Protein 3IJP (pdb70)

Solvent-accessible surface area: 26397 Å² total; per-residue (Å²): 88,2,86,0,0,0,0,18,0,61,32,123,26,0,83,51,0,0,46,4,2,78,182,71,101,61,5,90,10,40,12,0,3,5,201,176,71,29,84,44,36,92,94,24,0,16,81,5,43,60,47,129,160,39,54,18,173,1,22,41,65,27,95,60,1,3,81,107,11,44,0,0,0,0,28,46,83,19,110,29,0,16,91,28,0,46,41,0,14,132,66,86,14,13,0,0,0,8,12,32,50,28,58,87,99,24,81,59,75,0,48,71,21,6,136,119,7,6,0,0,44,11,28,12,3,3,113,28,0,4,90,10,10,41,78,0,80,166,17,2,157,88,38,92,55,91,30,44,0,58,4,91,0,48,13,20,65,107,50,149,29,72,15,2,12,6,0,82,43,0,0,83,10,0,0,89,6,32,132,61,108,25,152,111,22,46,27,92,36,68,123,69,118,149,70,106,75,125,129,11,8,0,0,5,53,52,39,76,17,57,94,40,21,2,45,5,28,0,29,0,32,20,152,150,112,176,78,78,38,61,27,131,9,58,93,43,37,65,29,0,55,8,0,0,113,0,0,61,72,0,78,140,71,133,78,16,79,40,38,1,71,66,16,44,68,97,98,1,77,0,0,0,2,22,0,71,40,117,4,1,92,43,1,0,67,8,2,79,208,76,101,62,5,79,9,28,12,0,4,7,82,94,72,27,105,45,37,93,94,24,0,14,85,7,48,57,48,129,162,40,55,18,170,1,22,51,62,30,108,59,1,2,72,102,14,64,0,0,0,0,14,16,110,34,148,20,0,15,88,24,0,45,26,0,16,134,92,89,9,11,0,0,0,0,3,81,66,28,54,91,97,36,81,59,76,1,49,68,23,6,136,123,6,5,0,0,50,15,52,22,1,1,49,27,4,18,69,10,18,29,70,0,87,171,18,2,166,78,41,103,56,94,26,45,0,53,3,93,1,47,11,62,65,130,62,142,83,74,16,2,41,21,0,84,72,0,0,79,9,0,0,76,8,35,135,60,104,27,162,113,23,48,29,89,32,72,116,70,116,149,64,207,71,129,142,16,9,1,1,6,52,51,34,75,19,54,95,37,69,3,40,9,28,0,28,0,32,19,150,152,113,175,80,82,36,60,26,128,17,64,107,101,32,39,38,0,63,0,0,0,106,0,0,61,64,0,74,138,70,138,73,16,84,38,35,0,51,36,17,58,67,54,150

Nearest PDB structures (foldseek):
  3ijp-assembly1_B  TM=1.004E+00  e=1.323E-57  Bartonella henselae
  4ywj-assembly1_A  TM=9.036E-01  e=1.014E-34  Pseudomonas aeruginosa PAO1
  8d57-assembly2_F  TM=9.002E-01  e=8.219E-32  Acinetobacter baumannii
  5tej-assembly1_B  TM=8.200E-01  e=1.095E-32  Vibrio vulnificus CMCP6
  1arz-assembly1_C  TM=8.397E-01  e=3.617E-31  Escherichia coli K-12

Secondary structure (DSSP, 8-state):
-EEEEESSTTSHHHHHHHHHHHT-SSEEEEEEB--TT-TTTTSBGGGGTT-S--S-B-BS-HHHHTTS-SEEEE-S-HHHHHHHHHHHHHHT-EEEE------HHHHHHHHHHHTTSEEEE-S---HHHHHHHHHHHHHHHHS-TTSEEEEEEEE-TT---SS-HHHHHHHHHHHHHTTS-HHHHEEE-GGG--SPPPTT-EEEEEEE-TT--EEEEEEEEETTEEEEEEEEE--THHHHHHHHHHHHHHTTPPSEEE-HHHHH--/-EEEEE-STTSTTHHHHHHHHHT-SSEEEEEEB--TT-TTTTSBTHHHHT-S--S-B-BS-HHHHTTT-SEEEE-S-HHHHHHHHHHHHHHT-EEEE------HHHHHHHHHHTTTSEEEE-S---HHHHHHHHHHHHHHHHS-TTSEEEEEEEE-TT--SSS-HHHHHHHHHHHHHTTS-HHHHEEE-GGG--SPPPTT-EEEEEEE-TT--EEEEEEEEETTEEEEEEEEE--THHHHHHHHHHHHHHTTSPSEEE-HHHHHT--

InterPro domains:
  IPR000846 Dihydrodipicolinate reductase, N-terminal [PF01113] (1-124)
  IPR022663 Dihydrodipicolinate reductase, C-terminal [PF05173] (127-263)
  IPR022664 Dihydrodipicolinate reductase, conserved site [PS01298] (149-166)
  IPR023940 Dihydrodipicolinate reductase [MF_00102] (1-263)
  IPR023940 Dihydrodipicolinate reductase [PIRSF000161] (1-265)
  IPR023940 Dihydrodipicolinate reductase [PTHR20836] (3-263)
  IPR023940 Dihydrodipicolinate reductase [TIGR00036] (1-264)
  IPR036291 NAD(P)-binding domain superfamily [SSF51735] (1-266)

Radius of gyration: 27.28 Å; Cα contacts (8 Å, |Δi|>4): 1090; chains: 2; bounding box: 69×72×64 Å

B-factor: mean 24.03, std 9.3, range [5.3, 66.77]

Structure (mmCIF, N/CA/C/O backbone):
data_3IJP
#
_entry.id   3IJP
#
_cell.length_a   109.380
_cell.length_b   109.380
_cell.length_c   176.950
_cell.angle_alpha   90.00
_cell.angle_beta   90.00
_cell.angle_gamma   90.00
#
_symmetry.space_group_name_H-M   'P 43 2 2'
#
loop_
_entity.id
_entity.type
_entity.pdbx_description
1 polymer 'Dihydrodipicolinate reductase'
2 non-polymer 'SODIUM ION'
3 non-polymer 'CHLORIDE ION'
4 non-polymer 'NADP NICOTINAMIDE-ADENINE-DINUCLEOTIDE PHOSPHATE'
5 non-polymer 'UNKNOWN ATOM OR ION'
6 water water
#
loop_
_atom_site.group_PDB
_atom_site.id
_atom_site.type_symbol
_atom_site.label_atom_id
_atom_site.label_alt_id
_atom_site.label_comp_id
_atom_site.label_asym_id
_atom_site.label_entity_id
_atom_site.label_seq_id
_atom_site.pdbx_PDB_ins_code
_atom_site.Cartn_x
_atom_site.Cartn_y
_atom_site.Cartn_z
_atom_site.occupancy
_atom_site.B_iso_or_equiv
_atom_site.auth_seq_id
_atom_site.auth_comp_id
_atom_site.auth_asym_id
_atom_site.auth_atom_id
_atom_site.pdbx_PDB_model_num
ATOM 1 N N . SER A 1 21 ? 20.818 149.127 13.930 1.00 36.77 0 SER A N 1
ATOM 2 C CA . SER A 1 21 ? 20.960 147.805 13.233 1.00 36.72 0 SER A CA 1
ATOM 3 C C . SER A 1 21 ? 20.573 147.876 11.759 1.00 34.96 0 SER A C 1
ATOM 4 O O . SER A 1 21 ? 19.450 148.277 11.444 1.00 36.75 0 SER A O 1
ATOM 7 N N . MET A 1 22 ? 21.480 147.495 10.856 1.00 32.24 1 MET A N 1
ATOM 8 C CA . MET A 1 22 ? 21.183 147.506 9.401 1.00 29.52 1 MET A CA 1
ATOM 9 C C . MET A 1 22 ? 20.368 146.259 9.008 1.00 27.98 1 MET A C 1
ATOM 10 O O . MET A 1 22 ? 20.720 145.136 9.384 1.00 28.26 1 MET A O 1
ATOM 15 N N . ARG A 1 23 ? 19.287 146.469 8.258 1.00 26.34 2 ARG A N 1
ATOM 16 C CA A ARG A 1 23 ? 18.410 145.378 7.797 0.50 25.43 2 ARG A CA 1
ATOM 17 C CA B ARG A 1 23 ? 18.413 145.372 7.802 0.50 25.45 2 ARG A CA 1
ATOM 18 C C . ARG A 1 23 ? 18.912 144.836 6.469 1.00 23.94 2 ARG A C 1
ATOM 19 O O . ARG A 1 23 ? 19.024 145.571 5.493 1.00 24.09 2 ARG A O 1
ATOM 34 N N . LEU A 1 24 ? 19.221 143.547 6.427 1.00 22.13 3 LEU A N 1
ATOM 35 C CA . LEU A 1 24 ? 19.877 142.976 5.231 1.00 20.37 3 LEU A CA 1
ATOM 36 C C . LEU A 1 24 ? 19.180 141.748 4.725 1.00 18.54 3 LEU A C 1
ATOM 37 O O . LEU A 1 24 ? 18.633 140.980 5.484 1.00 18.65 3 LEU A O 1
ATOM 42 N N . THR A 1 25 ? 19.203 141.584 3.422 1.00 17.46 4 THR A N 1
ATOM 43 C CA . THR A 1 25 ? 18.615 140.446 2.770 1.00 16.75 4 THR A CA 1
ATOM 44 C C . THR A 1 25 ? 19.759 139.612 2.200 1.00 16.09 4 THR A C 1
ATOM 45 O O . THR A 1 25 ? 20.683 140.160 1.569 1.00 14.66 4 THR A O 1
ATOM 49 N N . VAL A 1 26 ? 19.675 138.296 2.399 1.00 15.25 5 VAL A N 1
ATOM 50 C CA . VAL A 1 26 ? 20.647 137.366 1.832 1.00 14.71 5 VAL A CA 1
ATOM 51 C C . VAL A 1 26 ? 20.026 136.630 0.649 1.00 15.01 5 VAL A C 1
ATOM 52 O O . VAL A 1 26 ? 19.013 135.986 0.821 1.00 15.60 5 VAL A O 1
ATOM 56 N N . VAL A 1 27 ? 20.627 136.759 -0.540 1.00 14.62 6 VAL A N 1
ATOM 57 C CA . VAL A 1 27 ? 20.224 136.021 -1.709 1.00 14.12 6 VAL A CA 1
ATOM 58 C C . VAL A 1 27 ? 21.197 134.859 -1.873 1.00 14.42 6 VAL A C 1
ATOM 59 O O . VAL A 1 27 ? 22.131 134.748 -1.133 1.00 14.34 6 VAL A O 1
ATOM 63 N N . GLY A 1 28 ? 20.897 133.960 -2.792 1.00 14.78 7 GLY A N 1
ATOM 64 C CA . GLY A 1 28 ? 21.599 132.688 -2.925 1.00 15.06 7 GLY A CA 1
ATOM 65 C C . GLY A 1 28 ? 21.741 131.956 -1.622 1.00 15.67 7 GLY A C 1
ATOM 66 O O . GLY A 1 28 ? 22.822 131.377 -1.307 1.00 15.08 7 GLY A O 1
ATOM 67 N N . ALA A 1 29 ? 20.640 131.961 -0.861 1.00 15.22 8 ALA A N 1
ATOM 68 C CA . ALA A 1 29 ? 20.713 131.705 0.580 1.00 14.85 8 ALA A CA 1
ATOM 69 C C . ALA A 1 29 ? 21.114 130.288 0.904 1.00 15.17 8 ALA A C 1
ATOM 70 O O . ALA A 1 29 ? 21.746 130.039 1.924 1.00 15.55 8 ALA A O 1
ATOM 72 N N . ASN A 1 30 ? 20.736 129.345 0.063 1.00 15.35 9 ASN A N 1
ATOM 73 C CA . ASN A 1 30 ? 21.103 127.969 0.330 1.00 15.96 9 ASN A CA 1
ATOM 74 C C . ASN A 1 30 ? 22.519 127.605 -0.110 1.00 15.98 9 ASN A C 1
ATOM 75 O O . ASN A 1 30 ? 22.971 126.478 0.120 1.00 16.77 9 ASN A O 1
ATOM 80 N N . GLY A 1 31 ? 23.200 128.516 -0.777 1.00 16.22 10 GLY A N 1
ATOM 81 C CA . GLY A 1 31 ? 24.568 128.218 -1.225 1.00 16.40 10 GLY A CA 1
ATOM 82 C C . GLY A 1 31 ? 25.547 128.232 -0.071 1.00 16.13 10 GLY A C 1
ATOM 83 O O . GLY A 1 31 ? 25.192 128.505 1.043 1.00 15.72 10 GLY A O 1
ATOM 84 N N . ARG A 1 32 ? 26.789 127.900 -0.346 1.00 16.95 11 ARG A N 1
ATOM 85 C CA . ARG A 1 32 ? 27.820 127.848 0.702 1.00 16.72 11 ARG A CA 1
ATOM 86 C C . ARG A 1 32 ? 27.964 129.236 1.334 1.00 15.84 11 ARG A C 1
ATOM 87 O O . ARG A 1 32 ? 27.850 129.397 2.559 1.00 15.90 11 ARG A O 1
ATOM 95 N N . MET A 1 33 ? 28.142 130.256 0.505 1.00 14.50 12 MET A N 1
ATOM 96 C CA . MET A 1 33 ? 28.299 131.592 1.060 1.00 14.54 12 MET A CA 1
ATOM 97 C C . MET A 1 33 ? 27.018 132.148 1.656 1.00 14.59 12 MET A C 1
ATOM 98 O O . MET A 1 33 ? 27.052 132.795 2.715 1.00 13.65 12 MET A O 1
ATOM 103 N N . GLY A 1 34 ? 25.877 131.858 1.014 1.00 13.84 13 GLY A N 1
ATOM 104 C CA . GLY A 1 34 ? 24.585 132.244 1.578 1.00 13.84 13 GLY A CA 1
ATOM 105 C C . GLY A 1 34 ? 24.373 131.803 3.017 1.00 13.98 13 GLY A C 1
ATOM 106 O O . GLY A 1 34 ? 24.022 132.611 3.885 1.00 13.58 13 GLY A O 1
ATOM 107 N N . ARG A 1 35 ? 24.589 130.518 3.271 1.00 13.69 14 ARG A N 1
ATOM 108 C CA . ARG A 1 35 ? 24.469 129.979 4.631 1.00 15.13 14 ARG A CA 1
ATOM 109 C C . ARG A 1 35 ? 25.462 130.639 5.594 1.00 15.57 14 ARG A C 1
ATOM 110 O O . ARG A 1 35 ? 25.150 130.927 6.733 1.00 14.24 14 ARG A O 1
ATOM 118 N N . GLU A 1 36 ? 26.663 130.908 5.097 1.00 16.37 15 GLU A N 1
ATOM 119 C CA . GLU A 1 36 ? 27.718 131.503 5.913 1.00 17.34 15 GLU A CA 1
ATOM 120 C C . GLU A 1 36 ? 27.328 132.961 6.287 1.00 17.66 15 GLU A C 1
ATOM 121 O O . GLU A 1 36 ? 27.546 133.435 7.432 1.00 16.41 15 GLU A O 1
ATOM 127 N N . LEU A 1 37 ? 26.683 133.671 5.346 1.00 17.65 16 LEU A N 1
ATOM 128 C CA . LEU A 1 37 ? 26.227 135.035 5.637 1.00 17.23 16 LEU A CA 1
ATOM 129 C C . LEU A 1 37 ? 25.153 135.011 6.702 1.00 18.12 16 LEU A C 1
ATOM 130 O O . LEU A 1 37 ? 25.164 135.835 7.594 1.00 18.92 16 LEU A O 1
ATOM 135 N N . ILE A 1 38 ? 24.227 134.060 6.629 1.00 18.74 17 ILE A N 1
ATOM 136 C CA . ILE A 1 38 ? 23.152 133.991 7.606 1.00 19.11 17 ILE A CA 1
ATOM 137 C C . ILE A 1 38 ? 23.741 133.700 8.989 1.00 20.25 17 ILE A C 1
ATOM 138 O O . ILE A 1 38 ? 23.347 134.326 9.976 1.00 21.15 17 ILE A O 1
ATOM 143 N N . THR A 1 39 ? 24.680 132.761 9.056 1.00 20.82 18 THR A N 1
ATOM 144 C CA . THR A 1 39 ? 25.375 132.441 10.308 1.00 20.56 18 THR A CA 1
ATOM 145 C C . THR A 1 39 ? 26.039 133.705 10.854 1.00 21.67 18 THR A C 1
ATOM 146 O O . THR A 1 39 ? 25.918 133.995 12.017 1.00 22.45 18 THR A O 1
ATOM 150 N N . ALA A 1 40 ? 26.698 134.485 10.020 1.00 22.54 19 ALA A N 1
ATOM 151 C CA . ALA A 1 40 ? 27.417 135.663 10.535 1.00 23.73 19 ALA A CA 1
ATOM 152 C C . ALA A 1 40 ? 26.462 136.776 10.982 1.00 25.49 19 ALA A C 1
ATOM 153 O O . ALA A 1 40 ? 26.749 137.494 11.926 1.00 25.25 19 ALA A O 1
ATOM 155 N N . ILE A 1 41 ? 25.337 136.947 10.295 1.00 27.69 20 ILE A N 1
ATOM 156 C CA . ILE A 1 41 ? 24.401 137.999 10.674 1.00 29.25 20 ILE A CA 1
ATOM 157 C C . ILE A 1 41 ? 23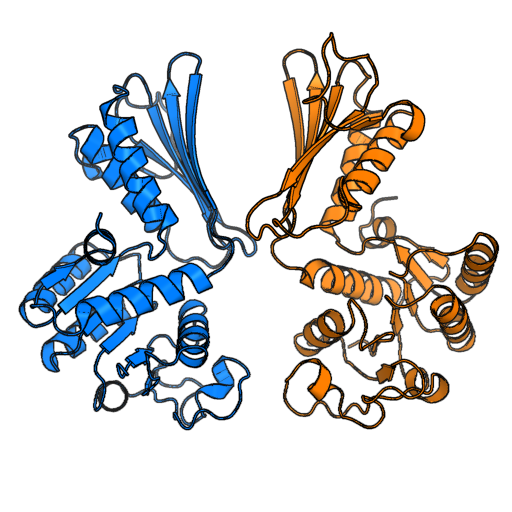.821 137.642 12.028 1.00 32.03 20 ILE A C 1
ATOM 158 O O . ILE A 1 41 ? 23.629 138.492 12.850 1.00 32.04 20 ILE A O 1
ATOM 163 N N . GLN A 1 42 ? 23.566 136.370 12.263 1.00 35.96 21 GLN A N 1
ATOM 164 C CA . GLN A 1 42 ? 22.937 135.944 13.505 1.00 39.01 21 GLN A CA 1
ATOM 165 C C . GLN A 1 42 ? 23.769 136.114 14.779 1.00 41.36 21 GLN A C 1
ATOM 166 O O . GLN A 1 42 ? 23.211 136.297 15.853 1.00 41.87 21 GLN A O 1
ATOM 172 N N . ARG A 1 43 ? 25.087 136.102 14.647 1.00 43.90 22 ARG A N 1
ATOM 173 C CA . ARG A 1 43 ? 25.975 136.215 15.791 1.00 46.03 22 ARG A CA 1
ATOM 174 C C . ARG A 1 43 ? 26.296 137.675 16.123 1.00 45.80 22 ARG A C 1
ATOM 175 O O . ARG A 1 43 ? 27.056 137.931 17.073 1.00 47.00 22 ARG A O 1
ATOM 183 N N . ARG A 1 44 ? 25.729 138.627 15.365 1.00 44.84 23 ARG A N 1
ATOM 184 C CA . ARG A 1 44 ? 26.081 140.051 15.522 1.00 43.50 23 ARG A CA 1
ATOM 185 C C . ARG A 1 44 ? 24.883 140.922 15.887 1.00 42.99 23 ARG A C 1
ATOM 186 O O . ARG A 1 44 ? 23.736 140.622 15.514 1.00 43.46 23 ARG A O 1
ATOM 194 N N . LYS A 1 45 ? 25.152 142.003 16.619 1.00 41.64 24 LYS A N 1
ATOM 195 C CA . LYS A 1 45 ? 24.095 142.896 17.086 1.00 40.42 24 LYS A CA 1
ATOM 196 C C . LYS A 1 45 ? 23.886 144.027 16.086 1.00 38.63 24 LYS A C 1
ATOM 197 O O . LYS A 1 45 ? 22.801 144.560 15.989 1.00 38.46 24 LYS A O 1
ATOM 199 N N . ASP A 1 46 ? 24.914 144.358 15.315 1.00 36.73 25 ASP A N 1
ATOM 200 C CA . ASP A 1 46 ? 24.869 145.522 14.407 1.00 35.47 25 ASP A CA 1
ATOM 201 C C . ASP A 1 46 ? 24.197 145.311 13.030 1.00 33.79 25 ASP A C 1
ATOM 202 O O . ASP A 1 46 ? 23.992 146.291 12.295 1.00 33.50 25 ASP A O 1
ATOM 207 N N . VAL A 1 47 ? 23.860 144.061 12.691 1.00 31.32 26 VAL A N 1
ATOM 208 C CA . VAL A 1 47 ? 23.156 143.734 11.456 1.00 29.31 26 VAL A CA 1
ATOM 209 C C . VAL A 1 47 ? 21.971 142.808 11.745 1.00 28.87 26 VAL A C 1
ATOM 210 O O . VAL A 1 47 ? 22.032 141.946 12.619 1.00 27.13 26 VAL A O 1
ATOM 214 N N . GLU A 1 48 ? 20.899 142.973 10.973 1.00 28.44 27 GLU A N 1
ATOM 215 C CA . GLU A 1 48 ? 19.662 142.267 11.229 1.00 28.84 27 GLU A CA 1
ATOM 216 C C . GLU A 1 48 ? 19.211 141.509 9.983 1.00 26.31 27 GLU A C 1
ATOM 217 O O . GLU A 1 48 ? 19.100 142.100 8.924 1.00 25.40 27 GLU A O 1
ATOM 223 N N . LEU A 1 49 ? 18.907 140.222 10.124 1.00 24.86 28 LEU A N 1
ATOM 224 C CA . LEU A 1 49 ? 18.418 139.439 8.988 1.00 24.38 28 LEU A CA 1
ATOM 225 C C . LEU A 1 49 ? 16.981 139.759 8.755 1.00 24.33 28 LEU A C 1
ATOM 226 O O . LEU A 1 49 ? 16.160 139.474 9.614 1.00 25.19 28 LEU A O 1
ATOM 231 N N . CYS A 1 50 ? 16.635 140.336 7.616 1.00 24.64 29 CYS A N 1
ATOM 232 C CA . CYS A 1 50 ? 15.226 140.636 7.404 1.00 25.04 29 CYS A CA 1
ATOM 233 C C . CYS A 1 50 ? 14.545 139.898 6.265 1.00 23.31 29 CYS A C 1
ATOM 234 O O . CYS A 1 50 ? 13.304 139.850 6.227 1.00 23.58 29 CYS A O 1
ATOM 237 N N . ALA A 1 51 ? 15.326 139.255 5.382 1.00 20.62 30 ALA A N 1
ATOM 238 C CA . ALA A 1 51 ? 14.763 138.447 4.307 1.00 18.95 30 ALA A CA 1
ATOM 239 C C . ALA A 1 51 ? 15.801 137.452 3.786 1.00 17.45 30 ALA A C 1
ATOM 240 O O . ALA A 1 51 ? 17.007 137.700 3.869 1.00 16.75 30 ALA A O 1
ATOM 242 N N . VAL A 1 52 ? 15.310 136.365 3.214 1.00 16.07 31 VAL A N 1
ATOM 243 C CA . VAL A 1 52 ? 16.140 135.286 2.679 1.00 15.40 31 VAL A CA 1
ATOM 244 C C . VAL A 1 52 ? 15.525 134.807 1.377 1.00 16.26 31 VAL A C 1
ATOM 245 O O . VAL A 1 52 ? 14.356 134.336 1.371 1.00 16.58 31 VAL A O 1
ATOM 249 N N . LEU A 1 53 ? 16.297 134.930 0.280 1.00 16.30 32 LEU A N 1
ATOM 250 C CA . LEU A 1 53 ? 15.876 134.536 -1.069 1.00 15.50 32 LEU A CA 1
ATOM 251 C C . LEU A 1 53 ? 16.596 133.290 -1.548 1.00 15.85 32 LEU A C 1
ATOM 252 O O . LEU A 1 53 ? 17.827 133.187 -1.424 1.00 15.61 32 LEU A O 1
ATOM 257 N N . VAL A 1 54 ? 15.803 132.364 -2.104 1.00 15.71 33 VAL A N 1
ATOM 258 C CA . VAL A 1 54 ? 16.247 131.170 -2.786 1.00 15.73 33 VAL A CA 1
ATOM 259 C C . VAL A 1 54 ? 15.580 131.118 -4.148 1.00 16.51 33 VAL A C 1
ATOM 260 O O . VAL A 1 54 ? 14.664 131.888 -4.422 1.00 17.87 33 VAL A O 1
ATOM 264 N N . ARG A 1 55 ? 16.014 130.207 -4.993 1.00 17.11 34 ARG A N 1
ATOM 265 C CA . ARG A 1 55 ? 15.453 130.050 -6.340 1.00 18.92 34 ARG A CA 1
ATOM 266 C C . ARG A 1 55 ? 14.001 129.577 -6.347 1.00 19.91 34 ARG A C 1
ATOM 267 O O . ARG A 1 55 ? 13.551 128.908 -5.412 1.00 19.75 34 ARG A O 1
ATOM 275 N N . LYS A 1 56 ? 13.271 129.894 -7.402 1.00 21.54 35 LYS A N 1
ATOM 276 C CA . LYS A 1 56 ? 11.886 129.445 -7.489 1.00 23.05 35 LYS A CA 1
ATOM 277 C C . LYS A 1 56 ? 11.846 127.948 -7.477 1.00 22.88 35 LYS A C 1
ATOM 278 O O . LYS A 1 56 ? 12.663 127.302 -8.091 1.00 22.76 35 LYS A O 1
ATOM 284 N N . GLY A 1 57 ? 10.883 127.398 -6.764 1.00 24.06 36 GLY A N 1
ATOM 285 C CA . GLY A 1 57 ? 10.743 125.951 -6.716 1.00 25.16 36 GLY A CA 1
ATOM 286 C C . GLY A 1 57 ? 11.621 125.261 -5.688 1.00 25.45 36 GLY A C 1
ATOM 287 O O . GLY A 1 57 ? 11.551 124.030 -5.577 1.00 26.62 36 GLY A O 1
ATOM 288 N N . SER A 1 58 ? 12.450 126.013 -4.952 1.00 24.50 37 SER A N 1
ATOM 289 C CA . SER A 1 58 ? 13.253 125.409 -3.873 1.00 23.87 37 SER A CA 1
ATOM 290 C C . SER A 1 58 ? 12.366 124.846 -2.769 1.00 23.88 37 SER A C 1
ATOM 291 O O . SER A 1 58 ? 11.401 125.487 -2.341 1.00 23.05 37 SER A O 1
ATOM 294 N N . SER A 1 59 ? 12.741 123.686 -2.251 1.00 24.27 38 SER A N 1
ATOM 295 C CA . SER A 1 59 ? 12.031 123.091 -1.116 1.00 24.42 38 SER A CA 1
ATOM 296 C C . SER A 1 59 ? 12.144 123.924 0.153 1.00 23.44 38 SER A C 1
ATOM 297 O O . SER A 1 59 ? 11.402 123.685 1.095 1.00 23.87 38 SER A O 1
ATOM 300 N N . PHE A 1 60 ? 13.047 124.897 0.200 1.00 22.29 39 PHE A N 1
ATOM 301 C CA . PHE A 1 60 ? 13.177 125.752 1.398 1.00 21.58 39 PHE A CA 1
ATOM 302 C C . PHE A 1 60 ? 12.125 126.861 1.457 1.00 20.86 39 PHE A C 1
ATOM 303 O O . PHE A 1 60 ? 12.011 127.550 2.481 1.00 20.15 39 PHE A O 1
ATOM 311 N N . VAL A 1 61 ? 11.390 127.087 0.376 1.00 20.03 40 VAL A N 1
ATOM 312 C CA . VAL A 1 61 ? 10.443 128.214 0.341 1.00 19.91 40 VAL A CA 1
ATOM 313 C C . VAL A 1 61 ? 9.384 127.981 1.407 1.00 19.98 40 VAL A C 1
ATOM 314 O O . VAL A 1 61 ? 8.920 126.873 1.549 1.00 20.70 40 VAL A O 1
ATOM 318 N N . ASP A 1 62 ? 9.079 129.018 2.174 1.00 20.39 41 ASP A N 1
ATOM 319 C CA . ASP A 1 62 ? 8.114 129.025 3.274 1.00 22.07 41 ASP A CA 1
ATOM 320 C C . ASP A 1 62 ? 8.657 128.515 4.611 1.00 22.21 41 ASP A C 1
ATOM 321 O O . ASP A 1 62 ? 8.002 128.727 5.651 1.00 22.84 41 ASP A O 1
ATOM 326 N N . LYS A 1 63 ? 9.826 127.867 4.609 1.00 21.31 42 LYS A N 1
ATOM 327 C CA . LYS A 1 63 ? 10.441 127.469 5.838 1.00 21.66 42 LYS A CA 1
ATOM 328 C C . LYS A 1 63 ? 11.113 128.645 6.493 1.00 21.22 42 LYS A C 1
ATOM 329 O O . LYS A 1 63 ? 11.326 129.684 5.854 1.00 21.24 42 LYS A O 1
ATOM 335 N N . ASP A 1 64 ? 11.392 128.511 7.788 1.00 20.33 43 ASP A N 1
ATOM 336 C CA . ASP A 1 64 ? 12.112 129.546 8.535 1.00 20.34 43 ASP A CA 1
ATOM 337 C C . ASP A 1 64 ? 13.593 129.475 8.189 1.00 19.44 43 ASP A C 1
ATOM 338 O O . ASP A 1 64 ? 14.120 128.380 8.015 1.00 18.80 43 ASP A O 1
ATOM 343 N N . ALA A 1 65 ? 14.242 130.633 8.105 1.00 19.22 44 ALA A N 1
ATOM 344 C CA . ALA A 1 65 ? 15.661 130.738 7.720 1.00 20.01 44 ALA A CA 1
ATOM 345 C C . ALA A 1 65 ? 16.562 129.856 8.602 1.00 20.99 44 ALA A C 1
ATOM 346 O O . ALA A 1 65 ? 17.576 129.366 8.130 1.00 20.86 44 ALA A O 1
ATOM 348 N N . SER A 1 66 ? 16.151 129.605 9.851 1.00 21.33 45 SER A N 1
ATOM 349 C CA . SER A 1 66 ? 16.892 128.753 10.771 1.00 21.64 45 SER A CA 1
ATOM 350 C C . SER A 1 66 ? 17.273 127.409 10.156 1.00 21.71 45 SER A C 1
ATOM 351 O O . SER A 1 66 ? 18.309 126.847 10.468 1.00 21.42 45 SER A O 1
ATOM 354 N N . ILE A 1 67 ? 16.436 126.876 9.286 1.00 22.17 46 ILE A N 1
ATOM 355 C CA . ILE A 1 67 ? 16.731 125.585 8.697 1.00 22.72 46 ILE A CA 1
ATOM 356 C C . ILE A 1 67 ? 18.026 125.578 7.870 1.00 23.29 46 ILE A C 1
ATOM 357 O O . ILE A 1 67 ? 18.598 124.508 7.614 1.00 24.03 46 ILE A O 1
ATOM 362 N N . LEU A 1 68 ? 18.458 126.750 7.394 1.00 23.15 47 LEU A N 1
ATOM 363 C CA . LEU A 1 68 ? 19.627 126.818 6.517 1.00 23.13 47 LEU A CA 1
ATOM 364 C C . LEU A 1 68 ? 20.939 126.683 7.318 1.00 23.45 47 LEU A C 1
ATOM 365 O O . LEU A 1 68 ? 21.953 126.284 6.761 1.00 23.51 47 LEU A O 1
ATOM 370 N N . ILE A 1 69 ? 20.888 127.006 8.606 1.00 23.55 48 ILE A N 1
ATOM 371 C CA . ILE A 1 69 ? 22.080 127.044 9.452 1.00 24.01 48 ILE A CA 1
ATOM 372 C C . ILE A 1 69 ? 21.950 126.253 10.770 1.00 25.39 48 ILE A C 1
ATOM 373 O O . ILE A 1 69 ? 22.812 126.365 11.622 1.00 25.87 48 ILE A O 1
ATOM 378 N N . GLY A 1 70 ? 20.880 125.488 10.943 1.00 26.81 49 GLY A N 1
ATOM 379 C CA . GLY A 1 70 ? 20.697 124.647 12.144 1.00 27.83 49 GLY A CA 1
ATOM 380 C C . GLY A 1 70 ? 20.533 125.439 13.445 1.00 28.40 49 GLY A C 1
ATOM 381 O O . GLY A 1 70 ? 20.863 124.964 14.517 1.00 29.60 49 GLY A O 1
ATOM 382 N N . SER A 1 71 ? 20.018 126.651 13.366 1.00 29.02 50 SER A N 1
ATOM 383 C CA . SER A 1 71 ? 19.934 127.499 14.535 1.00 28.71 50 SER A CA 1
ATOM 384 C C . SER A 1 71 ? 18.566 127.386 15.194 1.00 29.49 50 SER A C 1
ATOM 385 O O . SER A 1 71 ? 17.724 126.574 14.805 1.00 28.87 50 SER A O 1
ATOM 388 N N . ASP A 1 72 ? 18.370 128.222 16.203 1.00 30.41 51 ASP A N 1
ATOM 389 C CA . ASP A 1 72 ? 17.073 128.438 16.778 1.00 31.38 51 ASP A CA 1
ATOM 390 C C . ASP A 1 72 ? 16.210 129.268 15.802 1.00 30.74 51 ASP A C 1
ATOM 391 O O . ASP A 1 72 ? 16.725 130.086 15.028 1.00 28.32 51 ASP A O 1
ATOM 396 N N . PHE A 1 73 ? 14.889 129.067 15.898 1.00 30.01 52 PHE A N 1
ATOM 397 C CA . PHE A 1 73 ? 13.903 129.830 15.132 1.00 28.74 52 PHE A CA 1
ATOM 398 C C . PHE A 1 73 ? 14.283 131.297 14.953 1.00 27.48 52 PHE A C 1
ATOM 399 O O . PHE A 1 73 ? 14.546 131.973 15.927 1.00 27.89 52 PHE A O 1
ATOM 407 N N . LEU A 1 74 ? 14.334 131.793 13.715 1.00 26.00 53 LEU A N 1
ATOM 408 C CA . LEU A 1 74 ? 14.722 133.210 13.502 1.00 24.87 53 LEU A CA 1
ATOM 409 C C . LEU A 1 74 ? 13.534 134.127 13.233 1.00 24.41 53 LEU A C 1
ATOM 410 O O . LEU A 1 74 ? 13.679 135.334 13.275 1.00 25.45 53 LEU A O 1
ATOM 415 N N . GLY A 1 75 ? 12.364 133.561 12.946 1.00 23.64 54 GLY A N 1
ATOM 416 C CA . GLY A 1 75 ? 11.204 134.363 12.516 1.00 23.30 54 GLY A CA 1
ATOM 417 C C . GLY A 1 75 ? 11.397 135.092 11.185 1.00 22.63 54 GLY A C 1
ATOM 418 O O . GLY A 1 75 ? 10.917 136.222 11.015 1.00 22.97 54 GLY A O 1
ATOM 419 N N . VAL A 1 76 ? 12.147 134.472 10.267 1.00 20.77 55 VAL A N 1
ATOM 420 C CA . VAL A 1 76 ? 12.327 135.007 8.928 1.00 19.38 55 VAL A CA 1
ATOM 421 C C . VAL A 1 76 ? 11.986 133.876 7.964 1.00 18.64 55 VAL A C 1
ATOM 422 O O . VAL A 1 76 ? 12.677 132.863 7.929 1.00 17.88 55 VAL A O 1
ATOM 426 N N . ARG A 1 77 ? 10.902 134.064 7.215 1.00 17.90 56 ARG A N 1
ATOM 427 C CA . ARG A 1 77 ? 10.353 133.073 6.303 1.00 17.99 56 ARG A CA 1
ATOM 428 C C . ARG A 1 77 ? 11.051 133.168 4.954 1.00 17.33 56 ARG A C 1
ATOM 429 O O . ARG A 1 77 ? 11.091 134.238 4.350 1.00 16.71 56 ARG A O 1
ATOM 437 N N . ILE A 1 78 ? 11.566 132.051 4.467 1.00 16.92 57 ILE A N 1
ATOM 438 C CA . ILE A 1 78 ? 12.317 132.031 3.220 1.00 17.23 57 ILE A CA 1
ATOM 439 C C . ILE A 1 78 ? 11.341 132.193 2.056 1.00 17.78 57 ILE A C 1
ATOM 440 O O . ILE A 1 78 ? 10.263 131.607 2.054 1.00 17.70 57 ILE A O 1
ATOM 445 N N . THR A 1 79 ? 11.724 133.009 1.081 1.00 18.17 58 THR A N 1
ATOM 446 C CA . THR A 1 79 ? 10.880 133.317 -0.056 1.00 18.58 58 THR A CA 1
ATOM 447 C C . THR A 1 79 ? 11.636 133.028 -1.319 1.00 19.09 58 THR A C 1
ATOM 448 O O . THR A 1 79 ? 12.893 133.024 -1.300 1.00 19.34 58 THR A O 1
ATOM 452 N N . ASP A 1 80 ? 10.890 132.812 -2.409 1.00 19.18 59 ASP A N 1
ATOM 453 C CA . ASP A 1 80 ? 11.466 132.784 -3.765 1.00 19.30 59 ASP A CA 1
ATOM 454 C C . ASP A 1 80 ? 11.084 134.006 -4.599 1.00 19.25 59 ASP A C 1
ATOM 455 O O . ASP A 1 80 ? 11.335 134.047 -5.791 1.00 18.01 59 ASP A O 1
ATOM 460 N N . ASP A 1 81 ? 10.571 135.023 -3.950 1.00 19.82 60 ASP A N 1
ATOM 461 C CA . ASP A 1 81 ? 10.061 136.185 -4.636 1.00 21.21 60 ASP A CA 1
ATOM 462 C C . ASP A 1 81 ? 10.915 137.416 -4.354 1.00 21.09 60 ASP A C 1
ATOM 463 O O . ASP A 1 81 ? 10.914 137.940 -3.254 1.00 21.35 60 ASP A O 1
ATOM 468 N N . PRO A 1 82 ? 11.616 137.914 -5.360 1.00 22.07 61 PRO A N 1
ATOM 469 C CA . PRO A 1 82 ? 12.447 139.076 -5.114 1.00 22.26 61 PRO A CA 1
ATOM 470 C C . PRO A 1 82 ? 11.694 140.294 -4.614 1.00 22.76 61 PRO A C 1
ATOM 471 O O . PRO A 1 82 ? 12.241 141.027 -3.799 1.00 22.81 61 PRO A O 1
ATOM 475 N N . GLU A 1 83 ? 10.484 140.536 -5.112 1.00 23.82 62 GLU A N 1
ATOM 476 C CA . GLU A 1 83 ? 9.684 141.671 -4.660 1.00 25.98 62 GLU A CA 1
ATOM 477 C C . GLU A 1 83 ? 9.477 141.622 -3.158 1.00 25.34 62 GLU A C 1
ATOM 478 O O . GLU A 1 83 ? 9.544 142.638 -2.473 1.00 25.91 62 GLU A O 1
ATOM 484 N N . SER A 1 84 ? 9.200 140.432 -2.651 1.00 24.42 63 SER A N 1
ATOM 485 C CA . SER A 1 84 ? 9.015 140.250 -1.232 1.00 23.95 63 SER A CA 1
ATOM 486 C C . SER A 1 84 ? 10.373 140.409 -0.512 1.00 23.84 63 SER A C 1
ATOM 487 O O . SER A 1 84 ? 10.515 141.256 0.407 1.00 24.22 63 SER A O 1
ATOM 490 N N . ALA A 1 85 ? 11.393 139.661 -0.967 1.00 22.61 64 ALA A N 1
ATOM 491 C CA . ALA A 1 85 ? 12.741 139.718 -0.336 1.00 21.87 64 ALA A CA 1
ATOM 492 C C . ALA A 1 85 ? 13.317 141.118 -0.283 1.00 21.56 64 ALA A C 1
ATOM 493 O O . ALA A 1 85 ? 14.069 141.437 0.618 1.00 20.36 64 ALA A O 1
ATOM 495 N N . PHE A 1 86 ? 12.980 141.956 -1.264 1.00 21.85 65 PHE A N 1
ATOM 496 C CA . PHE A 1 86 ? 13.574 143.275 -1.346 1.00 22.36 65 PHE A CA 1
ATOM 497 C C . PHE A 1 86 ? 12.633 144.395 -0.881 1.00 24.66 65 PHE A C 1
ATOM 498 O O . PHE A 1 86 ? 12.947 145.544 -1.096 1.00 25.52 65 PHE A O 1
ATOM 506 N N . SER A 1 87 ? 11.510 144.085 -0.241 1.00 27.01 66 SER A N 1
ATOM 507 C CA . SER A 1 87 ? 10.463 145.115 0.008 1.00 29.79 66 SER A CA 1
ATOM 508 C C . SER A 1 87 ? 10.740 145.952 1.253 1.00 30.76 66 SER A C 1
ATOM 509 O O . SER A 1 87 ? 10.348 147.129 1.333 1.00 32.12 66 SER A O 1
ATOM 512 N N . ASN A 1 88 ? 11.408 145.358 2.221 1.00 31.64 67 ASN A N 1
ATOM 513 C CA . ASN A 1 88 ? 11.611 146.036 3.497 1.00 32.75 67 ASN A CA 1
ATOM 514 C C . ASN A 1 88 ? 13.011 145.855 4.032 1.00 31.53 67 ASN A C 1
ATOM 515 O O . ASN A 1 88 ? 13.198 145.275 5.101 1.00 32.79 67 ASN A O 1
ATOM 520 N N . THR A 1 89 ? 13.992 146.344 3.294 1.00 29.84 68 THR A N 1
ATOM 521 C CA . THR A 1 89 ? 15.361 146.004 3.585 1.00 28.34 68 THR A CA 1
ATOM 522 C C . THR A 1 89 ? 16.229 147.179 3.289 1.00 27.22 68 THR A C 1
ATOM 523 O O . THR A 1 89 ? 15.812 148.050 2.554 1.00 26.27 68 THR A O 1
ATOM 527 N N . GLU A 1 90 ? 17.446 147.178 3.819 1.00 26.71 69 GLU A N 1
ATOM 528 C CA . GLU A 1 90 ? 18.418 148.224 3.482 1.00 26.98 69 GLU A CA 1
ATOM 529 C C . GLU A 1 90 ? 19.547 147.788 2.561 1.00 26.68 69 GLU A C 1
ATOM 530 O O . GLU A 1 90 ? 20.286 148.640 2.041 1.00 27.80 69 GLU A O 1
ATOM 536 N N . GLY A 1 91 ? 19.717 146.480 2.356 1.00 25.04 70 GLY A N 1
ATOM 537 C CA . GLY A 1 91 ? 20.808 146.018 1.517 1.00 22.60 70 GLY A CA 1
ATOM 538 C C . GLY A 1 91 ? 20.657 144.584 1.111 1.00 20.98 70 GLY A C 1
ATOM 539 O O . GLY A 1 91 ? 20.002 143.798 1.803 1.00 19.98 70 GLY A O 1
ATOM 540 N N . ILE A 1 92 ? 21.326 144.261 0.009 1.00 19.18 71 ILE A N 1
ATOM 541 C CA . ILE A 1 92 ? 21.373 142.937 -0.551 1.00 18.46 71 ILE A CA 1
ATOM 542 C C . ILE A 1 92 ? 22.803 142.369 -0.461 1.00 17.99 71 ILE A C 1
ATOM 543 O O . ILE A 1 92 ? 23.742 142.949 -1.048 1.00 18.10 71 ILE A O 1
ATOM 548 N N . LEU A 1 93 ? 22.939 141.222 0.207 1.00 16.39 72 LEU A N 1
ATOM 549 C CA . LEU A 1 93 ? 24.207 140.486 0.293 1.00 15.95 72 LEU A CA 1
ATOM 550 C C . LEU A 1 93 ? 24.177 139.329 -0.692 1.00 14.65 72 LEU A C 1
ATOM 551 O O . LEU A 1 93 ? 23.352 138.456 -0.569 1.00 15.28 72 LEU A O 1
ATOM 556 N N . ASP A 1 94 ? 25.088 139.322 -1.650 1.00 13.11 73 ASP A N 1
ATOM 557 C CA . ASP A 1 94 ? 24.949 138.526 -2.858 1.00 13.14 73 ASP A CA 1
ATOM 558 C C . ASP A 1 94 ? 26.248 137.851 -3.246 1.00 13.58 73 ASP A C 1
ATOM 559 O O . ASP A 1 94 ? 27.088 138.453 -3.904 1.00 13.72 73 ASP A O 1
ATOM 564 N N . PHE A 1 95 ? 26.358 136.587 -2.861 1.00 13.43 74 PHE A N 1
ATOM 565 C CA . PHE A 1 95 ? 27.295 135.620 -3.395 1.00 13.28 74 PHE A CA 1
ATOM 566 C C . PHE A 1 95 ? 26.475 134.538 -4.062 1.00 14.18 74 PHE A C 1
ATOM 567 O O . PHE A 1 95 ? 25.958 133.627 -3.376 1.00 15.02 74 PHE A O 1
ATOM 575 N N . SER A 1 96 ? 26.315 134.613 -5.377 1.00 14.19 75 SER A N 1
ATOM 576 C CA . SER A 1 96 ? 25.400 133.713 -6.051 1.00 14.43 75 SER A CA 1
ATOM 577 C C . SER A 1 96 ? 25.912 133.236 -7.379 1.00 14.18 75 SER A C 1
ATOM 578 O O . SER A 1 96 ? 26.667 132.279 -7.424 1.00 15.17 75 SER A O 1
ATOM 581 N N . GLN A 1 97 ? 25.504 133.869 -8.469 1.00 14.85 76 GLN A N 1
ATOM 582 C CA . GLN A 1 97 ? 25.860 133.397 -9.826 1.00 15.28 76 GLN A CA 1
ATOM 583 C C . GLN A 1 97 ? 25.726 134.622 -10.732 1.00 15.97 76 GLN A C 1
ATOM 584 O O . GLN A 1 97 ? 24.881 135.466 -10.485 1.00 17.88 76 GLN A O 1
ATOM 590 N N . PRO A 1 98 ? 26.596 134.772 -11.722 1.00 16.21 77 PRO A N 1
ATOM 591 C CA . PRO A 1 98 ? 26.672 136.060 -12.413 1.00 16.28 77 PRO A CA 1
ATOM 592 C C . PRO A 1 98 ? 25.392 136.598 -13.051 1.00 16.22 77 PRO A C 1
ATOM 593 O O . PRO A 1 98 ? 25.153 137.811 -12.979 1.00 16.00 77 PRO A O 1
ATOM 597 N N . GLN A 1 99 ? 24.581 135.736 -13.654 1.00 16.28 78 GLN A N 1
ATOM 598 C CA . GLN A 1 99 ? 23.337 136.219 -14.272 1.00 16.29 78 GLN A CA 1
ATOM 599 C C . GLN A 1 99 ? 22.371 136.671 -13.226 1.00 15.74 78 GLN A C 1
ATOM 600 O O . GLN A 1 99 ? 21.752 137.708 -13.369 1.00 15.43 78 GLN A O 1
ATOM 606 N N . ALA A 1 100 ? 22.306 135.917 -12.139 1.00 15.87 79 ALA A N 1
ATOM 607 C CA . ALA A 1 100 ? 21.471 136.245 -11.011 1.00 15.15 79 ALA A CA 1
ATOM 608 C C . ALA A 1 100 ? 21.858 137.579 -10.400 1.00 15.50 79 ALA A C 1
ATOM 609 O O . ALA A 1 100 ? 20.965 138.410 -10.082 1.00 15.33 79 ALA A O 1
ATOM 611 N N . SER A 1 101 ? 23.170 137.815 -10.252 1.00 14.27 80 SER A N 1
ATOM 612 C CA . SER A 1 101 ? 23.658 139.067 -9.621 1.00 14.13 80 SER A CA 1
ATOM 613 C C . SER A 1 101 ? 23.404 140.310 -10.460 1.00 13.27 80 SER A C 1
ATOM 614 O O . SER A 1 101 ? 23.125 141.364 -9.918 1.00 12.80 80 SER A O 1
ATOM 617 N N . VAL A 1 102 ? 23.488 140.202 -11.776 1.00 14.69 81 VAL A N 1
ATOM 618 C CA . VAL A 1 102 ? 23.127 141.353 -12.644 1.00 15.27 81 VAL A CA 1
ATOM 619 C C . VAL A 1 102 ? 21.616 141.639 -12.433 1.00 15.32 81 VAL A C 1
ATOM 620 O O . VAL A 1 102 ? 21.221 142.796 -12.245 1.00 15.31 81 VAL A O 1
ATOM 624 N N . LEU A 1 103 ? 20.803 140.577 -12.384 1.00 14.79 82 LEU A N 1
ATOM 625 C CA . LEU A 1 103 ? 19.357 140.726 -12.135 1.00 15.03 82 LEU A CA 1
ATOM 626 C C . LEU A 1 103 ? 19.147 141.444 -10.812 1.00 15.44 82 LEU A C 1
ATOM 627 O O . LEU A 1 103 ? 18.355 142.379 -10.730 1.00 16.73 82 LEU A O 1
ATOM 632 N N . TYR A 1 104 ? 19.870 141.048 -9.769 1.00 15.67 83 TYR A N 1
ATOM 633 C CA . TYR A 1 104 ? 19.651 141.658 -8.456 1.00 15.00 83 TYR A CA 1
ATOM 634 C C . TYR A 1 104 ? 20.188 143.077 -8.389 1.00 15.35 83 TYR A C 1
ATOM 635 O O . TYR A 1 104 ? 19.693 143.875 -7.595 1.00 14.33 83 TYR A O 1
ATOM 644 N N . ALA A 1 105 ? 21.212 143.390 -9.195 1.00 15.26 84 ALA A N 1
ATOM 645 C CA . ALA A 1 105 ? 21.716 144.754 -9.243 1.00 15.21 84 ALA A CA 1
ATOM 646 C C . ALA A 1 105 ? 20.673 145.665 -9.870 1.00 15.93 84 ALA A C 1
ATOM 647 O O . ALA A 1 105 ? 20.515 146.810 -9.447 1.00 15.64 84 ALA A O 1
ATOM 649 N N . ASN A 1 106 ? 19.949 145.162 -10.882 1.00 17.53 85 ASN A N 1
ATOM 650 C CA . ASN A 1 106 ? 18.816 145.903 -11.407 1.00 17.97 85 ASN A CA 1
ATOM 651 C C . ASN A 1 106 ? 17.765 146.178 -10.346 1.00 18.53 85 ASN A C 1
ATOM 652 O O . ASN A 1 106 ? 17.306 147.297 -10.246 1.00 19.52 85 ASN A O 1
ATOM 657 N N . TYR A 1 107 ? 17.390 145.183 -9.549 1.00 18.28 86 TYR A N 1
ATOM 658 C CA . TYR A 1 107 ? 16.441 145.424 -8.460 1.00 18.41 86 TYR A CA 1
ATOM 659 C C . TYR A 1 107 ? 17.025 146.446 -7.505 1.00 19.01 86 TYR A C 1
ATOM 660 O O . TYR A 1 107 ? 16.313 147.328 -7.008 1.00 19.52 86 TYR A O 1
ATOM 669 N N . ALA A 1 108 ? 18.311 146.289 -7.185 1.00 19.27 87 ALA A N 1
ATOM 670 C CA . ALA A 1 108 ? 18.987 147.245 -6.315 1.00 19.01 87 ALA A CA 1
ATOM 671 C C . ALA A 1 108 ? 18.871 148.688 -6.929 1.00 19.51 87 ALA A C 1
ATOM 672 O O . ALA A 1 108 ? 18.595 149.623 -6.228 1.00 18.68 87 ALA A O 1
ATOM 674 N N . ALA A 1 109 ? 19.110 148.846 -8.223 1.00 20.24 88 ALA A N 1
ATOM 675 C CA . ALA A 1 109 ? 18.903 150.147 -8.885 1.00 21.49 88 ALA A CA 1
ATOM 676 C C . ALA A 1 109 ? 17.425 150.607 -8.760 1.00 22.61 88 ALA A C 1
ATOM 677 O O . ALA A 1 109 ? 17.148 151.702 -8.292 1.00 24.02 88 ALA A O 1
ATOM 679 N N . GLN A 1 110 ? 16.478 149.747 -9.111 1.00 23.05 89 GLN A N 1
ATOM 680 C CA . GLN A 1 110 ? 15.073 150.141 -9.109 1.00 23.38 89 GLN A CA 1
ATOM 681 C C . GLN A 1 110 ? 14.593 150.563 -7.731 1.00 24.07 89 GLN A C 1
ATOM 682 O O . GLN A 1 110 ? 13.809 151.499 -7.611 1.00 24.51 89 GLN A O 1
ATOM 688 N N . LYS A 1 111 ? 15.035 149.861 -6.693 1.00 24.79 90 LYS A N 1
ATOM 689 C CA . LYS A 1 111 ? 14.527 150.093 -5.356 1.00 24.86 90 LYS A CA 1
ATOM 690 C C . LYS A 1 111 ? 15.467 150.878 -4.457 1.00 24.61 90 LYS A C 1
ATOM 691 O O . LYS A 1 111 ? 15.216 150.962 -3.259 1.00 24.84 90 LYS A O 1
ATOM 697 N N . SER A 1 112 ? 16.538 151.431 -5.019 1.00 24.61 91 SER A N 1
ATOM 698 C CA . SER A 1 112 ? 17.561 152.158 -4.241 1.00 25.31 91 SER A CA 1
ATOM 699 C C . SER A 1 112 ? 18.069 151.390 -3.012 1.00 24.88 91 SER A C 1
ATOM 700 O O . SER A 1 112 ? 18.037 151.883 -1.869 1.00 25.45 91 SER A O 1
ATOM 703 N N . LEU A 1 113 ? 18.490 150.151 -3.237 1.00 23.86 92 LEU A N 1
ATOM 704 C CA . LEU A 1 113 ? 19.027 149.322 -2.161 1.00 22.79 92 LEU A CA 1
ATOM 705 C C . LEU A 1 113 ? 20.555 149.230 -2.340 1.00 22.14 92 LEU A C 1
ATOM 706 O O . LEU A 1 113 ? 21.024 149.196 -3.478 1.00 20.90 92 LEU A O 1
ATOM 711 N N . ILE A 1 114 ? 21.335 149.139 -1.250 1.00 21.62 93 ILE A N 1
ATOM 712 C CA . ILE A 1 114 ? 22.754 148.811 -1.461 1.00 21.16 93 ILE A CA 1
ATOM 713 C C . ILE A 1 114 ? 22.902 147.346 -1.854 1.00 19.24 93 ILE A C 1
ATOM 714 O O . ILE A 1 114 ? 22.084 146.518 -1.472 1.00 19.06 93 ILE A O 1
ATOM 719 N N . HIS A 1 115 ? 23.909 147.059 -2.666 1.00 17.06 94 HIS A N 1
ATOM 720 C CA . HIS A 1 115 ? 24.135 145.732 -3.183 1.00 16.21 94 HIS A CA 1
ATOM 721 C C . HIS A 1 115 ? 25.611 145.409 -2.957 1.00 17.29 94 HIS A C 1
ATOM 722 O O . HIS A 1 115 ? 26.498 146.112 -3.498 1.00 18.56 94 HIS A O 1
ATOM 729 N N . ILE A 1 116 ? 25.866 144.409 -2.103 1.00 17.05 95 ILE A N 1
ATOM 730 C CA . ILE A 1 116 ? 27.182 143.838 -1.899 1.00 15.46 95 ILE A CA 1
ATOM 731 C C . ILE A 1 116 ? 27.343 142.579 -2.764 1.00 15.12 95 ILE A C 1
ATOM 732 O O . ILE A 1 116 ? 26.737 141.571 -2.508 1.00 15.07 95 ILE A O 1
ATOM 737 N N . ILE A 1 117 ? 28.158 142.667 -3.808 1.00 15.33 96 ILE A N 1
ATOM 738 C CA . ILE A 1 117 ? 28.317 141.622 -4.794 1.00 14.71 96 ILE A CA 1
ATOM 739 C C . ILE A 1 117 ? 29.674 140.936 -4.585 1.00 15.68 96 ILE A C 1
ATOM 740 O O . ILE A 1 117 ? 30.739 141.531 -4.825 1.00 15.35 96 ILE A O 1
ATOM 745 N N . GLY A 1 118 ? 29.610 139.699 -4.108 1.00 15.36 97 GLY A N 1
ATOM 746 C CA . GLY A 1 118 ? 30.758 138.848 -3.952 1.00 15.28 97 GLY A CA 1
ATOM 747 C C . GLY A 1 118 ? 30.906 137.891 -5.118 1.00 14.82 97 GLY A C 1
ATOM 748 O O . GLY A 1 118 ? 31.994 137.308 -5.320 1.00 13.83 97 GLY A O 1
ATOM 749 N N . THR A 1 119 ? 29.818 137.713 -5.867 1.00 13.07 98 THR A N 1
ATOM 750 C CA . THR A 1 119 ? 29.797 136.820 -7.020 1.00 12.20 98 THR A CA 1
ATOM 751 C C . THR A 1 119 ? 30.959 137.129 -7.954 1.00 13.04 98 THR A C 1
ATOM 752 O O . THR A 1 119 ? 31.346 138.308 -8.097 1.00 13.12 98 THR A O 1
ATOM 756 N N . THR A 1 120 ? 31.492 136.085 -8.593 1.00 12.97 99 THR A N 1
ATOM 757 C CA . THR A 1 120 ? 32.557 136.235 -9.592 1.00 14.39 99 THR A CA 1
ATOM 758 C C . THR A 1 120 ? 32.219 135.487 -10.872 1.00 15.14 99 THR A C 1
ATOM 759 O O . THR A 1 120 ? 31.283 134.666 -10.903 1.00 15.47 99 THR A O 1
ATOM 763 N N . GLY A 1 121 ? 32.959 135.792 -11.931 1.00 15.68 100 GLY A N 1
ATOM 764 C CA . GLY A 1 121 ? 32.785 135.112 -13.208 1.00 16.45 100 GLY A CA 1
ATOM 765 C C . GLY A 1 121 ? 31.946 135.882 -14.210 1.00 17.38 100 GLY A C 1
ATOM 766 O O . GLY A 1 121 ? 31.408 135.268 -15.144 1.00 18.06 100 GLY A O 1
ATOM 767 N N . PHE A 1 122 ? 31.827 137.194 -14.000 1.00 16.97 101 PHE A N 1
ATOM 768 C CA . PHE A 1 122 ? 31.077 138.078 -14.895 1.00 19.05 101 PHE A CA 1
ATOM 769 C C . PHE A 1 122 ? 31.741 138.237 -16.263 1.00 20.63 101 PHE A C 1
ATOM 770 O O . PHE A 1 122 ? 32.946 138.287 -16.349 1.00 21.59 101 PHE A O 1
ATOM 778 N N . SER A 1 123 ? 30.945 138.340 -17.318 1.00 22.56 102 SER A N 1
ATOM 779 C CA . SER A 1 123 ? 31.428 138.755 -18.657 1.00 23.53 102 SER A CA 1
ATOM 780 C C . SER A 1 123 ? 31.582 140.269 -18.682 1.00 24.27 102 SER A C 1
ATOM 781 O O . SER A 1 123 ? 31.205 140.957 -17.727 1.00 24.67 102 SER A O 1
ATOM 784 N N . LYS A 1 124 ? 32.099 140.785 -19.791 1.00 25.58 103 LYS A N 1
ATOM 785 C CA . LYS A 1 124 ? 32.340 142.217 -19.940 1.00 25.97 103 LYS A CA 1
ATOM 786 C C . LYS A 1 124 ? 31.022 143.000 -20.012 1.00 26.12 103 LYS A C 1
ATOM 787 O O . LYS A 1 124 ? 30.891 144.037 -19.363 1.00 27.13 103 LYS A O 1
ATOM 789 N N . THR A 1 125 ? 30.048 142.495 -20.766 1.00 25.71 104 THR A N 1
ATOM 790 C CA . THR A 1 125 ? 28.690 143.064 -20.803 1.00 25.96 104 THR A CA 1
ATOM 791 C C . THR A 1 125 ? 28.062 143.086 -19.387 1.00 24.76 104 THR A C 1
ATOM 792 O O . THR A 1 125 ? 27.484 144.086 -18.964 1.00 24.67 104 THR A O 1
ATOM 796 N N . GLU A 1 126 ? 28.229 142.016 -18.614 1.00 23.46 105 GLU A N 1
ATOM 797 C CA . GLU A 1 126 ? 27.620 141.983 -17.274 1.00 22.18 105 GLU A CA 1
ATOM 798 C C . GLU A 1 126 ? 28.231 143.072 -16.426 1.00 22.45 105 GLU A C 1
ATOM 799 O O . GLU A 1 126 ? 27.526 143.840 -15.742 1.00 20.63 105 GLU A O 1
ATOM 805 N N . GLU A 1 127 ? 29.556 143.184 -16.519 1.00 22.90 106 GLU A N 1
ATOM 806 C CA . GLU A 1 127 ? 30.260 144.233 -15.792 1.00 23.97 106 GLU A CA 1
ATOM 807 C C . GLU A 1 127 ? 29.831 145.636 -16.237 1.00 22.74 106 GLU A C 1
ATOM 808 O O . GLU A 1 127 ? 29.717 146.551 -15.396 1.00 21.86 106 GLU A O 1
ATOM 814 N N . ALA A 1 128 ? 29.560 145.795 -17.536 1.00 21.59 107 ALA A N 1
ATOM 815 C CA . ALA A 1 128 ? 29.064 147.093 -18.065 1.00 21.71 107 ALA A CA 1
ATOM 816 C C . ALA A 1 128 ? 27.676 147.429 -17.488 1.00 20.96 107 ALA A C 1
ATOM 817 O O . ALA A 1 128 ? 27.410 148.581 -17.127 1.00 21.43 107 ALA A O 1
ATOM 819 N N . GLN A 1 129 ? 26.821 146.416 -17.337 1.00 20.70 108 GLN A N 1
ATOM 820 C CA . GLN A 1 129 ? 25.495 146.625 -16.755 1.00 20.86 108 GLN A CA 1
ATOM 821 C C . GLN A 1 129 ? 25.561 146.984 -15.271 1.00 20.51 108 GLN A C 1
ATOM 822 O O . GLN A 1 129 ? 24.809 147.849 -14.799 1.00 20.48 108 GLN A O 1
ATOM 828 N N . ILE A 1 130 ? 26.441 146.308 -14.531 1.00 20.36 109 ILE A N 1
ATOM 829 C CA . ILE A 1 130 ? 26.626 146.607 -13.124 1.00 19.87 109 ILE A CA 1
ATOM 830 C C . ILE A 1 130 ? 27.101 148.049 -12.972 1.00 20.33 109 ILE A C 1
ATOM 831 O O . ILE A 1 130 ? 26.663 148.754 -12.057 1.00 19.96 109 ILE A O 1
ATOM 836 N N . ALA A 1 131 ? 27.979 148.503 -13.864 1.00 20.92 110 ALA A N 1
ATOM 837 C CA . ALA A 1 131 ? 28.386 149.917 -13.836 1.00 21.72 110 ALA A CA 1
ATOM 838 C C . ALA A 1 131 ? 27.171 150.863 -14.080 1.00 21.82 110 ALA A C 1
ATOM 839 O O . ALA A 1 131 ? 26.980 151.836 -13.326 1.00 21.46 110 ALA A O 1
ATOM 841 N N . ASP A 1 132 ? 26.318 150.558 -15.070 1.00 21.99 111 ASP A N 1
ATOM 842 C CA . ASP A 1 132 ? 25.060 151.308 -15.212 1.00 21.54 111 ASP A CA 1
ATOM 843 C C . ASP A 1 132 ? 24.296 151.363 -13.885 1.00 20.95 111 ASP A C 1
ATOM 844 O O . ASP A 1 132 ? 23.913 152.444 -13.412 1.00 20.38 111 ASP A O 1
ATOM 849 N N . PHE A 1 133 ? 24.085 150.213 -13.247 1.00 20.02 112 PHE A N 1
ATOM 850 C CA . PHE A 1 133 ? 23.267 150.219 -12.028 1.00 19.43 112 PHE A CA 1
ATOM 851 C C . PHE A 1 133 ? 23.891 151.041 -10.923 1.00 19.52 112 PHE A C 1
ATOM 852 O O . PHE A 1 133 ? 23.187 151.555 -10.062 1.00 18.83 112 PHE A O 1
ATOM 860 N N . ALA A 1 134 ? 25.220 151.168 -10.923 1.00 20.24 113 ALA A N 1
ATOM 861 C CA . ALA A 1 134 ? 25.911 151.949 -9.894 1.00 21.12 113 ALA A CA 1
ATOM 862 C C . ALA A 1 134 ? 25.641 153.464 -10.002 1.00 21.87 113 ALA A C 1
ATOM 863 O O . ALA A 1 134 ? 25.894 154.217 -9.053 1.00 22.64 113 ALA A O 1
ATOM 865 N N . LYS A 1 135 ? 25.087 153.906 -11.129 1.00 22.71 114 LYS A N 1
ATOM 866 C CA . LYS A 1 135 ? 24.586 155.293 -11.258 1.00 23.38 114 LYS A CA 1
ATOM 867 C C . LYS A 1 135 ? 23.411 155.576 -10.361 1.00 22.86 114 LYS A C 1
ATOM 868 O O . LYS A 1 135 ? 23.200 156.735 -10.027 1.00 24.54 114 LYS A O 1
ATOM 874 N N . TYR A 1 136 ? 22.646 154.561 -9.959 1.00 21.89 115 TYR A N 1
ATOM 875 C CA . TYR A 1 136 ? 21.395 154.808 -9.201 1.00 21.82 115 TYR A CA 1
ATOM 876 C C . TYR A 1 136 ? 21.452 154.349 -7.759 1.00 21.93 115 TYR A C 1
ATOM 877 O O . TYR A 1 136 ? 20.534 154.620 -6.996 1.00 23.10 115 TYR A O 1
ATOM 886 N N . THR A 1 137 ? 22.496 153.611 -7.374 1.00 21.71 116 THR A N 1
ATOM 887 C CA . THR A 1 137 ? 22.597 153.115 -5.998 1.00 20.89 116 THR A CA 1
ATOM 888 C C . THR A 1 137 ? 24.053 152.871 -5.651 1.00 20.72 116 THR A C 1
ATOM 889 O O . THR A 1 137 ? 24.933 153.120 -6.482 1.00 20.31 116 THR A O 1
ATOM 893 N N . THR A 1 138 ? 24.289 152.389 -4.428 1.00 20.77 117 THR A N 1
ATOM 894 C CA . THR A 1 138 ? 25.641 152.090 -3.946 1.00 20.94 117 THR A CA 1
ATOM 895 C C . THR A 1 138 ? 25.912 150.589 -4.033 1.00 20.61 117 THR A C 1
ATOM 896 O O . THR A 1 138 ? 25.178 149.790 -3.401 1.00 20.26 117 THR A O 1
ATOM 900 N N . ILE A 1 139 ? 26.945 150.231 -4.808 1.00 19.29 118 ILE A N 1
ATOM 901 C CA . ILE A 1 139 ? 27.326 148.833 -5.034 1.00 19.02 118 ILE A CA 1
ATOM 902 C C . ILE A 1 139 ? 28.788 148.614 -4.674 1.00 18.83 118 ILE A C 1
ATOM 903 O O . ILE A 1 139 ? 29.648 149.300 -5.201 1.00 18.41 118 ILE A O 1
ATOM 908 N N . VAL A 1 140 ? 29.059 147.691 -3.757 1.00 18.93 119 VAL A N 1
ATOM 909 C CA . VAL A 1 140 ? 30.437 147.280 -3.468 1.00 18.70 119 VAL A CA 1
ATOM 910 C C . VAL A 1 140 ? 30.617 145.933 -4.127 1.00 19.23 119 VAL A C 1
ATOM 911 O O . VAL A 1 140 ? 29.951 144.967 -3.750 1.00 19.96 119 VAL A O 1
ATOM 915 N N . LYS A 1 141 ? 31.462 145.888 -5.147 1.00 18.30 120 LYS A N 1
ATOM 916 C CA . LYS A 1 141 ? 31.715 144.671 -5.883 1.00 19.22 120 LYS A CA 1
ATOM 917 C C . LYS A 1 141 ? 33.179 144.229 -5.715 1.00 19.45 120 LYS A C 1
ATOM 918 O O . LYS A 1 141 ? 34.065 144.982 -5.981 1.00 20.21 120 LYS A O 1
ATOM 924 N N . SER A 1 142 ? 33.426 143.004 -5.302 1.00 20.47 121 SER A N 1
ATOM 925 C CA . SER A 1 142 ? 34.788 142.542 -5.097 1.00 21.19 121 SER A CA 1
ATOM 926 C C . SER A 1 142 ? 34.862 141.050 -5.203 1.00 20.38 121 SER A C 1
ATOM 927 O O . SER A 1 142 ? 34.042 140.348 -4.647 1.00 20.78 121 SER A O 1
ATOM 930 N N . GLY A 1 143 ? 35.881 140.570 -5.899 1.00 20.18 122 GLY A N 1
ATOM 931 C CA . GLY A 1 143 ? 36.160 139.148 -5.979 1.00 19.25 122 GLY A CA 1
ATOM 932 C C . GLY A 1 143 ? 36.788 138.517 -4.739 1.00 18.48 122 GLY A C 1
ATOM 933 O O . GLY A 1 143 ? 36.935 137.310 -4.684 1.00 18.28 122 GLY A O 1
ATOM 934 N N . ASN A 1 144 ? 37.134 139.308 -3.729 1.00 17.87 123 ASN A N 1
ATOM 935 C CA . ASN A 1 144 ? 37.554 138.744 -2.453 1.00 17.54 123 ASN A CA 1
ATOM 936 C C . ASN A 1 144 ? 37.308 139.699 -1.308 1.00 17.97 123 ASN A C 1
ATOM 937 O O . ASN A 1 144 ? 37.871 140.778 -1.298 1.00 18.39 123 ASN A O 1
ATOM 942 N N . MET A 1 145 ? 36.509 139.284 -0.328 1.00 18.21 124 MET A N 1
ATOM 943 C CA A MET A 1 145 ? 36.121 140.181 0.755 0.50 19.00 124 MET A CA 1
ATOM 944 C CA B MET A 1 145 ? 36.124 140.166 0.778 0.50 18.49 124 MET A CA 1
ATOM 945 C C . MET A 1 145 ? 37.088 140.164 1.955 1.00 18.76 124 MET A C 1
ATOM 946 O O . MET A 1 145 ? 36.884 140.909 2.928 1.00 18.77 124 MET A O 1
ATOM 955 N N . SER A 1 146 ? 38.137 139.355 1.881 1.00 18.05 125 SER A N 1
ATOM 956 C CA . SER A 1 146 ? 39.040 139.203 3.030 1.00 18.61 125 SER A CA 1
ATOM 957 C C . SER A 1 146 ? 40.039 140.352 3.143 1.00 18.83 125 SER A C 1
ATOM 958 O O . SER A 1 146 ? 40.524 140.858 2.153 1.00 18.07 125 SER A O 1
ATOM 961 N N . LEU A 1 147 ? 40.376 140.732 4.370 1.00 19.99 126 LEU A N 1
ATOM 962 C CA . LEU A 1 147 ? 41.482 141.675 4.592 1.00 20.97 126 LEU A CA 1
ATOM 963 C C . LEU A 1 147 ? 42.797 141.190 3.981 1.00 20.17 126 LEU A C 1
ATOM 964 O O . LEU A 1 147 ? 43.495 141.966 3.363 1.00 20.94 126 LEU A O 1
ATOM 969 N N . GLY A 1 148 ? 43.128 139.914 4.132 1.00 19.84 127 GLY A N 1
ATOM 970 C CA . GLY A 1 148 ? 44.443 139.428 3.694 1.00 19.77 127 GLY A CA 1
ATOM 971 C C . GLY A 1 148 ? 44.719 139.526 2.200 1.00 19.54 127 GLY A C 1
ATOM 972 O O . GLY A 1 148 ? 45.821 139.841 1.760 1.00 19.64 127 GLY A O 1
ATOM 973 N N . VAL A 1 149 ? 43.720 139.223 1.401 1.00 19.24 128 VAL A N 1
ATOM 974 C CA . VAL A 1 149 ? 43.859 139.320 -0.036 1.00 19.48 128 VAL A CA 1
ATOM 975 C C . VAL A 1 149 ? 43.966 140.766 -0.475 1.00 20.00 128 VAL A C 1
ATOM 976 O O . VAL A 1 149 ? 44.743 141.113 -1.365 1.00 20.39 128 VAL A O 1
ATOM 980 N N . ASN A 1 150 ? 43.211 141.645 0.143 1.00 20.88 129 ASN A N 1
ATOM 981 C CA . ASN A 1 150 ? 43.320 143.057 -0.286 1.00 21.63 129 ASN A CA 1
ATOM 982 C C . ASN A 1 150 ? 44.708 143.628 0.076 1.00 21.36 129 ASN A C 1
ATOM 983 O O . ASN A 1 150 ? 45.302 144.349 -0.722 1.00 21.39 129 ASN A O 1
ATOM 988 N N . LEU A 1 151 ? 45.264 143.248 1.227 1.00 20.87 130 LEU A N 1
ATOM 989 C CA . LEU A 1 151 ? 46.681 143.596 1.503 1.00 20.81 130 LEU A CA 1
ATOM 990 C C . LEU A 1 151 ? 47.655 142.912 0.529 1.00 19.96 130 LEU A C 1
ATOM 991 O O . LEU A 1 151 ? 48.597 143.539 0.025 1.00 19.29 130 LEU A O 1
ATOM 996 N N . LEU A 1 152 ? 47.405 141.644 0.219 1.00 19.37 131 LEU A N 1
ATOM 997 C CA . LEU A 1 152 ? 48.286 140.918 -0.682 1.00 19.20 131 LEU A CA 1
ATOM 998 C C . LEU A 1 152 ? 48.337 141.593 -2.039 1.00 19.14 131 LEU A C 1
ATOM 999 O O . LEU A 1 152 ? 49.410 141.665 -2.671 1.00 18.50 131 LEU A O 1
ATOM 1004 N N . ALA A 1 153 ? 47.190 142.064 -2.517 1.00 19.18 132 ALA A N 1
ATOM 1005 C CA . ALA A 1 153 ? 47.133 142.691 -3.862 1.00 20.07 132 ALA A CA 1
ATOM 1006 C C . ALA A 1 153 ? 48.028 143.938 -3.904 1.00 20.52 132 ALA A C 1
ATOM 1007 O O . ALA A 1 153 ? 48.716 144.183 -4.850 1.00 20.98 132 ALA A O 1
ATOM 1009 N N . ASN A 1 154 ? 48.002 144.701 -2.844 1.00 21.72 133 ASN A N 1
ATOM 1010 C CA . ASN A 1 154 ? 48.869 145.826 -2.689 1.00 23.72 133 ASN A CA 1
ATOM 1011 C C . ASN A 1 154 ? 50.341 145.437 -2.738 1.00 22.16 133 ASN A C 1
ATOM 1012 O O . ASN A 1 154 ? 51.124 146.123 -3.347 1.00 21.97 133 ASN A O 1
ATOM 1017 N N . LEU A 1 155 ? 50.696 144.339 -2.061 1.00 20.81 134 LEU A N 1
ATOM 1018 C CA . LEU A 1 155 ? 52.082 143.900 -1.969 1.00 19.67 134 LEU A CA 1
ATOM 1019 C C . LEU A 1 155 ? 52.542 143.397 -3.306 1.00 18.90 134 LEU A C 1
ATOM 1020 O O . LEU A 1 155 ? 53.677 143.610 -3.680 1.00 19.29 134 LEU A O 1
ATOM 1025 N N . VAL A 1 156 ? 51.651 142.757 -4.037 1.00 18.58 135 VAL A N 1
ATOM 1026 C CA . VAL A 1 156 ? 51.954 142.273 -5.375 1.00 18.11 135 VAL A CA 1
ATOM 1027 C C . VAL A 1 156 ? 52.194 143.436 -6.345 1.00 19.66 135 VAL A C 1
ATOM 1028 O O . VAL A 1 156 ? 53.095 143.376 -7.188 1.00 18.66 135 VAL A O 1
ATOM 1032 N N . LYS A 1 157 ? 51.392 144.494 -6.241 1.00 20.75 136 LYS A N 1
ATOM 1033 C CA . LYS A 1 157 ? 51.634 145.683 -7.078 1.00 22.34 136 LYS A CA 1
ATOM 1034 C C . LYS A 1 157 ? 53.020 146.290 -6.803 1.00 21.75 136 LYS A C 1
ATOM 1035 O O . LYS A 1 157 ? 53.781 146.556 -7.729 1.00 21.18 136 LYS A O 1
ATOM 1041 N N . ARG A 1 158 ? 53.343 146.509 -5.547 1.00 22.11 137 ARG A N 1
ATOM 1042 C CA . ARG A 1 158 ? 54.681 146.990 -5.207 1.00 23.32 137 ARG A CA 1
ATOM 1043 C C . ARG A 1 158 ? 55.757 146.043 -5.682 1.00 22.75 137 ARG A C 1
ATOM 1044 O O . ARG A 1 158 ? 56.778 146.481 -6.224 1.00 23.49 137 ARG A O 1
ATOM 1052 N N . ALA A 1 159 ? 55.525 144.747 -5.545 1.00 21.44 138 ALA A N 1
ATOM 1053 C CA . ALA A 1 159 ? 56.542 143.818 -5.974 1.00 20.65 138 ALA A CA 1
ATOM 1054 C C . ALA A 1 159 ? 56.724 143.942 -7.471 1.00 20.76 138 ALA A C 1
ATOM 1055 O O . ALA A 1 159 ? 57.878 143.941 -7.945 1.00 19.89 138 ALA A O 1
ATOM 1057 N N . ALA A 1 160 ? 55.619 144.028 -8.216 1.00 20.48 139 ALA A N 1
ATOM 1058 C CA . ALA A 1 160 ? 55.690 143.986 -9.686 1.00 21.53 139 ALA A CA 1
ATOM 1059 C C . ALA A 1 160 ? 56.328 145.260 -10.249 1.00 22.77 139 ALA A C 1
ATOM 1060 O O . ALA A 1 160 ? 56.823 145.255 -11.360 1.00 23.28 139 ALA A O 1
ATOM 1062 N N . LYS A 1 161 ? 56.279 146.340 -9.480 1.00 24.28 140 LYS A N 1
ATOM 1063 C CA . LYS A 1 161 ? 56.933 147.584 -9.826 1.00 26.20 140 LYS A CA 1
ATOM 1064 C C . LYS A 1 161 ? 58.417 147.545 -9.465 1.00 26.46 140 LYS A C 1
ATOM 1065 O O . LYS A 1 161 ? 59.230 148.091 -10.207 1.00 26.83 140 LYS A O 1
ATOM 1071 N N . ALA A 1 162 ? 58.780 146.907 -8.352 1.00 26.32 141 ALA A N 1
ATOM 1072 C CA . ALA A 1 162 ? 60.198 146.896 -7.927 1.00 26.80 141 ALA A CA 1
ATOM 1073 C C . ALA A 1 162 ? 60.989 145.918 -8.775 1.00 27.21 141 ALA A C 1
ATOM 1074 O O . ALA A 1 162 ? 62.157 146.124 -9.005 1.00 28.08 141 ALA A O 1
ATOM 1076 N N . LEU A 1 163 ? 60.338 144.862 -9.259 1.00 27.65 142 LEU A N 1
ATOM 1077 C CA . LEU A 1 163 ? 61.019 143.824 -10.007 1.00 27.58 142 LEU A CA 1
ATOM 1078 C C . LEU A 1 163 ? 60.624 143.994 -11.469 1.00 29.06 142 LEU A C 1
ATOM 1079 O O . LEU A 1 163 ? 59.435 143.919 -11.804 1.00 30.12 142 LEU A O 1
ATOM 1084 N N . ASP A 1 164 ? 61.603 144.191 -12.341 1.00 30.50 143 ASP A N 1
ATOM 1085 C CA . ASP A 1 164 ? 61.333 144.310 -13.786 1.00 32.27 143 ASP A CA 1
ATOM 1086 C C . ASP A 1 164 ? 60.988 142.961 -14.418 1.00 31.50 143 ASP A C 1
ATOM 1087 O O . ASP A 1 164 ? 61.005 141.928 -13.736 1.00 30.87 143 ASP A O 1
ATOM 1092 N N . ASP A 1 165 ? 60.678 142.962 -15.713 1.00 30.61 144 ASP A N 1
ATOM 1093 C CA . ASP A 1 165 ? 60.144 141.750 -16.323 1.00 30.49 144 ASP A CA 1
ATOM 1094 C C . ASP A 1 165 ? 61.228 140.705 -16.656 1.00 29.25 144 ASP A C 1
ATOM 1095 O O . ASP A 1 165 ? 60.965 139.745 -17.337 1.00 29.28 144 ASP A O 1
ATOM 1100 N N . ASP A 1 166 ? 62.424 140.859 -16.108 1.00 28.76 145 ASP A N 1
ATOM 1101 C CA . ASP A 1 166 ? 63.341 139.714 -15.960 1.00 28.84 145 ASP A CA 1
ATOM 1102 C C . ASP A 1 166 ? 62.806 138.764 -14.878 1.00 25.99 145 ASP A C 1
ATOM 1103 O O . ASP A 1 166 ? 63.231 137.631 -14.801 1.00 26.17 145 ASP A O 1
ATOM 1108 N N . PHE A 1 167 ? 61.916 139.253 -14.025 1.00 22.65 146 PHE A N 1
ATOM 1109 C CA . PHE A 1 167 ? 61.177 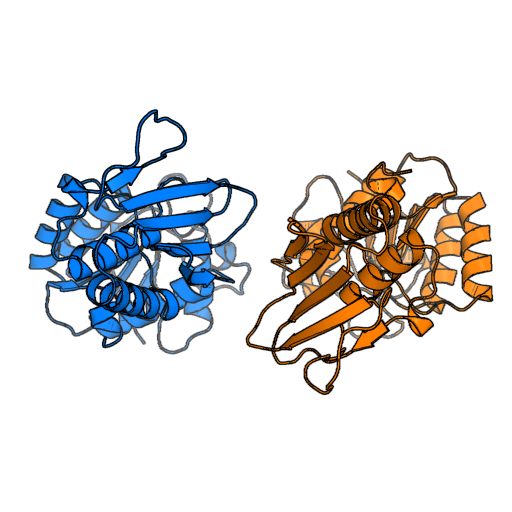138.412 -13.106 1.00 20.82 146 PHE A CA 1
ATOM 1110 C C . PHE A 1 167 ? 59.834 138.030 -13.720 1.00 19.98 146 PHE A C 1
ATOM 1111 O O . PHE A 1 167 ? 58.974 138.883 -13.954 1.00 19.71 146 PHE A O 1
ATOM 1119 N N . ASP A 1 168 ? 59.677 136.741 -14.021 1.00 18.70 147 ASP A N 1
ATOM 1120 C CA . ASP A 1 168 ? 58.458 136.236 -14.674 1.00 17.59 147 ASP A CA 1
ATOM 1121 C C . ASP A 1 168 ? 57.355 136.040 -13.632 1.00 17.19 147 ASP A C 1
ATOM 1122 O O . ASP A 1 168 ? 57.599 135.411 -12.597 1.00 16.97 147 ASP A O 1
ATOM 1127 N N . ILE A 1 169 ? 56.174 136.611 -13.861 1.00 16.28 148 ILE A N 1
ATOM 1128 C CA . ILE A 1 169 ? 55.093 136.553 -12.865 1.00 15.61 148 ILE A CA 1
ATOM 1129 C C . ILE A 1 169 ? 54.154 135.396 -13.213 1.00 16.11 148 ILE A C 1
ATOM 1130 O O . ILE A 1 169 ? 53.653 135.327 -14.324 1.00 16.41 148 ILE A O 1
ATOM 1135 N N . GLU A 1 170 ? 53.910 134.522 -12.244 1.00 15.90 149 GLU A N 1
ATOM 1136 C CA . GLU A 1 170 ? 53.174 133.283 -12.465 1.00 16.30 149 GLU A CA 1
ATOM 1137 C C . GLU A 1 170 ? 52.234 133.110 -11.256 1.00 15.74 149 GLU A C 1
ATOM 1138 O O . GLU A 1 170 ? 52.679 133.143 -10.100 1.00 15.68 149 GLU A O 1
ATOM 1144 N N . ILE A 1 171 ? 50.923 133.024 -11.504 1.00 15.07 150 ILE A N 1
ATOM 1145 C CA . ILE A 1 171 ? 49.890 132.997 -10.440 1.00 13.97 150 ILE A CA 1
ATOM 1146 C C . ILE A 1 171 ? 49.263 131.620 -10.370 1.00 14.72 150 ILE A C 1
ATOM 1147 O O . ILE A 1 171 ? 48.868 131.054 -11.400 1.00 16.51 150 ILE A O 1
ATOM 1152 N N . TYR A 1 172 ? 49.211 131.049 -9.172 1.00 13.98 151 TYR A N 1
ATOM 1153 C CA . TYR A 1 172 ? 48.658 129.716 -8.949 1.00 13.19 151 TYR A CA 1
ATOM 1154 C C . TYR A 1 172 ? 47.529 129.815 -7.952 1.00 13.03 151 TYR A C 1
ATOM 1155 O O . TYR A 1 172 ? 47.644 130.553 -6.983 1.00 11.38 151 TYR A O 1
ATOM 1164 N N . GLU A 1 173 ? 46.477 129.021 -8.150 1.00 13.43 152 GLU A N 1
ATOM 1165 C CA . GLU A 1 173 ? 45.463 128.870 -7.115 1.00 13.93 152 GLU A CA 1
ATOM 1166 C C . GLU A 1 173 ? 44.864 127.477 -7.058 1.00 13.24 152 GLU A C 1
ATOM 1167 O O . GLU A 1 173 ? 44.961 126.689 -8.008 1.00 12.63 152 GLU A O 1
ATOM 1173 N N . MET A 1 174 ? 44.355 127.135 -5.882 1.00 12.71 153 MET A N 1
ATOM 1174 C CA . MET A 1 174 ? 43.637 125.896 -5.678 1.00 12.79 153 MET A CA 1
ATOM 1175 C C . MET A 1 174 ? 42.343 126.160 -4.931 1.00 12.67 153 MET A C 1
ATOM 1176 O O . MET A 1 174 ? 42.345 126.894 -3.959 1.00 12.80 153 MET A O 1
ATOM 1181 N N . HIS A 1 175 ? 41.250 125.577 -5.419 1.00 12.77 154 HIS A N 1
ATOM 1182 C CA . HIS A 1 175 ? 39.948 125.600 -4.741 1.00 12.09 154 HIS A CA 1
ATOM 1183 C C . HIS A 1 175 ? 39.287 124.255 -4.826 1.00 12.41 154 HIS A C 1
ATOM 1184 O O . HIS A 1 175 ? 39.697 123.388 -5.588 1.00 9.44 154 HIS A O 1
ATOM 1191 N N . HIS A 1 176 ? 38.264 124.105 -3.974 1.00 13.28 155 HIS A N 1
ATOM 1192 C CA . HIS A 1 176 ? 37.399 122.917 -3.914 1.00 13.97 155 HIS A CA 1
ATOM 1193 C C . HIS A 1 176 ? 36.895 122.472 -5.257 1.00 13.65 155 HIS A C 1
ATOM 1194 O O . HIS A 1 176 ? 36.742 123.296 -6.134 1.00 11.77 155 HIS A O 1
ATOM 1201 N N . ALA A 1 177 ? 36.596 121.178 -5.357 1.00 14.98 156 ALA A N 1
ATOM 1202 C CA . ALA A 1 177 ? 36.159 120.521 -6.606 1.00 17.03 156 ALA A CA 1
ATOM 1203 C C . ALA A 1 177 ? 34.974 121.155 -7.295 1.00 18.56 156 ALA A C 1
ATOM 1204 O O . ALA A 1 177 ? 34.900 121.058 -8.490 1.00 20.18 156 ALA A O 1
ATOM 1206 N N . ASN A 1 178 ? 34.048 121.759 -6.562 1.00 20.39 157 ASN A N 1
ATOM 1207 C CA . ASN A 1 178 ? 32.831 122.241 -7.195 1.00 22.72 157 ASN A CA 1
ATOM 1208 C C . ASN A 1 178 ? 32.892 123.707 -7.611 1.00 22.00 157 ASN A C 1
ATOM 1209 O O . ASN A 1 178 ? 31.866 124.257 -7.988 1.00 22.10 157 ASN A O 1
ATOM 1214 N N . LYS A 1 179 ? 34.036 124.363 -7.488 1.00 20.95 158 LYS A N 1
ATOM 1215 C CA . LYS A 1 179 ? 34.095 125.746 -7.913 1.00 20.17 158 LYS A CA 1
ATOM 1216 C C . LYS A 1 179 ? 33.888 125.855 -9.437 1.00 20.74 158 LYS A C 1
ATOM 1217 O O . LYS A 1 179 ? 34.489 125.117 -10.228 1.00 19.95 158 LYS A O 1
ATOM 1223 N N . VAL A 1 180 ? 33.016 126.785 -9.834 1.00 21.08 159 VAL A N 1
ATOM 1224 C CA . VAL A 1 180 ? 32.580 126.899 -11.209 1.00 21.61 159 VAL A CA 1
ATOM 1225 C C . VAL A 1 180 ? 33.571 127.696 -12.072 1.00 21.65 159 VAL A C 1
ATOM 1226 O O . VAL A 1 180 ? 33.878 127.308 -13.197 1.00 21.82 159 VAL A O 1
ATOM 1230 N N . ASP A 1 181 ? 34.084 128.792 -11.542 1.00 21.57 160 ASP A N 1
ATOM 1231 C CA . ASP A 1 181 ? 34.900 129.698 -12.324 1.00 22.50 160 ASP A CA 1
ATOM 1232 C C . ASP A 1 181 ? 36.401 129.510 -12.096 1.00 22.61 160 ASP A C 1
ATOM 1233 O O . ASP A 1 181 ? 36.873 129.202 -10.975 1.00 21.69 160 ASP A O 1
ATOM 1238 N N . SER A 1 182 ? 37.128 129.632 -13.198 1.00 21.76 161 SER A N 1
ATOM 1239 C CA . SER A 1 182 ? 38.568 129.625 -13.209 1.00 22.89 161 SER A CA 1
ATOM 1240 C C . SER A 1 182 ? 39.148 130.524 -14.323 1.00 23.41 161 SER A C 1
ATOM 1241 O O . SER A 1 182 ? 38.568 130.623 -15.409 1.00 24.03 161 SER A O 1
ATOM 1244 N N . PRO A 1 183 ? 40.284 131.208 -14.049 1.00 23.26 162 PRO A N 1
ATOM 1245 C CA . PRO A 1 183 ? 40.887 131.391 -12.729 1.00 22.55 162 PRO A CA 1
ATOM 1246 C C . PRO A 1 183 ? 39.887 132.010 -11.779 1.00 21.23 162 PRO A C 1
ATOM 1247 O O . PRO A 1 183 ? 38.936 132.626 -12.227 1.00 22.15 162 PRO A O 1
ATOM 1251 N N . SER A 1 184 ? 40.149 131.917 -10.487 1.00 20.16 163 SER A N 1
ATOM 1252 C CA . SER A 1 184 ? 39.333 132.586 -9.490 1.00 19.01 163 SER A CA 1
ATOM 1253 C C . SER A 1 184 ? 39.339 134.096 -9.668 1.00 19.29 163 SER A C 1
ATOM 1254 O O . SER A 1 184 ? 40.257 134.655 -10.270 1.00 19.11 163 SER A O 1
ATOM 1257 N N . GLY A 1 185 ? 38.306 134.739 -9.115 1.00 18.72 164 GLY A N 1
ATOM 1258 C CA . GLY A 1 185 ? 38.227 136.157 -9.057 1.00 18.38 164 GLY A CA 1
ATOM 1259 C C . GLY A 1 185 ? 39.396 136.742 -8.282 1.00 18.69 164 GLY A C 1
ATOM 1260 O O . GLY A 1 185 ? 39.897 137.821 -8.614 1.00 18.03 164 GLY A O 1
ATOM 1261 N N . THR A 1 186 ? 39.825 136.045 -7.235 1.00 18.82 165 THR A N 1
ATOM 1262 C CA . THR A 1 186 ? 40.996 136.467 -6.484 1.00 18.48 165 THR A CA 1
ATOM 1263 C C . THR A 1 186 ? 42.241 136.440 -7.399 1.00 18.49 165 THR A C 1
ATOM 1264 O O . THR A 1 186 ? 42.991 137.415 -7.460 1.00 18.29 165 THR A O 1
ATOM 1268 N N . ALA A 1 187 ? 42.398 135.375 -8.186 1.00 17.81 166 ALA A N 1
ATOM 1269 C CA . ALA A 1 187 ? 43.544 135.276 -9.087 1.00 18.26 166 ALA A CA 1
ATOM 1270 C C . ALA A 1 187 ? 43.562 136.470 -10.060 1.00 19.28 166 ALA A C 1
ATOM 1271 O O . ALA A 1 187 ? 44.618 137.117 -10.269 1.00 19.26 166 ALA A O 1
ATOM 1273 N N . LEU A 1 188 ? 42.392 136.772 -10.627 1.00 19.98 167 LEU A N 1
ATOM 1274 C CA . LEU A 1 188 ? 42.251 137.887 -11.552 1.00 20.87 167 LEU A CA 1
ATOM 1275 C C . LEU A 1 188 ? 42.549 139.205 -10.894 1.00 21.09 167 LEU A C 1
ATOM 1276 O O . LEU A 1 188 ? 43.239 140.041 -11.470 1.00 21.49 167 LEU A O 1
ATOM 1281 N N . LEU A 1 189 ? 42.031 139.403 -9.695 1.00 21.26 168 LEU A N 1
ATOM 1282 C CA . LEU A 1 189 ? 42.312 140.616 -8.914 1.00 21.42 168 LEU A CA 1
ATOM 1283 C C . LEU A 1 189 ? 43.831 140.744 -8.660 1.00 20.80 168 LEU A C 1
ATOM 1284 O O . LEU A 1 189 ? 44.375 141.841 -8.718 1.00 19.38 168 LEU A O 1
ATOM 1289 N N . LEU A 1 190 ? 44.506 139.614 -8.398 1.00 20.04 169 LEU A N 1
ATOM 1290 C CA . LEU A 1 190 ? 45.924 139.667 -8.088 1.00 19.76 169 LEU A CA 1
ATOM 1291 C C . LEU A 1 190 ? 46.689 139.937 -9.372 1.00 20.33 169 LEU A C 1
ATOM 1292 O O . LEU A 1 190 ? 47.680 140.666 -9.368 1.00 19.45 169 LEU A O 1
ATOM 1297 N N . GLY A 1 191 ? 46.191 139.394 -10.481 1.00 21.30 170 GLY A N 1
ATOM 1298 C CA . GLY A 1 191 ? 46.809 139.606 -11.783 1.00 22.40 170 GLY A CA 1
ATOM 1299 C C . GLY A 1 191 ? 46.715 141.057 -12.238 1.00 23.99 170 GLY A C 1
ATOM 1300 O O . GLY A 1 191 ? 47.637 141.584 -12.886 1.00 24.89 170 GLY A O 1
ATOM 1301 N N . GLN A 1 192 ? 45.614 141.698 -11.883 1.00 24.37 171 GLN A N 1
ATOM 1302 C CA . GLN A 1 192 ? 45.380 143.098 -12.210 1.00 25.69 171 GLN A CA 1
ATOM 1303 C C . GLN A 1 192 ? 46.299 144.006 -11.382 1.00 24.64 171 GLN A C 1
ATOM 1304 O O . GLN A 1 192 ? 46.793 144.999 -11.903 1.00 24.39 171 GLN A O 1
ATOM 1310 N N . ALA A 1 193 ? 46.540 143.656 -10.116 1.00 23.34 172 ALA A N 1
ATOM 1311 C CA . ALA A 1 193 ? 47.511 144.387 -9.300 1.00 22.62 172 ALA A CA 1
ATOM 1312 C C . ALA A 1 193 ? 48.942 144.264 -9.874 1.00 22.06 172 ALA A C 1
ATOM 1313 O O . ALA A 1 193 ? 49.681 145.243 -9.912 1.00 21.97 172 ALA A O 1
ATOM 1315 N N . ALA A 1 194 ? 49.320 143.068 -10.315 1.00 21.66 173 ALA A N 1
ATOM 1316 C CA . ALA A 1 194 ? 50.617 142.834 -10.931 1.00 21.15 173 ALA A CA 1
ATOM 1317 C C . ALA A 1 194 ? 50.734 143.647 -12.221 1.00 22.43 173 ALA A C 1
ATOM 1318 O O . ALA A 1 194 ? 51.754 144.262 -12.449 1.00 22.02 173 ALA A O 1
ATOM 1320 N N . ALA A 1 195 ? 49.693 143.627 -13.067 1.00 23.47 174 ALA A N 1
ATOM 1321 C CA . ALA A 1 195 ? 49.679 144.374 -14.334 1.00 24.17 174 ALA A CA 1
ATOM 1322 C C . ALA A 1 195 ? 49.849 145.886 -14.100 1.00 25.21 174 ALA A C 1
ATOM 1323 O O . ALA A 1 195 ? 50.611 146.539 -14.782 1.00 24.45 174 ALA A O 1
ATOM 1325 N N . GLU A 1 196 ? 49.167 146.419 -13.108 1.00 26.39 175 GLU A N 1
ATOM 1326 C CA . GLU A 1 196 ? 49.356 147.817 -12.730 1.00 28.33 175 GLU A CA 1
ATOM 1327 C C . GLU A 1 196 ? 50.772 148.144 -12.304 1.00 28.56 175 GLU A C 1
ATOM 1328 O O . GLU A 1 196 ? 51.286 149.211 -12.617 1.00 28.90 175 GLU A O 1
ATOM 1334 N N . GLY A 1 197 ? 51.394 147.244 -11.552 1.00 28.69 176 GLY A N 1
ATOM 1335 C CA . GLY A 1 197 ? 52.752 147.485 -11.091 1.00 28.91 176 GLY A CA 1
ATOM 1336 C C . GLY A 1 197 ? 53.687 147.518 -12.278 1.00 29.19 176 GLY A C 1
ATOM 1337 O O . GLY A 1 197 ? 54.645 148.262 -12.279 1.00 28.75 176 GLY A O 1
ATOM 1338 N N . ARG A 1 198 ? 53.379 146.713 -13.297 1.00 29.38 177 ARG A N 1
ATOM 1339 C CA . ARG A 1 198 ? 54.192 146.638 -14.502 1.00 29.94 177 ARG A CA 1
ATOM 1340 C C . ARG A 1 198 ? 53.781 147.687 -15.558 1.00 30.96 177 ARG A C 1
ATOM 1341 O O . ARG A 1 198 ? 54.320 147.698 -16.659 1.00 30.68 177 ARG A O 1
ATOM 1349 N N . ASN A 1 199 ? 52.832 148.554 -15.223 1.00 32.88 178 ASN A N 1
ATOM 1350 C CA . ASN A 1 199 ? 52.229 149.475 -16.203 1.00 34.65 178 ASN A CA 1
ATOM 1351 C C . ASN A 1 199 ? 51.855 148.827 -17.527 1.00 34.11 178 ASN A C 1
ATOM 1352 O O . ASN A 1 199 ? 52.121 149.372 -18.591 1.00 35.03 178 ASN A O 1
ATOM 1357 N N . ILE A 1 200 ? 51.247 147.661 -17.456 1.00 33.80 179 ILE A N 1
ATOM 1358 C CA . ILE A 1 200 ? 50.725 147.007 -18.641 1.00 33.51 179 ILE A CA 1
ATOM 1359 C C . ILE A 1 200 ? 49.248 146.692 -18.395 1.00 33.62 179 ILE A C 1
ATOM 1360 O O . ILE A 1 200 ? 48.725 146.932 -17.308 1.00 32.36 179 ILE A O 1
ATOM 1365 N N . MET A 1 201 ? 48.588 146.174 -19.429 1.00 34.74 180 MET A N 1
ATOM 1366 C CA . MET A 1 201 ? 47.178 145.769 -19.368 1.00 35.78 180 MET A CA 1
ATOM 1367 C C . MET A 1 201 ? 47.064 144.238 -19.277 1.00 34.11 180 MET A C 1
ATOM 1368 O O . MET A 1 201 ? 47.551 143.526 -20.149 1.00 33.30 180 MET A O 1
ATOM 1373 N N . LEU A 1 202 ? 46.376 143.746 -18.255 1.00 33.45 181 LEU A N 1
ATOM 1374 C CA . LEU A 1 202 ? 46.271 142.305 -18.029 1.00 33.46 181 LEU A CA 1
ATOM 1375 C C . LEU A 1 202 ? 45.819 141.552 -19.271 1.00 34.46 181 LEU A C 1
ATOM 1376 O O . LEU A 1 202 ? 46.411 140.521 -19.646 1.00 34.37 181 LEU A O 1
ATOM 1381 N N . LYS A 1 203 ? 44.794 142.076 -19.940 1.00 35.59 182 LYS A N 1
ATOM 1382 C CA . LYS A 1 203 ? 44.232 141.369 -21.100 1.00 36.41 182 LYS A CA 1
ATOM 1383 C C . LYS A 1 203 ? 45.231 141.182 -22.225 1.00 35.46 182 LYS A C 1
ATOM 1384 O O . LYS A 1 203 ? 45.082 140.267 -23.037 1.00 35.53 182 LYS A O 1
ATOM 1390 N N . ASN A 1 204 ? 46.252 142.029 -22.278 1.00 34.27 183 ASN A N 1
ATOM 1391 C CA . ASN A 1 204 ? 47.263 141.886 -23.325 1.00 34.13 183 ASN A CA 1
ATOM 1392 C C . ASN A 1 204 ? 48.349 140.823 -23.009 1.00 33.27 183 ASN A C 1
ATOM 1393 O O . ASN A 1 204 ? 48.943 140.254 -23.937 1.00 33.01 183 ASN A O 1
ATOM 1398 N N . VAL A 1 205 ? 48.559 140.540 -21.722 1.00 31.75 184 VAL A N 1
ATOM 1399 C CA . VAL A 1 205 ? 49.688 139.726 -21.272 1.00 31.25 184 VAL A CA 1
ATOM 1400 C C . VAL A 1 205 ? 49.333 138.401 -20.536 1.00 31.01 184 VAL A C 1
ATOM 1401 O O . VAL A 1 205 ? 50.216 137.610 -20.251 1.00 31.42 184 VAL A O 1
ATOM 1405 N N . SER A 1 206 ? 48.065 138.169 -20.238 1.00 30.36 185 SER A N 1
ATOM 1406 C CA . SER A 1 206 ? 47.637 136.976 -19.512 1.00 30.44 185 SER A CA 1
ATOM 1407 C C . SER A 1 206 ? 47.715 135.725 -20.359 1.00 29.79 185 SER A C 1
ATOM 1408 O O . SER A 1 206 ? 47.405 135.759 -21.542 1.00 29.42 185 SER A O 1
ATOM 1411 N N . VAL A 1 207 ? 48.159 134.624 -19.758 1.00 29.07 186 VAL A N 1
ATOM 1412 C CA . VAL A 1 207 ? 48.125 133.331 -20.401 1.00 28.62 186 VAL A CA 1
ATOM 1413 C C . VAL A 1 207 ? 47.501 132.334 -19.417 1.00 30.33 186 VAL A C 1
ATOM 1414 O O . VAL A 1 207 ? 48.081 132.071 -18.334 1.00 29.54 186 VAL A O 1
ATOM 1418 N N . ASN A 1 208 ? 46.308 131.833 -19.754 1.00 31.54 187 ASN A N 1
ATOM 1419 C CA . ASN A 1 208 ? 45.637 130.773 -18.998 1.00 33.21 187 ASN A CA 1
ATOM 1420 C C . ASN A 1 208 ? 46.131 129.404 -19.412 1.00 33.65 187 ASN A C 1
ATOM 1421 O O . ASN A 1 208 ? 46.183 129.094 -20.587 1.00 34.44 187 ASN A O 1
ATOM 1426 N N . GLY A 1 209 ? 46.492 128.579 -18.439 1.00 34.24 188 GLY A N 1
ATOM 1427 C CA . GLY A 1 209 ? 46.766 127.169 -18.685 1.00 34.45 188 GLY A CA 1
ATOM 1428 C C . GLY A 1 209 ? 47.917 126.899 -19.630 1.00 34.85 188 GLY A C 1
ATOM 1429 O O . GLY A 1 209 ? 47.699 126.430 -20.756 1.00 35.63 188 GLY A O 1
ATOM 1430 N N . ARG A 1 210 ? 49.143 127.142 -19.167 1.00 34.90 189 ARG A N 1
ATOM 1431 C CA . ARG A 1 210 ? 50.340 126.858 -19.970 1.00 35.16 189 ARG A CA 1
ATOM 1432 C C . ARG A 1 210 ? 50.477 125.372 -20.248 1.00 37.19 189 ARG A C 1
ATOM 1433 O O . ARG A 1 210 ? 51.187 124.970 -21.165 1.00 37.38 189 ARG A O 1
ATOM 1441 N N . SER A 1 211 ? 49.805 124.564 -19.444 1.00 39.73 190 SER 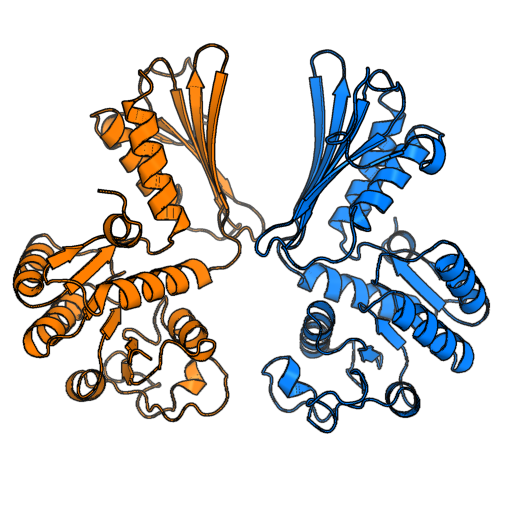A N 1
ATOM 1442 C CA . SER A 1 211 ? 49.747 123.126 -19.639 1.00 42.39 190 SER A CA 1
ATOM 1443 C C . SER A 1 211 ? 49.398 122.733 -21.096 1.00 45.42 190 SER A C 1
ATOM 1444 O O . SER A 1 211 ? 49.951 121.764 -21.644 1.00 45.06 190 SER A O 1
ATOM 1447 N N . GLY A 1 212 ? 48.494 123.514 -21.709 1.00 49.55 191 GLY A N 1
ATOM 1448 C CA . GLY A 1 212 ? 48.064 123.330 -23.128 1.00 52.40 191 GLY A CA 1
ATOM 1449 C C . GLY A 1 212 ? 48.749 124.311 -24.082 1.00 55.00 191 GLY A C 1
ATOM 1450 O O . GLY A 1 212 ? 48.078 125.039 -24.843 1.00 55.72 191 GLY A O 1
ATOM 1451 N N . HIS A 1 213 ? 50.088 124.346 -24.026 1.00 57.22 192 HIS A N 1
ATOM 1452 C CA . HIS A 1 213 ? 50.898 125.234 -24.883 1.00 58.66 192 HIS A CA 1
ATOM 1453 C C . HIS A 1 213 ? 52.216 124.520 -25.241 1.00 58.83 192 HIS A C 1
ATOM 1454 O O . HIS A 1 213 ? 52.632 123.564 -24.564 1.00 59.18 192 HIS A O 1
ATOM 1461 N N . THR A 1 214 ? 52.822 124.958 -26.347 1.00 59.05 193 THR A N 1
ATOM 1462 C CA . THR A 1 214 ? 54.212 124.625 -26.708 1.00 58.74 193 THR A CA 1
ATOM 1463 C C . THR A 1 214 ? 54.875 125.957 -27.058 1.00 57.81 193 THR A C 1
ATOM 1464 O O . THR A 1 214 ? 54.224 126.863 -27.610 1.00 58.23 193 THR A O 1
ATOM 1468 N N . GLY A 1 215 ? 56.149 126.106 -26.711 1.00 56.35 194 GLY A N 1
ATOM 1469 C CA . GLY A 1 215 ? 56.834 127.380 -26.946 1.00 54.92 194 GLY A CA 1
ATOM 1470 C C . GLY A 1 215 ? 57.709 127.866 -25.798 1.00 53.30 194 GLY A C 1
ATOM 1471 O O . GLY A 1 215 ? 57.692 127.323 -24.687 1.00 53.25 194 GLY A O 1
ATOM 1472 N N . LYS A 1 216 ? 58.520 128.870 -26.115 1.00 50.87 195 LYS A N 1
ATOM 1473 C CA . LYS A 1 216 ? 59.250 129.619 -25.126 1.00 48.74 195 LYS A CA 1
ATOM 1474 C C . LYS A 1 216 ? 58.184 130.482 -24.431 1.00 46.25 195 LYS A C 1
ATOM 1475 O O . LYS A 1 216 ? 57.183 130.867 -25.050 1.00 46.17 195 LYS A O 1
ATOM 1477 N N . ARG A 1 217 ? 58.377 130.760 -23.150 1.00 42.68 196 ARG A N 1
ATOM 1478 C CA . ARG A 1 217 ? 57.508 131.680 -22.445 1.00 39.56 196 ARG A CA 1
ATOM 1479 C C . ARG A 1 217 ? 57.731 133.035 -23.078 1.00 38.67 196 ARG A C 1
ATOM 1480 O O . ARG A 1 217 ? 58.870 133.373 -23.396 1.00 38.26 196 ARG A O 1
ATOM 1488 N N . GLU A 1 218 ? 56.655 133.793 -23.271 1.00 37.32 197 GLU A N 1
ATOM 1489 C CA . GLU A 1 218 ? 56.757 135.153 -23.766 1.00 37.04 197 GLU A CA 1
ATOM 1490 C C . GLU A 1 218 ? 56.986 136.146 -22.614 1.00 35.41 197 GLU A C 1
ATOM 1491 O O . GLU A 1 218 ? 56.257 136.161 -21.614 1.00 34.21 197 GLU A O 1
ATOM 1497 N N . LYS A 1 219 ? 57.973 137.013 -22.808 1.00 33.86 198 LYS A N 1
ATOM 1498 C CA . LYS A 1 219 ? 58.468 137.905 -21.790 1.00 32.67 198 LYS A CA 1
ATOM 1499 C C . LYS A 1 219 ? 57.378 138.854 -21.458 1.00 30.64 198 LYS A C 1
ATOM 1500 O O . LYS A 1 219 ? 56.678 139.274 -22.346 1.00 31.36 198 LYS A O 1
ATOM 1506 N N . GLY A 1 220 ? 57.204 139.160 -20.173 1.00 28.32 199 GLY A N 1
ATOM 1507 C CA . GLY A 1 220 ? 56.213 140.116 -19.727 1.00 26.46 199 GLY A CA 1
ATOM 1508 C C . GLY A 1 220 ? 54.829 139.533 -19.506 1.00 25.04 199 GLY A C 1
ATOM 1509 O O . GLY A 1 220 ? 54.006 140.164 -18.892 1.00 25.15 199 GLY A O 1
ATOM 1510 N N . THR A 1 221 ? 54.558 138.343 -20.023 1.00 23.85 200 THR A N 1
ATOM 1511 C CA . THR A 1 221 ? 53.303 137.701 -19.739 1.00 23.02 200 THR A CA 1
ATOM 1512 C C . THR A 1 221 ? 53.180 137.273 -18.261 1.00 22.36 200 THR A C 1
ATOM 1513 O O . THR A 1 221 ? 54.176 137.130 -17.540 1.00 20.88 200 THR A O 1
ATOM 1517 N N . ILE A 1 222 ? 51.913 137.145 -17.841 1.00 21.46 201 ILE A N 1
ATOM 1518 C CA . ILE A 1 222 ? 51.523 136.734 -16.517 1.00 19.98 201 ILE A CA 1
ATOM 1519 C C . ILE A 1 222 ? 50.733 135.459 -16.736 1.00 19.25 201 ILE A C 1
ATOM 1520 O O . ILE A 1 222 ? 49.741 135.463 -17.455 1.00 18.82 201 ILE A O 1
ATOM 1525 N N . GLY A 1 223 ? 51.188 134.368 -16.135 1.00 18.50 202 GLY A N 1
ATOM 1526 C CA . GLY A 1 223 ? 50.601 133.051 -16.334 1.00 16.60 202 GLY A CA 1
ATOM 1527 C C . GLY A 1 223 ? 49.652 132.717 -15.196 1.00 15.84 202 GLY A C 1
ATOM 1528 O O . GLY A 1 223 ? 49.830 133.218 -14.086 1.00 14.29 202 GLY A O 1
ATOM 1529 N N . PHE A 1 224 ? 48.642 131.900 -15.491 1.00 14.24 203 PHE A N 1
ATOM 1530 C CA . PHE A 1 224 ? 47.662 131.462 -14.497 1.00 15.12 203 PHE A CA 1
ATOM 1531 C C . PHE A 1 224 ? 47.593 129.962 -14.543 1.00 14.83 203 PHE A C 1
ATOM 1532 O O . PHE A 1 224 ? 47.383 129.400 -15.598 1.00 16.06 203 PHE A O 1
ATOM 1540 N N . ALA A 1 225 ? 47.794 129.322 -13.399 1.00 15.04 204 ALA A N 1
ATOM 1541 C CA . ALA A 1 225 ? 47.569 127.881 -13.240 1.00 14.95 204 ALA A CA 1
ATOM 1542 C C . ALA A 1 225 ? 46.540 127.690 -12.097 1.00 15.14 204 ALA A C 1
ATOM 1543 O O . ALA A 1 225 ? 46.539 128.469 -11.150 1.00 15.52 204 ALA A O 1
ATOM 1545 N N . CYS A 1 226 ? 45.692 126.674 -12.187 1.00 16.00 205 CYS A N 1
ATOM 1546 C CA . CYS A 1 226 ? 44.528 126.477 -11.276 1.00 18.14 205 CYS A CA 1
ATOM 1547 C C . CYS A 1 226 ? 44.391 124.973 -11.055 1.00 17.33 205 CYS A C 1
ATOM 1548 O O . CYS A 1 226 ? 44.371 124.222 -12.049 1.00 18.34 205 CYS A O 1
ATOM 1551 N N . SER A 1 227 ? 44.346 124.541 -9.786 1.00 16.27 206 SER A N 1
ATOM 1552 C CA . SER A 1 227 ? 43.923 123.198 -9.395 1.00 15.93 206 SER A CA 1
ATOM 1553 C C . SER A 1 227 ? 42.551 123.235 -8.767 1.00 14.30 206 SER A C 1
ATOM 1554 O O . SER A 1 227 ? 42.174 124.207 -8.105 1.00 11.61 206 SER A O 1
ATOM 1557 N N . ARG A 1 228 ? 41.840 122.127 -8.908 1.00 13.92 207 ARG A N 1
ATOM 1558 C CA . ARG A 1 228 ? 40.493 122.014 -8.364 1.00 13.30 207 ARG A CA 1
ATOM 1559 C C . ARG A 1 228 ? 40.474 120.666 -7.693 1.00 13.91 207 ARG A C 1
ATOM 1560 O O . ARG A 1 228 ? 40.866 119.664 -8.322 1.00 13.50 207 ARG A O 1
ATOM 1568 N N . GLY A 1 229 ? 40.042 120.638 -6.426 1.00 13.48 208 GLY A N 1
ATOM 1569 C CA . GLY A 1 229 ? 39.990 119.376 -5.675 1.00 14.25 208 GLY A CA 1
ATOM 1570 C C . GLY A 1 229 ? 39.478 119.454 -4.248 1.00 13.65 208 GLY A C 1
ATOM 1571 O O . GLY A 1 229 ? 39.576 120.441 -3.591 1.00 12.58 208 GLY A O 1
ATOM 1572 N N . GLY A 1 230 ? 38.901 118.366 -3.780 1.00 14.85 209 GLY A N 1
ATOM 1573 C CA . GLY A 1 230 ? 38.424 118.283 -2.423 1.00 13.69 209 GLY A CA 1
ATOM 1574 C C . GLY A 1 230 ? 37.622 119.476 -2.000 1.00 13.62 209 GLY A C 1
ATOM 1575 O O . GLY A 1 230 ? 36.736 119.948 -2.729 1.00 14.12 209 GLY A O 1
ATOM 1576 N N . THR A 1 231 ? 37.966 119.978 -0.816 1.00 13.79 210 THR A N 1
ATOM 1577 C CA . THR A 1 231 ? 37.191 120.977 -0.122 1.00 13.51 210 THR A CA 1
ATOM 1578 C C . THR A 1 231 ? 37.932 122.302 0.161 1.00 12.64 210 THR A C 1
ATOM 1579 O O . THR A 1 231 ? 37.479 123.108 0.982 1.00 12.91 210 THR A O 1
ATOM 1583 N N . VAL A 1 232 ? 39.046 122.519 -0.530 1.00 12.22 211 VAL A N 1
ATOM 1584 C CA . VAL A 1 232 ? 39.975 123.640 -0.248 1.00 10.84 211 VAL A CA 1
ATOM 1585 C C . VAL A 1 232 ? 39.217 124.973 -0.385 1.00 11.38 211 VAL A C 1
ATOM 1586 O O . VAL A 1 232 ? 38.583 125.228 -1.391 1.00 12.36 211 VAL A O 1
ATOM 1590 N N . ILE A 1 233 ? 39.256 125.809 0.641 1.00 11.47 212 ILE A N 1
ATOM 1591 C CA . ILE A 1 233 ? 38.530 127.092 0.651 1.00 11.48 212 ILE A CA 1
ATOM 1592 C C . ILE A 1 233 ? 39.131 128.087 -0.317 1.00 12.61 212 ILE A C 1
ATOM 1593 O O . ILE A 1 233 ? 38.413 128.734 -1.090 1.00 13.63 212 ILE A O 1
ATOM 1598 N N . GLY A 1 234 ? 40.454 128.204 -0.318 1.00 13.03 213 GLY A N 1
ATOM 1599 C CA . GLY A 1 234 ? 41.159 128.944 -1.384 1.00 12.36 213 GLY A CA 1
ATOM 1600 C C . GLY A 1 234 ? 42.610 129.252 -1.040 1.00 12.89 213 GLY A C 1
ATOM 1601 O O . GLY A 1 234 ? 42.883 129.984 -0.077 1.00 13.35 213 GLY A O 1
ATOM 1602 N N . ASP A 1 235 ? 43.539 128.697 -1.817 1.00 13.17 214 ASP A N 1
ATOM 1603 C CA . ASP A 1 235 ? 44.961 129.085 -1.771 1.00 13.09 214 ASP A CA 1
ATOM 1604 C C . ASP A 1 235 ? 45.334 129.891 -2.999 1.00 12.96 214 ASP A C 1
ATOM 1605 O O . ASP A 1 235 ? 44.949 129.531 -4.119 1.00 13.59 214 ASP A O 1
ATOM 1610 N N . HIS A 1 236 ? 46.105 130.957 -2.818 1.00 12.59 215 HIS A N 1
ATOM 1611 C CA . HIS A 1 236 ? 46.634 131.722 -3.930 1.00 13.26 215 HIS A CA 1
ATOM 1612 C C . HIS A 1 236 ? 48.100 132.030 -3.708 1.00 13.99 215 HIS A C 1
ATOM 1613 O O . HIS A 1 236 ? 48.471 132.465 -2.620 1.00 13.71 215 HIS A O 1
ATOM 1620 N N . SER A 1 237 ? 48.904 131.864 -4.756 1.00 13.89 216 SER A N 1
ATOM 1621 C CA . SER A 1 237 ? 50.327 132.173 -4.706 1.00 14.80 216 SER A CA 1
ATOM 1622 C C . SER A 1 237 ? 50.749 132.917 -5.957 1.00 14.70 216 SER A C 1
ATOM 1623 O O . SER A 1 237 ? 50.466 132.448 -7.054 1.00 15.33 216 SER A O 1
ATOM 1626 N N . ILE A 1 238 ? 51.456 134.028 -5.798 1.00 14.06 217 ILE A N 1
ATOM 1627 C CA . ILE A 1 238 ? 52.057 134.727 -6.916 1.00 14.20 217 ILE A CA 1
ATOM 1628 C C . ILE A 1 238 ? 53.553 134.524 -6.840 1.00 14.05 217 ILE A C 1
ATOM 1629 O O . ILE A 1 238 ? 54.183 134.950 -5.894 1.00 15.00 217 ILE A O 1
ATOM 1634 N N . THR A 1 239 ? 54.130 133.876 -7.833 1.00 14.24 218 THR A N 1
ATOM 1635 C CA . THR A 1 239 ? 55.573 133.734 -7.943 1.00 13.49 218 THR A CA 1
ATOM 1636 C C . THR A 1 239 ? 56.199 134.774 -8.883 1.00 13.49 218 THR A C 1
ATOM 1637 O O . THR A 1 239 ? 55.737 134.982 -10.013 1.00 14.04 218 THR A O 1
ATOM 1641 N N . PHE A 1 240 ? 57.257 135.415 -8.399 1.00 14.29 219 PHE A N 1
ATOM 1642 C CA . PHE A 1 240 ? 58.158 136.236 -9.229 1.00 14.07 219 PHE A CA 1
ATOM 1643 C C . PHE A 1 240 ? 59.483 135.506 -9.404 1.00 13.77 219 PHE A C 1
ATOM 1644 O O . PHE A 1 240 ? 60.296 135.434 -8.489 1.00 14.76 219 PHE A O 1
ATOM 1652 N N . ALA A 1 241 ? 59.674 134.949 -10.581 1.00 13.46 220 ALA A N 1
ATOM 1653 C CA . ALA A 1 241 ? 60.709 134.015 -10.8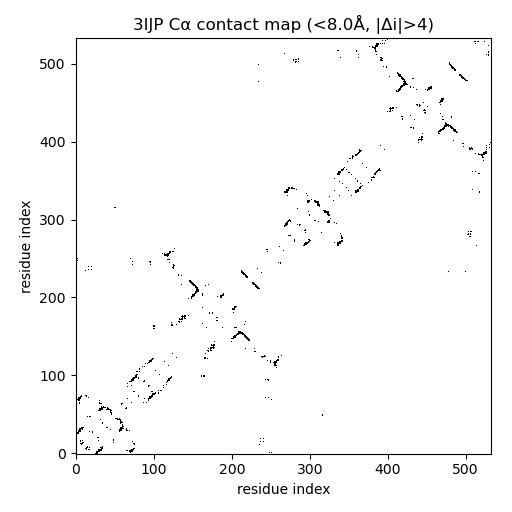31 1.00 14.01 220 ALA A CA 1
ATOM 1654 C C . ALA A 1 241 ? 61.741 134.712 -11.720 1.00 14.68 220 ALA A C 1
ATOM 1655 O O . ALA A 1 241 ? 61.480 134.980 -12.901 1.00 15.18 220 ALA A O 1
ATOM 1657 N N . GLY A 1 242 ? 62.888 135.020 -11.121 1.00 14.52 221 GLY A N 1
ATOM 1658 C CA . GLY A 1 242 ? 63.969 135.669 -11.806 1.00 15.05 221 GLY A CA 1
ATOM 1659 C C . GLY A 1 242 ? 65.155 134.729 -11.983 1.00 15.76 221 GLY A C 1
ATOM 1660 O O . GLY A 1 242 ? 65.067 133.517 -11.844 1.00 15.77 221 GLY A O 1
ATOM 1661 N N . GLU A 1 243 ? 66.280 135.331 -12.256 1.00 16.42 222 GLU A N 1
ATOM 1662 C CA . GLU A 1 243 ? 67.511 134.630 -12.442 1.00 17.87 222 GLU A CA 1
ATOM 1663 C C . GLU A 1 243 ? 68.019 134.107 -11.110 1.00 17.01 222 GLU A C 1
ATOM 1664 O O . GLU A 1 243 ? 68.509 134.851 -10.293 1.00 16.93 222 GLU A O 1
ATOM 1670 N N . ASN A 1 244 ? 67.896 132.807 -10.916 1.00 17.11 223 ASN A N 1
ATOM 1671 C CA . ASN A 1 244 ? 68.347 132.118 -9.709 1.00 16.66 223 ASN A CA 1
ATOM 1672 C C . ASN A 1 244 ? 67.721 132.535 -8.395 1.00 15.70 223 ASN A C 1
ATOM 1673 O O . ASN A 1 244 ? 68.300 132.331 -7.339 1.00 15.38 223 ASN A O 1
ATOM 1678 N N . GLU A 1 245 ? 66.516 133.087 -8.461 1.00 15.62 224 GLU A N 1
ATOM 1679 C CA . GLU A 1 245 ? 65.733 133.346 -7.249 1.00 15.31 224 GLU A CA 1
ATOM 1680 C C . GLU A 1 245 ? 64.278 133.570 -7.553 1.00 14.65 224 GLU A C 1
ATOM 1681 O O . GLU A 1 245 ? 63.946 134.073 -8.596 1.00 15.12 224 GLU A O 1
ATOM 1687 N N . ARG A 1 246 ? 63.436 133.236 -6.584 1.00 14.59 225 ARG A N 1
ATOM 1688 C CA . ARG A 1 246 ? 62.018 133.496 -6.591 1.00 14.37 225 ARG A CA 1
ATOM 1689 C C . ARG A 1 246 ? 61.571 134.213 -5.319 1.00 14.63 225 ARG A C 1
ATOM 1690 O O . ARG A 1 246 ? 62.039 133.897 -4.231 1.00 14.77 225 ARG A O 1
ATOM 1698 N N . ILE A 1 247 ? 60.641 135.143 -5.478 1.00 14.92 226 ILE A N 1
ATOM 1699 C CA . ILE A 1 247 ? 59.853 135.740 -4.402 1.00 16.07 226 ILE A CA 1
ATOM 1700 C C . ILE A 1 247 ? 58.486 135.131 -4.592 1.00 15.70 226 ILE A C 1
ATOM 1701 O O . ILE A 1 247 ? 57.980 135.166 -5.701 1.00 17.52 226 ILE A O 1
ATOM 1706 N N . VAL A 1 248 ? 57.871 134.613 -3.547 1.00 14.73 227 VAL A N 1
ATOM 1707 C CA . VAL A 1 248 ? 56.513 134.068 -3.626 1.00 13.97 227 VAL A CA 1
ATOM 1708 C C . VAL A 1 248 ? 55.634 134.729 -2.569 1.00 14.60 227 VAL A C 1
ATOM 1709 O O . VAL A 1 248 ? 55.961 134.690 -1.372 1.00 14.44 227 VAL A O 1
ATOM 1713 N N . LEU A 1 249 ? 54.517 135.328 -2.992 1.00 14.65 228 LEU A N 1
ATOM 1714 C CA . LEU A 1 249 ? 53.578 135.955 -2.078 1.00 14.53 228 LEU A CA 1
ATOM 1715 C C . LEU A 1 249 ? 52.273 135.177 -2.098 1.00 14.21 228 LEU A C 1
ATOM 1716 O O . LEU A 1 249 ? 51.740 134.945 -3.162 1.00 15.70 228 LEU A O 1
ATOM 1721 N N . SER A 1 250 ? 51.754 134.789 -0.939 1.00 13.69 229 SER A N 1
ATOM 1722 C CA . SER A 1 250 ? 50.632 133.841 -0.846 1.00 13.50 229 SER A CA 1
ATOM 1723 C C . SER A 1 250 ? 49.571 134.198 0.168 1.00 12.95 229 SER A C 1
ATOM 1724 O O . SER A 1 250 ? 49.836 134.903 1.143 1.00 12.42 229 SER A O 1
ATOM 1727 N N . HIS A 1 251 ? 48.375 133.651 -0.052 1.00 12.74 230 HIS A N 1
ATOM 1728 C CA . HIS A 1 251 ? 47.245 133.789 0.874 1.00 12.45 230 HIS A CA 1
ATOM 1729 C C . HIS A 1 251 ? 46.540 132.451 1.005 1.00 11.85 230 HIS A C 1
ATOM 1730 O O . HIS A 1 251 ? 46.293 131.791 0.028 1.00 12.37 230 HIS A O 1
ATOM 1737 N N . ILE A 1 252 ? 46.273 132.052 2.235 1.00 11.86 231 ILE A N 1
ATOM 1738 C CA . ILE A 1 252 ? 45.547 130.852 2.552 1.00 12.18 231 ILE A CA 1
ATOM 1739 C C . ILE A 1 252 ? 44.313 131.215 3.362 1.00 12.34 231 ILE A C 1
ATOM 1740 O O . ILE A 1 252 ? 44.441 131.740 4.468 1.00 13.00 231 ILE A O 1
ATOM 1745 N N . ALA A 1 253 ? 43.141 130.971 2.782 1.00 12.61 232 ALA A N 1
ATOM 1746 C CA . ALA A 1 253 ? 41.846 131.129 3.468 1.00 13.36 232 ALA A CA 1
ATOM 1747 C C . ALA A 1 253 ? 41.528 129.846 4.209 1.00 13.68 232 ALA A C 1
ATOM 1748 O O . ALA A 1 253 ? 41.487 128.745 3.624 1.00 13.98 232 ALA A O 1
ATOM 1750 N N . GLN A 1 254 ? 41.257 129.992 5.495 1.00 14.44 233 GLN A N 1
ATOM 1751 C CA . GLN A 1 254 ? 40.965 128.840 6.322 1.00 15.55 233 GLN A CA 1
ATOM 1752 C C . GLN A 1 254 ? 39.484 128.497 6.344 1.00 15.99 233 GLN A C 1
ATOM 1753 O O . GLN A 1 254 ? 39.079 127.302 6.337 1.00 14.06 233 GLN A O 1
ATOM 1759 N N . GLU A 1 255 ? 38.683 129.547 6.418 1.00 17.31 234 GLU A N 1
ATOM 1760 C CA . GLU A 1 255 ? 37.256 129.385 6.220 1.00 18.99 234 GLU A CA 1
ATOM 1761 C C . GLU A 1 255 ? 36.449 130.533 5.680 1.00 17.35 234 GLU A C 1
ATOM 1762 O O . GLU A 1 255 ? 36.937 131.622 5.562 1.00 17.24 234 GLU A O 1
ATOM 1768 N N . ARG A 1 256 ? 35.239 130.213 5.248 1.00 16.77 235 ARG A N 1
ATOM 1769 C CA . ARG A 1 256 ? 34.391 131.169 4.512 1.00 17.13 235 ARG A CA 1
ATOM 1770 C C . ARG A 1 256 ? 33.892 132.299 5.377 1.00 17.42 235 ARG A C 1
ATOM 1771 O O . ARG A 1 256 ? 33.492 133.337 4.843 1.00 17.67 235 ARG A O 1
ATOM 1779 N N . SER A 1 257 ? 33.964 132.134 6.696 1.00 17.55 236 SER A N 1
ATOM 1780 C CA . SER A 1 257 ? 33.513 133.208 7.573 1.00 18.19 236 SER A CA 1
ATOM 1781 C C . SER A 1 257 ? 34.282 134.488 7.287 1.00 18.06 236 SER A C 1
ATOM 1782 O O . SER A 1 257 ? 33.743 135.565 7.534 1.00 18.42 236 SER A O 1
ATOM 1785 N N . ILE A 1 258 ? 35.531 134.418 6.796 1.00 16.57 237 ILE A N 1
ATOM 1786 C CA . ILE A 1 258 ? 36.262 135.683 6.589 1.00 15.72 237 ILE A CA 1
ATOM 1787 C C . ILE A 1 258 ? 35.609 136.493 5.492 1.00 15.62 237 ILE A C 1
ATOM 1788 O O . ILE A 1 258 ? 35.597 137.712 5.536 1.00 15.62 237 ILE A O 1
ATOM 1793 N N . PHE A 1 259 ? 35.050 135.821 4.498 1.00 15.59 238 PHE A N 1
ATOM 1794 C CA . PHE A 1 259 ? 34.411 136.534 3.411 1.00 15.68 238 PHE A CA 1
ATOM 1795 C C . PHE A 1 259 ? 33.002 137.017 3.876 1.00 16.01 238 PHE A C 1
ATOM 1796 O O . PHE A 1 259 ? 32.558 138.104 3.504 1.00 16.34 238 PHE A O 1
ATOM 1804 N N . ALA A 1 260 ? 32.320 136.228 4.691 1.00 16.68 239 ALA A N 1
ATOM 1805 C CA . ALA A 1 260 ? 30.991 136.651 5.208 1.00 17.52 239 ALA A CA 1
ATOM 1806 C C . ALA A 1 260 ? 31.157 137.935 6.009 1.00 18.06 239 ALA A C 1
ATOM 1807 O O . ALA A 1 260 ? 30.373 138.885 5.859 1.00 17.54 239 ALA A O 1
ATOM 1809 N N . ASN A 1 261 ? 32.188 137.983 6.848 1.00 18.31 240 ASN A N 1
ATOM 1810 C CA . ASN A 1 261 ? 32.382 139.174 7.678 1.00 18.80 240 ASN A CA 1
ATOM 1811 C C . ASN A 1 261 ? 32.879 140.354 6.893 1.00 18.25 240 ASN A C 1
ATOM 1812 O O . ASN A 1 261 ? 32.494 141.466 7.201 1.00 18.93 240 ASN A O 1
ATOM 1817 N N . GLY A 1 262 ? 33.715 140.144 5.876 1.00 18.34 241 GLY A N 1
ATOM 1818 C CA . GLY A 1 262 ? 34.076 141.244 4.965 1.00 17.94 241 GLY A CA 1
ATOM 1819 C C . GLY A 1 262 ? 32.813 141.829 4.282 1.00 18.78 241 GLY A C 1
ATOM 1820 O O . GLY A 1 262 ? 32.673 143.063 4.127 1.00 19.14 241 GLY A O 1
ATOM 1821 N N . ALA A 1 263 ? 31.874 140.961 3.890 1.00 17.82 242 ALA A N 1
ATOM 1822 C CA . ALA A 1 263 ? 30.643 141.446 3.232 1.00 17.31 242 ALA A CA 1
ATOM 1823 C C . ALA A 1 263 ? 29.832 142.300 4.203 1.00 16.98 242 ALA A C 1
ATOM 1824 O O . ALA A 1 263 ? 29.308 143.326 3.820 1.00 15.59 242 ALA A O 1
ATOM 1826 N N . LEU A 1 264 ? 29.738 141.876 5.454 1.00 18.12 243 LEU A N 1
ATOM 1827 C CA . LEU A 1 264 ? 28.979 142.657 6.449 1.00 19.58 243 LEU A CA 1
ATOM 1828 C C . LEU A 1 264 ? 29.628 144.026 6.686 1.00 20.95 243 LEU A C 1
ATOM 1829 O O . LEU A 1 264 ? 28.945 145.045 6.712 1.00 20.57 243 LEU A O 1
ATOM 1834 N N . LYS A 1 265 ? 30.951 144.032 6.795 1.00 21.96 244 LYS A N 1
ATOM 1835 C CA . LYS A 1 265 ? 31.718 145.273 6.864 1.00 23.45 244 LYS A CA 1
ATOM 1836 C C . LYS A 1 265 ? 31.437 146.172 5.656 1.00 22.84 244 LYS A C 1
ATOM 1837 O O . LYS A 1 265 ? 31.291 147.373 5.816 1.00 23.07 244 LYS A O 1
ATOM 1843 N N . ALA A 1 266 ? 31.373 145.603 4.447 1.00 22.41 245 ALA A N 1
ATOM 1844 C CA . ALA A 1 266 ? 31.037 146.379 3.253 1.00 21.85 245 ALA A CA 1
ATOM 1845 C C . ALA A 1 266 ? 29.603 146.938 3.312 1.00 22.06 245 ALA A C 1
ATOM 1846 O O . ALA A 1 266 ? 29.383 148.049 2.912 1.00 21.64 245 ALA A O 1
ATOM 1848 N N . ALA A 1 267 ? 28.652 146.166 3.815 1.00 21.61 246 ALA A N 1
ATOM 1849 C CA . ALA A 1 267 ? 27.272 146.616 3.917 1.00 22.54 246 ALA A CA 1
ATOM 1850 C C . ALA A 1 267 ? 27.218 147.844 4.824 1.00 23.36 246 ALA A C 1
ATOM 1851 O O . ALA A 1 267 ? 26.632 148.876 4.448 1.00 24.41 246 ALA A O 1
ATOM 1853 N N . LEU A 1 268 ? 27.858 147.744 5.992 1.00 23.43 247 LEU A N 1
ATOM 1854 C CA . LEU A 1 268 ? 27.817 148.817 6.955 1.00 24.12 247 LEU A CA 1
ATOM 1855 C C . LEU A 1 268 ? 28.448 150.086 6.425 1.00 25.01 247 LEU A C 1
ATOM 1856 O O . LEU A 1 268 ? 27.968 151.170 6.724 1.00 26.61 247 LEU A O 1
ATOM 1861 N N . TRP A 1 269 ? 29.503 149.941 5.632 1.00 25.49 248 TRP A N 1
ATOM 1862 C CA . TRP A 1 269 ? 30.207 151.061 5.020 1.00 26.30 248 TRP A CA 1
ATOM 1863 C C . TRP A 1 269 ? 29.352 151.711 3.924 1.00 27.08 248 TRP A C 1
ATOM 1864 O O . TRP A 1 269 ? 29.334 152.910 3.781 1.00 26.24 248 TRP A O 1
ATOM 1875 N N . ALA A 1 270 ? 28.682 150.883 3.129 1.00 28.74 249 ALA A N 1
ATOM 1876 C CA . ALA A 1 270 ? 27.844 151.355 2.037 1.00 29.90 249 ALA A CA 1
ATOM 1877 C C . ALA A 1 270 ? 26.586 152.094 2.545 1.00 31.15 249 ALA A C 1
ATOM 1878 O O . ALA A 1 270 ? 26.053 152.915 1.835 1.00 30.16 249 ALA A O 1
ATOM 1880 N N . LYS A 1 271 ? 26.137 151.803 3.766 1.00 33.42 250 LYS A N 1
ATOM 1881 C CA . LYS A 1 271 ? 24.814 152.240 4.230 1.00 35.93 250 LYS A CA 1
ATOM 1882 C C . LYS A 1 271 ? 24.421 153.682 3.881 1.00 37.79 250 LYS A C 1
ATOM 1883 O O . LYS A 1 271 ? 23.357 153.894 3.239 1.00 39.78 250 LYS A O 1
ATOM 1889 N N . ASN A 1 272 ? 25.218 154.667 4.290 1.00 38.17 251 ASN A N 1
ATOM 1890 C CA . ASN A 1 272 ? 24.862 156.053 3.977 1.00 38.96 251 ASN A CA 1
ATOM 1891 C C . ASN A 1 272 ? 25.829 156.693 2.990 1.00 38.75 251 ASN A C 1
ATOM 1892 O O . ASN A 1 272 ? 26.009 157.913 2.994 1.00 39.73 251 ASN A O 1
ATOM 1897 N N . HIS A 1 273 ? 26.450 155.876 2.145 1.00 37.35 252 HIS A N 1
ATOM 1898 C CA . HIS A 1 273 ? 27.459 156.367 1.224 1.00 36.49 252 HIS A CA 1
ATOM 1899 C C . HIS A 1 273 ? 26.753 156.822 -0.027 1.00 36.07 252 HIS A C 1
ATOM 1900 O O . HIS A 1 273 ? 25.609 156.436 -0.256 1.00 36.00 252 HIS A O 1
ATOM 1907 N N . GLU A 1 274 ? 27.419 157.638 -0.839 1.00 34.94 253 GLU A N 1
ATOM 1908 C CA . GLU A 1 274 ? 26.810 158.092 -2.069 1.00 34.82 253 GLU A CA 1
ATOM 1909 C C . GLU A 1 274 ? 26.793 156.974 -3.113 1.00 33.15 253 GLU A C 1
ATOM 1910 O O . GLU A 1 274 ? 27.494 155.977 -2.973 1.00 33.04 253 GLU A O 1
ATOM 1916 N N . ASN A 1 275 ? 25.985 157.148 -4.159 1.00 31.01 254 ASN A N 1
ATOM 1917 C CA . ASN A 1 275 ? 25.928 156.202 -5.275 1.00 29.11 254 ASN A CA 1
ATOM 1918 C C . ASN A 1 275 ? 27.313 155.917 -5.860 1.00 28.47 254 ASN A C 1
ATOM 1919 O O . ASN A 1 275 ? 28.217 156.733 -5.724 1.00 28.22 254 ASN A O 1
ATOM 1924 N N . GLY A 1 276 ? 27.471 154.753 -6.498 1.00 26.80 255 GLY A N 1
ATOM 1925 C CA . GLY A 1 276 ? 28.705 154.411 -7.177 1.00 26.49 255 GLY A CA 1
ATOM 1926 C C . GLY A 1 276 ? 29.107 152.933 -7.090 1.00 26.49 255 GLY A C 1
ATOM 1927 O O . GLY A 1 276 ? 28.470 152.134 -6.397 1.00 25.04 255 GLY A O 1
ATOM 1928 N N . LEU A 1 277 ? 30.160 152.599 -7.836 1.00 26.23 256 LEU A N 1
ATOM 1929 C CA . LEU A 1 277 ? 30.744 151.263 -7.871 1.00 26.54 256 LEU A CA 1
ATOM 1930 C C . LEU A 1 277 ? 32.072 151.256 -7.087 1.00 26.78 256 LEU A C 1
ATOM 1931 O O . LEU A 1 277 ? 33.007 151.939 -7.466 1.00 26.85 256 LEU A O 1
ATOM 1936 N N . TYR A 1 278 ? 32.127 150.481 -6.009 1.00 26.63 257 TYR A N 1
ATOM 1937 C CA . TYR A 1 278 ? 33.242 150.500 -5.069 1.00 27.04 257 TYR A CA 1
ATOM 1938 C C . TYR A 1 278 ? 33.829 149.088 -4.844 1.00 26.74 257 TYR A C 1
ATOM 1939 O O . TYR A 1 278 ? 33.243 148.063 -5.280 1.00 26.55 257 TYR A O 1
ATOM 1948 N N . SER A 1 279 ? 35.007 149.048 -4.215 1.00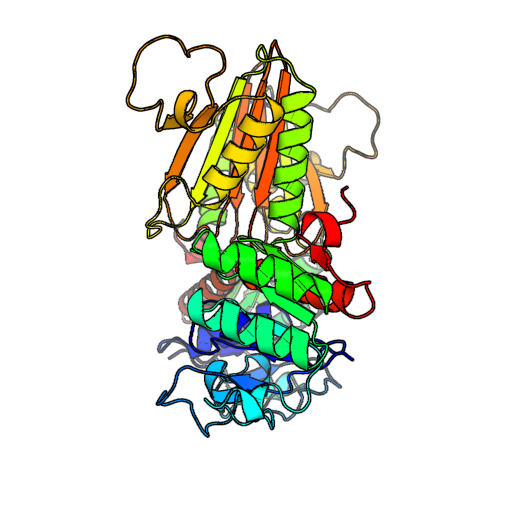 25.57 258 SER A N 1
ATOM 1949 C CA . SER A 1 279 ? 35.745 147.782 -4.011 1.00 25.84 258 SER A CA 1
ATOM 1950 C C . SER A 1 279 ? 36.004 147.612 -2.549 1.00 24.77 258 SER A C 1
ATOM 1951 O O . SER A 1 279 ? 35.715 148.521 -1.756 1.00 23.95 258 SER A O 1
ATOM 1954 N N . MET A 1 280 ? 36.557 146.472 -2.168 1.00 24.80 259 MET A N 1
ATOM 1955 C CA . MET A 1 280 ? 36.912 146.314 -0.767 1.00 25.99 259 MET A CA 1
ATOM 1956 C C . MET A 1 280 ? 38.042 147.240 -0.353 1.00 26.42 259 MET A C 1
ATOM 1957 O O . MET A 1 280 ? 38.097 147.598 0.802 1.00 26.24 259 MET A O 1
ATOM 1962 N N . LEU A 1 281 ? 38.894 147.669 -1.286 1.00 27.95 260 LEU A N 1
ATOM 1963 C CA . LEU A 1 281 ? 39.880 148.719 -0.999 1.00 30.01 260 LEU A CA 1
ATOM 1964 C C . LEU A 1 281 ? 39.212 149.958 -0.419 1.00 30.91 260 LEU A C 1
ATOM 1965 O O . LEU A 1 281 ? 39.654 150.486 0.619 1.00 31.42 260 LEU A O 1
ATOM 1970 N N . ASP A 1 282 ? 38.134 150.409 -1.067 1.00 31.13 261 ASP A N 1
ATOM 1971 C CA . ASP A 1 282 ? 37.386 151.562 -0.579 1.00 31.00 261 ASP A CA 1
ATOM 1972 C C . ASP A 1 282 ? 36.827 151.272 0.805 1.00 30.79 261 ASP A C 1
ATOM 1973 O O . ASP A 1 282 ? 36.879 152.132 1.693 1.00 30.71 261 ASP A O 1
ATOM 1978 N N . VAL A 1 283 ? 36.295 150.069 1.010 1.00 30.20 262 VAL A N 1
ATOM 1979 C CA . VAL A 1 283 ? 35.696 149.732 2.314 1.00 30.29 262 VAL A CA 1
ATOM 1980 C C . VAL A 1 283 ? 36.742 149.719 3.436 1.00 32.45 262 VAL A C 1
ATOM 1981 O O . VAL A 1 283 ? 36.487 150.181 4.559 1.00 31.29 262 VAL A O 1
ATOM 1985 N N . LEU A 1 284 ? 37.919 149.182 3.104 1.00 35.06 263 LEU A N 1
ATOM 1986 C CA . LEU A 1 284 ? 38.985 148.963 4.069 1.00 37.61 263 LEU A CA 1
ATOM 1987 C C . LEU A 1 284 ? 39.986 150.137 4.316 1.00 40.23 263 LEU A C 1
ATOM 1988 O O . LEU A 1 284 ? 40.599 150.169 5.371 1.00 40.73 263 LEU A O 1
ATOM 1993 N N . GLY A 1 285 ? 40.154 151.074 3.384 1.00 43.72 264 GLY A N 1
ATOM 1994 C CA . GLY A 1 285 ? 41.319 152.012 3.415 1.00 46.31 264 GLY A CA 1
ATOM 1995 C C . GLY A 1 285 ? 41.621 152.627 2.040 1.00 48.64 264 GLY A C 1
ATOM 1996 O O . GLY A 1 285 ? 41.155 153.758 1.732 1.00 49.30 264 GLY A O 1
ATOM 1997 N N . LEU A 1 286 ? 42.426 151.968 1.193 1.00 50.23 265 LEU A N 1
ATOM 1998 C CA . LEU A 1 286 ? 43.473 151.003 1.545 1.00 51.31 265 LEU A CA 1
ATOM 1999 C C . LEU A 1 286 ? 44.384 150.970 0.305 1.00 51.66 265 LEU A C 1
ATOM 2000 O O . LEU A 1 286 ? 44.116 151.682 -0.672 1.00 52.20 265 LEU A O 1
ATOM 2005 N N . SER B 1 21 ? 23.055 99.850 5.710 1.00 32.97 0 SER B N 1
ATOM 2006 C CA . SER B 1 21 ? 23.222 100.788 6.875 1.00 33.06 0 SER B CA 1
ATOM 2007 C C . SER B 1 21 ? 23.747 100.067 8.103 1.00 31.40 0 SER B C 1
ATOM 2008 O O . SER B 1 21 ? 23.214 99.011 8.472 1.00 34.24 0 SER B O 1
ATOM 2011 N N . MET B 1 22 ? 24.787 100.606 8.732 1.00 27.60 1 MET B N 1
ATOM 2012 C CA . MET B 1 22 ? 25.415 99.945 9.868 1.00 23.59 1 MET B CA 1
ATOM 2013 C C . MET B 1 22 ? 25.047 100.685 11.155 1.00 22.60 1 MET B C 1
ATOM 2014 O O . MET B 1 22 ? 25.152 101.918 11.237 1.00 21.37 1 MET B O 1
ATOM 2019 N N . ARG B 1 23 ? 24.613 99.925 12.158 1.00 20.73 2 ARG B N 1
ATOM 2020 C CA A ARG B 1 23 ? 24.176 100.521 13.401 0.50 19.77 2 ARG B CA 1
ATOM 2021 C CA B ARG B 1 23 ? 24.155 100.464 13.426 0.50 20.34 2 ARG B CA 1
ATOM 2022 C C . ARG B 1 23 ? 25.367 100.690 14.327 1.00 19.12 2 ARG B C 1
ATOM 2023 O O . ARG B 1 23 ? 26.126 99.750 14.578 1.00 17.95 2 ARG B O 1
ATOM 2038 N N . LEU B 1 24 ? 25.550 101.922 14.815 1.00 17.89 3 LEU B N 1
ATOM 2039 C CA . LEU B 1 24 ? 26.715 102.220 15.637 1.00 17.37 3 LEU B CA 1
ATOM 2040 C C . LEU B 1 24 ? 26.380 102.855 16.967 1.00 16.45 3 LEU B C 1
ATOM 2041 O O . LEU B 1 24 ? 25.431 103.598 17.065 1.00 16.85 3 LEU B O 1
ATOM 2046 N N . THR B 1 25 ? 27.186 102.546 17.981 1.00 15.50 4 THR B N 1
ATOM 2047 C CA . THR B 1 25 ? 27.106 103.173 19.261 1.00 15.13 4 THR B CA 1
ATOM 2048 C C . THR B 1 25 ? 28.330 104.058 19.442 1.00 14.78 4 THR B C 1
ATOM 2049 O O . THR B 1 25 ? 29.449 103.615 19.172 1.00 14.01 4 THR B O 1
ATOM 2053 N N . VAL B 1 26 ? 28.108 105.304 19.878 1.00 13.88 5 VAL B N 1
ATOM 2054 C CA . VAL B 1 26 ? 29.191 106.228 20.205 1.00 12.92 5 VAL B CA 1
ATOM 2055 C C . VAL B 1 26 ? 29.316 106.261 21.723 1.00 13.66 5 VAL B C 1
ATOM 2056 O O . VAL B 1 26 ? 28.340 106.555 22.418 1.00 12.73 5 VAL B O 1
ATOM 2060 N N . VAL B 1 27 ? 30.503 105.967 22.234 1.00 13.71 6 VAL B N 1
ATOM 2061 C CA . VAL B 1 27 ? 30.721 105.975 23.666 1.00 14.60 6 VAL B CA 1
ATOM 2062 C C . VAL B 1 27 ? 31.536 107.230 24.001 1.00 16.27 6 VAL B C 1
ATOM 2063 O O . VAL B 1 27 ? 31.960 107.970 23.135 1.00 16.61 6 VAL B O 1
ATOM 2067 N N . GLY B 1 2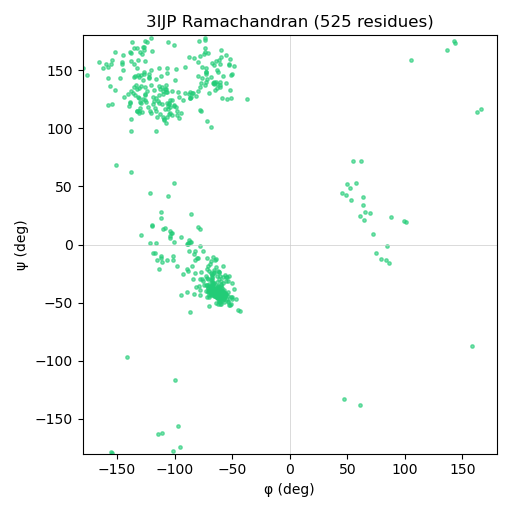8 ? 31.749 107.489 25.269 1.00 18.30 7 GLY B N 1
ATOM 2068 C CA . GLY B 1 28 ? 32.481 108.693 25.672 1.00 19.17 7 GLY B CA 1
ATOM 2069 C C . GLY B 1 28 ? 31.850 109.943 25.048 1.00 20.36 7 GLY B C 1
ATOM 2070 O O . GLY B 1 28 ? 32.567 110.837 24.620 1.00 19.94 7 GLY B O 1
ATOM 2071 N N . ALA B 1 29 ? 30.515 109.985 24.975 1.00 20.94 8 ALA B N 1
ATOM 2072 C CA . ALA B 1 29 ? 29.868 110.855 24.004 1.00 21.98 8 ALA B CA 1
ATOM 2073 C C . ALA B 1 29 ? 29.986 112.350 24.365 1.00 23.33 8 ALA B C 1
ATOM 2074 O O . ALA B 1 29 ? 30.010 113.191 23.467 1.00 23.07 8 ALA B O 1
ATOM 2076 N N . ASN B 1 30 ? 30.076 112.669 25.656 1.00 24.91 9 ASN B N 1
ATOM 2077 C CA . ASN B 1 30 ? 30.339 114.038 26.088 1.00 26.74 9 ASN B CA 1
ATOM 2078 C C . ASN B 1 30 ? 31.823 114.345 26.113 1.00 27.84 9 ASN B C 1
ATOM 2079 O O . ASN B 1 30 ? 32.201 115.415 26.523 1.00 29.36 9 ASN B O 1
ATOM 2084 N N . GLY B 1 31 ? 32.664 113.401 25.711 1.00 29.16 10 GLY B N 1
ATOM 2085 C CA . GLY B 1 31 ? 34.125 113.598 25.663 1.00 30.27 10 GLY B CA 1
ATOM 2086 C C . GLY B 1 31 ? 34.623 113.981 24.264 1.00 31.39 10 GLY B C 1
ATOM 2087 O O . GLY B 1 31 ? 33.839 114.480 23.428 1.00 31.63 10 GLY B O 1
ATOM 2088 N N . ARG B 1 32 ? 35.904 113.713 23.990 1.00 32.21 11 ARG B N 1
ATOM 2089 C CA . ARG B 1 32 ? 36.622 114.432 22.911 1.00 33.59 11 ARG B CA 1
ATOM 2090 C C . ARG B 1 32 ? 36.126 114.412 21.399 1.00 32.78 11 ARG B C 1
ATOM 2091 O O . ARG B 1 32 ? 36.133 115.467 20.696 1.00 35.41 11 ARG B O 1
ATOM 2099 N N . MET B 1 33 ? 35.697 113.243 20.942 1.00 29.99 12 MET B N 1
ATOM 2100 C CA . MET B 1 33 ? 35.370 112.995 19.548 1.00 26.77 12 MET B CA 1
ATOM 2101 C C . MET B 1 33 ? 33.884 112.670 19.415 1.00 24.41 12 MET B C 1
ATOM 2102 O O . MET B 1 33 ? 33.380 112.494 18.304 1.00 22.64 12 MET B O 1
ATOM 2107 N N . GLY B 1 34 ? 33.171 112.705 20.553 1.00 22.46 13 GLY B N 1
ATOM 2108 C CA . GLY B 1 34 ? 31.802 112.261 20.651 1.00 21.33 13 GLY B CA 1
ATOM 2109 C C . GLY B 1 34 ? 30.876 113.083 19.817 1.00 20.42 13 GLY B C 1
ATOM 2110 O O . GLY B 1 34 ? 30.112 112.552 19.019 1.00 19.54 13 GLY B O 1
ATOM 2111 N N . ARG B 1 35 ? 30.958 114.391 19.970 1.00 19.81 14 ARG B N 1
ATOM 2112 C CA . ARG B 1 35 ? 30.142 115.257 19.138 1.00 20.14 14 ARG B CA 1
ATOM 2113 C C . ARG B 1 35 ? 30.486 115.118 17.670 1.00 19.10 14 ARG B C 1
ATOM 2114 O O . ARG B 1 35 ? 29.586 115.044 16.843 1.00 18.94 14 ARG B O 1
ATOM 2122 N N . GLU B 1 36 ? 31.772 115.039 17.330 1.00 18.99 15 GLU B N 1
ATOM 2123 C CA . GLU B 1 36 ? 32.144 114.897 15.914 1.00 19.46 15 GLU B CA 1
ATOM 2124 C C . GLU B 1 36 ? 31.608 113.612 15.316 1.00 17.80 15 GLU B C 1
ATOM 2125 O O . GLU B 1 36 ? 31.159 113.606 14.202 1.00 17.45 15 GLU B O 1
ATOM 2131 N N . LEU B 1 37 ? 31.662 112.518 16.081 1.00 17.20 16 LEU B N 1
ATOM 2132 C CA . LEU B 1 37 ? 31.139 111.233 15.633 1.00 16.79 16 LEU B CA 1
ATOM 2133 C C . LEU B 1 37 ? 29.639 111.317 15.396 1.00 16.86 16 LEU B C 1
ATOM 2134 O O . LEU B 1 37 ? 29.149 110.837 14.375 1.00 15.98 16 LEU B O 1
ATOM 2139 N N . ILE B 1 38 ? 28.918 111.943 16.327 1.00 17.20 17 ILE B N 1
ATOM 2140 C CA . ILE B 1 38 ? 27.485 111.980 16.231 1.00 17.82 17 ILE B CA 1
ATOM 2141 C C . ILE B 1 38 ? 27.135 112.853 15.034 1.00 19.18 17 ILE B C 1
ATOM 2142 O O . ILE B 1 38 ? 26.290 112.464 14.246 1.00 19.58 17 ILE B O 1
ATOM 2147 N N . THR B 1 39 ? 27.828 113.989 14.857 1.00 20.00 18 THR B N 1
ATOM 2148 C CA . THR B 1 39 ? 27.563 114.880 13.727 1.00 19.57 18 THR B CA 1
ATOM 2149 C C . THR B 1 39 ? 27.810 114.120 12.417 1.00 20.34 18 THR B C 1
ATOM 2150 O O . THR B 1 39 ? 26.975 114.132 11.516 1.00 21.48 18 THR B O 1
ATOM 2154 N N . ALA B 1 40 ? 28.939 113.440 12.318 1.00 19.57 19 ALA B N 1
ATOM 2155 C CA . ALA B 1 40 ? 29.286 112.710 11.080 1.00 20.26 19 ALA B CA 1
ATOM 2156 C C . ALA B 1 40 ? 28.301 111.587 10.750 1.00 20.61 19 ALA B C 1
ATOM 2157 O O . ALA B 1 40 ? 27.974 111.358 9.586 1.00 21.58 19 ALA B O 1
ATOM 2159 N N . ILE B 1 41 ? 27.840 110.862 11.758 1.00 21.37 20 ILE B N 1
ATOM 2160 C CA . ILE B 1 41 ? 26.861 109.800 11.532 1.00 21.72 20 ILE B CA 1
ATOM 2161 C C . ILE B 1 41 ? 25.511 110.385 11.095 1.00 23.33 20 ILE B C 1
ATOM 2162 O O . ILE B 1 41 ? 24.818 109.807 10.248 1.00 22.67 20 ILE B O 1
ATOM 2167 N N . GLN B 1 42 ? 25.123 111.516 11.681 1.00 25.48 21 GLN B N 1
ATOM 2168 C CA . GLN B 1 42 ? 23.840 112.133 11.325 1.00 27.70 21 GLN B CA 1
ATOM 2169 C C . GLN B 1 42 ? 23.766 112.576 9.881 1.00 28.87 21 GLN B C 1
ATOM 2170 O O . GLN B 1 42 ? 22.711 112.507 9.259 1.00 28.63 21 GLN B O 1
ATOM 2176 N N . ARG B 1 43 ? 24.880 112.983 9.315 1.00 30.80 22 ARG B N 1
ATOM 2177 C CA . ARG B 1 43 ? 24.824 113.435 7.940 1.00 32.68 22 ARG B CA 1
ATOM 2178 C C . ARG B 1 43 ? 25.016 112.329 6.903 1.00 32.21 22 ARG B C 1
ATOM 2179 O O . ARG B 1 43 ? 24.957 112.605 5.722 1.00 33.70 22 ARG B O 1
ATOM 2187 N N . ARG B 1 44 ? 25.197 111.074 7.298 1.00 31.43 23 ARG B N 1
ATOM 2188 C CA . ARG B 1 44 ? 25.352 110.011 6.297 1.00 30.13 23 ARG B CA 1
ATOM 2189 C C . ARG B 1 44 ? 24.198 109.012 6.302 1.00 30.07 23 ARG B C 1
ATOM 2190 O O . ARG B 1 44 ? 23.561 108.781 7.333 1.00 30.08 23 ARG B O 1
ATOM 2198 N N . LYS B 1 45 ? 23.950 108.421 5.139 1.00 29.70 24 LYS B N 1
ATOM 2199 C CA . LYS B 1 45 ? 22.918 107.421 4.978 1.00 30.42 24 LYS B CA 1
ATOM 2200 C C . LYS B 1 45 ? 23.431 106.017 5.253 1.00 29.81 24 LYS B C 1
ATOM 2201 O O . LYS B 1 45 ? 22.645 105.149 5.549 1.00 32.56 24 LYS B O 1
ATOM 2203 N N . ASP B 1 46 ? 24.735 105.783 5.171 1.00 28.83 25 ASP B N 1
ATOM 2204 C CA . ASP B 1 46 ? 25.294 104.435 5.307 1.00 27.78 25 ASP B CA 1
ATOM 2205 C C . ASP B 1 46 ? 25.617 104.001 6.749 1.00 26.47 25 ASP B C 1
ATOM 2206 O O . ASP B 1 46 ? 26.031 102.859 6.969 1.00 25.83 25 ASP B O 1
ATOM 2211 N N . VAL B 1 47 ? 25.464 104.916 7.705 1.00 24.97 26 VAL B N 1
ATOM 2212 C CA . VAL B 1 47 ? 25.638 104.599 9.112 1.00 24.04 26 VAL B CA 1
ATOM 2213 C C . VAL B 1 47 ? 24.487 105.198 9.876 1.00 24.47 26 VAL B C 1
ATOM 2214 O O . VAL B 1 47 ? 23.970 106.292 9.536 1.00 23.99 26 VAL B O 1
ATOM 2218 N N . GLU B 1 48 ? 24.074 104.473 10.911 1.00 24.61 27 GLU B N 1
ATOM 2219 C CA . GLU B 1 48 ? 22.909 104.846 11.715 1.00 24.43 27 GLU B CA 1
ATOM 2220 C C . GLU B 1 48 ? 23.288 104.924 13.204 1.00 23.11 27 GLU B C 1
ATOM 2221 O O . GLU B 1 48 ? 23.832 103.956 13.768 1.00 21.01 27 GLU B O 1
ATOM 2227 N N . LEU B 1 49 ? 22.954 106.048 13.848 1.00 22.32 28 LEU B N 1
ATOM 2228 C CA . LEU B 1 49 ? 23.222 106.193 15.280 1.00 22.25 28 LEU B CA 1
ATOM 2229 C C . LEU B 1 49 ? 22.159 105.383 16.002 1.00 22.94 28 LEU B C 1
ATOM 2230 O O . LEU B 1 49 ? 20.994 105.686 15.895 1.00 23.75 28 LEU B O 1
ATOM 2235 N N . CYS B 1 50 ? 22.540 104.334 16.700 1.00 23.12 29 CYS B N 1
ATOM 2236 C CA . CYS B 1 50 ? 21.540 103.626 17.456 1.00 24.80 29 CYS B CA 1
ATOM 2237 C C . CYS B 1 50 ? 21.655 103.739 18.979 1.00 23.09 29 CYS B C 1
ATOM 2238 O O . CYS B 1 50 ? 20.703 103.431 19.651 1.00 24.68 29 CYS B O 1
ATOM 2241 N N . ALA B 1 51 ? 22.787 104.192 19.513 1.00 21.52 30 ALA B N 1
ATOM 2242 C CA . ALA B 1 51 ? 22.965 104.368 20.954 1.00 19.78 30 ALA B CA 1
ATOM 2243 C C . ALA B 1 51 ? 24.073 105.373 21.243 1.00 18.21 30 ALA B C 1
ATOM 2244 O O . ALA B 1 51 ? 25.011 105.537 20.463 1.00 18.15 30 ALA B O 1
ATOM 2246 N N . VAL B 1 52 ? 23.964 106.029 22.385 1.00 16.72 31 VAL B N 1
ATOM 2247 C CA . VAL B 1 52 ? 24.958 106.972 22.835 1.00 15.43 31 VAL B CA 1
ATOM 2248 C C . VAL B 1 52 ? 25.179 106.782 24.292 1.00 15.91 31 VAL B C 1
ATOM 2249 O O . VAL B 1 52 ? 24.242 106.912 25.071 1.00 17.22 31 VAL B O 1
ATOM 2253 N N . LEU B 1 53 ? 26.423 106.514 24.676 1.00 16.19 32 LEU B N 1
ATOM 2254 C CA . LEU B 1 53 ? 26.790 106.209 26.046 1.00 15.58 32 LEU B CA 1
ATOM 2255 C C . LEU B 1 53 ? 27.672 107.319 26.607 1.00 16.20 32 LEU B C 1
ATOM 2256 O O . LEU B 1 53 ? 28.615 107.744 25.920 1.00 16.86 32 LEU B O 1
ATOM 2261 N N . VAL B 1 54 ? 27.398 107.736 27.858 1.00 15.99 33 VAL B N 1
ATOM 2262 C CA . VAL B 1 54 ? 28.187 108.723 28.607 1.00 15.87 33 VAL B CA 1
ATOM 2263 C C . VAL B 1 54 ? 28.610 108.176 29.970 1.00 16.63 33 VAL B C 1
ATOM 2264 O O . VAL B 1 54 ? 28.145 107.121 30.374 1.00 16.12 33 VAL B O 1
ATOM 2268 N N . ARG B 1 55 ? 29.500 108.882 30.662 1.00 17.73 34 ARG B N 1
ATOM 2269 C CA . ARG B 1 55 ? 30.006 108.471 31.987 1.00 19.54 34 ARG B CA 1
ATOM 2270 C C . ARG B 1 55 ? 28.859 108.449 33.014 1.00 20.69 34 ARG B C 1
ATOM 2271 O O . ARG B 1 55 ? 27.891 109.191 32.883 1.00 21.58 34 ARG B O 1
ATOM 2273 N N . LYS B 1 56 ? 28.965 107.575 34.006 1.00 22.31 35 LYS B N 1
ATOM 2274 C CA . LYS B 1 56 ? 27.965 107.401 35.069 1.00 23.21 35 LYS B CA 1
ATOM 2275 C C . LYS B 1 56 ? 27.609 108.730 35.735 1.00 23.94 35 LYS B C 1
ATOM 2276 O O . LYS B 1 56 ? 28.502 109.495 36.093 1.00 24.09 35 LYS B O 1
ATOM 2278 N N . GLY B 1 57 ? 26.308 108.977 35.904 1.00 24.48 36 GLY B N 1
ATOM 2279 C CA . GLY B 1 57 ? 25.805 110.206 36.543 1.00 25.71 36 GLY B CA 1
ATOM 2280 C C . GLY B 1 57 ? 25.922 111.505 35.722 1.00 26.39 36 GLY B C 1
ATOM 2281 O O . GLY B 1 57 ? 25.711 112.578 36.257 1.00 26.85 36 GLY B O 1
ATOM 2282 N N . SER B 1 58 ? 26.284 111.421 34.434 1.00 25.54 37 SER B N 1
ATOM 2283 C CA . SER B 1 58 ? 26.367 112.611 33.592 1.00 24.62 37 SER B CA 1
ATOM 2284 C C . SER B 1 58 ? 25.022 113.355 33.544 1.00 24.02 37 SER B C 1
ATOM 2285 O O . SER B 1 58 ? 23.956 112.746 33.554 1.00 23.28 37 SER B O 1
ATOM 2288 N N . SER B 1 59 ? 25.087 114.683 33.483 1.00 23.92 38 SER B N 1
ATOM 2289 C CA . SER B 1 59 ? 23.878 115.513 33.229 1.00 24.00 38 SER B CA 1
ATOM 2290 C C . SER B 1 59 ? 23.126 115.053 31.958 1.00 23.15 38 SER B C 1
ATOM 2291 O O . SER B 1 59 ? 21.927 115.270 31.827 1.00 23.11 38 SER B O 1
ATOM 2294 N N . PHE B 1 60 ? 23.850 114.459 31.011 1.00 21.87 39 PHE B N 1
ATOM 2295 C CA . PHE B 1 60 ? 23.274 114.112 29.713 1.00 21.35 39 PHE B CA 1
ATOM 2296 C C . PHE B 1 60 ? 22.438 112.832 29.701 1.00 20.82 39 PHE B C 1
ATOM 2297 O O . PHE B 1 60 ? 21.736 112.588 28.736 1.00 21.12 39 PHE B O 1
ATOM 2305 N N . VAL B 1 61 ? 22.497 112.033 30.759 1.00 20.56 40 VAL B N 1
ATOM 2306 C CA . VAL B 1 61 ? 21.726 110.810 30.814 1.00 21.26 40 VAL B CA 1
ATOM 2307 C C . VAL B 1 61 ? 20.241 111.138 30.713 1.00 22.43 40 VAL B C 1
ATOM 2308 O O . VAL B 1 61 ? 19.788 112.079 31.339 1.00 22.87 40 VAL B O 1
ATOM 2312 N N . ASP B 1 62 ? 19.508 110.361 29.928 1.00 23.16 41 ASP B N 1
ATOM 2313 C CA . ASP B 1 62 ? 18.077 110.546 29.667 1.00 24.29 41 ASP B CA 1
ATOM 2314 C C . ASP B 1 62 ? 17.706 111.697 28.718 1.00 24.45 41 ASP B C 1
ATOM 2315 O O . ASP B 1 62 ? 16.563 111.808 28.319 1.00 23.80 41 ASP B O 1
ATOM 2320 N N . LYS B 1 63 ? 18.665 112.523 28.329 1.00 25.33 42 LYS B N 1
ATOM 2321 C CA . LYS B 1 63 ? 18.418 113.532 27.296 1.00 25.97 42 LYS B CA 1
ATOM 2322 C C . LYS B 1 63 ? 18.479 112.882 25.890 1.00 25.19 42 LYS B C 1
ATOM 2323 O O . LYS B 1 63 ? 19.109 111.833 25.697 1.00 24.36 42 LYS B O 1
ATOM 2329 N N . ASP B 1 64 ? 17.838 113.496 24.897 1.00 24.18 43 ASP B N 1
ATOM 2330 C CA . ASP B 1 64 ? 17.995 113.009 23.526 1.00 22.82 43 ASP B CA 1
ATOM 2331 C C . ASP B 1 64 ? 19.386 113.370 22.993 1.00 21.36 43 ASP B C 1
ATOM 2332 O O . ASP B 1 64 ? 19.951 114.391 23.349 1.00 20.33 43 ASP B O 1
ATOM 2337 N N . ALA B 1 65 ? 19.940 112.514 22.148 1.00 20.00 44 ALA B N 1
ATOM 2338 C CA . ALA B 1 65 ? 21.303 112.711 21.627 1.00 19.88 44 ALA B CA 1
ATOM 2339 C C . ALA B 1 65 ? 21.462 114.078 20.925 1.00 20.20 44 ALA B C 1
ATOM 2340 O O . ALA B 1 65 ? 22.555 114.627 20.881 1.00 18.17 44 ALA B O 1
ATOM 2342 N N . SER B 1 66 ? 20.361 114.621 20.402 1.00 21.24 45 SER B N 1
ATOM 2343 C CA . SER B 1 66 ? 20.378 115.930 19.746 1.00 22.74 45 SER B CA 1
ATOM 2344 C C . SER B 1 66 ? 20.941 117.041 20.616 1.00 22.92 45 SER B C 1
ATOM 2345 O O . SER B 1 66 ? 21.489 118.020 20.100 1.00 24.43 45 SER B O 1
ATOM 2348 N N . ILE B 1 67 ? 20.813 116.911 21.925 1.00 22.78 46 ILE B N 1
ATOM 2349 C CA . ILE B 1 67 ? 21.275 117.950 22.815 1.00 23.23 46 ILE B CA 1
ATOM 2350 C C . ILE B 1 67 ? 22.799 118.111 22.779 1.00 23.30 46 ILE B C 1
ATOM 2351 O O . ILE B 1 67 ? 23.333 119.161 23.148 1.00 24.69 46 ILE B O 1
ATOM 2356 N N . LEU B 1 68 ? 23.522 117.085 22.343 1.00 23.17 47 LEU B N 1
ATOM 2357 C CA . LEU B 1 68 ? 24.976 117.137 22.312 1.00 22.76 47 LEU B CA 1
ATOM 2358 C C . LEU B 1 68 ? 25.485 117.944 21.129 1.00 23.82 47 LEU B C 1
ATOM 2359 O O . LEU B 1 68 ? 26.577 118.525 21.196 1.00 23.70 47 LEU B O 1
ATOM 2364 N N . ILE B 1 69 ? 24.720 117.958 20.038 1.00 25.14 48 ILE B N 1
ATOM 2365 C CA . ILE B 1 69 ? 25.145 118.635 18.806 1.00 26.65 48 ILE B CA 1
ATOM 2366 C C . ILE B 1 69 ? 24.195 119.749 18.317 1.00 27.97 48 ILE B C 1
ATOM 2367 O O . ILE B 1 69 ? 24.430 120.320 17.262 1.00 28.75 48 ILE B O 1
ATOM 2372 N N . GLY B 1 70 ? 23.116 120.026 19.044 1.00 29.59 49 GLY B N 1
ATOM 2373 C CA . GLY B 1 70 ? 22.169 121.085 18.648 1.00 30.46 49 GLY B CA 1
ATOM 2374 C C . GLY B 1 70 ? 21.444 120.836 17.339 1.00 31.49 49 GLY B C 1
ATOM 2375 O O . GLY B 1 70 ? 21.291 121.748 16.524 1.00 32.17 49 GLY B O 1
ATOM 2376 N N . SER B 1 71 ? 21.027 119.592 17.130 1.00 32.29 50 SER B N 1
ATOM 2377 C CA . SER B 1 71 ? 20.254 119.196 15.966 1.00 33.32 50 SER B CA 1
ATOM 2378 C C . SER B 1 71 ? 18.799 119.071 16.358 1.00 34.53 50 SER B C 1
ATOM 2379 O O . SER B 1 71 ? 18.438 119.328 17.503 1.00 34.52 50 SER B O 1
ATOM 2382 N N . ASP B 1 72 ? 17.956 118.661 15.412 1.00 36.15 51 ASP B N 1
ATOM 2383 C CA . ASP B 1 72 ? 16.588 118.242 15.768 1.00 37.42 51 ASP B CA 1
ATOM 2384 C C . ASP B 1 72 ? 16.605 116.888 16.443 1.00 36.08 51 ASP B C 1
ATOM 2385 O O . ASP B 1 72 ? 17.605 116.155 16.391 1.00 36.01 51 ASP B O 1
ATOM 2390 N N . PHE B 1 73 ? 15.474 116.581 17.060 1.00 34.44 52 PHE B N 1
ATOM 2391 C CA . PHE B 1 73 ? 15.277 115.382 17.841 1.00 33.78 52 PHE B CA 1
ATOM 2392 C C . PHE B 1 73 ? 15.699 114.150 17.043 1.00 32.58 52 PHE B C 1
ATOM 2393 O O . PHE B 1 73 ? 15.241 113.965 15.935 1.00 33.19 52 PHE B O 1
ATOM 2401 N N . LEU B 1 74 ? 16.581 113.327 17.608 1.00 30.98 53 LEU B N 1
ATOM 2402 C CA . LEU B 1 74 ? 17.166 112.202 16.878 1.00 29.79 53 LEU B CA 1
ATOM 2403 C C . LEU B 1 74 ? 16.535 110.865 17.216 1.00 28.99 53 LEU B C 1
ATOM 2404 O O . LEU B 1 74 ? 16.812 109.876 16.563 1.00 29.91 53 LEU B O 1
ATOM 2409 N N . GLY B 1 75 ? 15.708 110.812 18.237 1.00 28.21 54 GLY B N 1
ATOM 2410 C CA . GLY B 1 75 ? 15.119 109.540 18.666 1.00 27.38 54 GLY B CA 1
ATOM 2411 C C . GLY B 1 75 ? 16.099 108.557 19.314 1.00 26.31 54 GLY B C 1
ATOM 2412 O O . GLY B 1 75 ? 15.896 107.365 19.253 1.00 25.09 54 GLY B O 1
ATOM 2413 N N . VAL B 1 76 ? 17.164 109.061 19.931 1.00 25.22 55 VAL B N 1
ATOM 2414 C CA . VAL B 1 76 ? 18.149 108.192 20.586 1.00 24.17 55 VAL B CA 1
ATOM 2415 C C . VAL B 1 76 ? 18.429 108.762 21.959 1.00 23.52 55 VAL B C 1
ATOM 2416 O O . VAL B 1 76 ? 18.969 109.867 22.071 1.00 21.97 55 VAL B O 1
ATOM 2420 N N . ARG B 1 77 ? 18.053 108.015 22.994 1.00 22.87 56 ARG B N 1
ATOM 2421 C CA . ARG B 1 77 ? 18.139 108.520 24.347 1.00 23.47 56 ARG B CA 1
ATOM 2422 C C . ARG B 1 77 ? 19.456 108.124 24.962 1.00 21.68 56 ARG B C 1
ATOM 2423 O O . ARG B 1 77 ? 19.767 106.945 25.033 1.00 22.25 56 ARG B O 1
ATOM 2431 N N . ILE B 1 78 ? 20.194 109.120 25.429 1.00 19.43 57 ILE B N 1
ATOM 2432 C CA . ILE B 1 78 ? 21.517 108.951 25.989 1.00 18.29 57 ILE B CA 1
ATOM 2433 C C . ILE B 1 78 ? 21.421 108.146 27.287 1.00 18.53 57 ILE B C 1
ATOM 2434 O O . ILE B 1 78 ? 20.515 108.386 28.119 1.00 19.28 57 ILE B O 1
ATOM 2439 N N . THR B 1 79 ? 22.352 107.217 27.471 1.00 17.01 58 THR B N 1
ATOM 2440 C CA . THR B 1 79 ? 22.360 106.352 28.625 1.00 16.36 58 THR B CA 1
ATOM 2441 C C . THR B 1 79 ? 23.751 106.331 29.214 1.00 15.74 58 THR B C 1
ATOM 2442 O O . THR B 1 79 ? 24.716 106.651 28.542 1.00 15.42 58 THR B O 1
ATOM 2446 N N . ASP B 1 80 ? 23.843 105.965 30.483 1.00 15.21 59 ASP B N 1
ATOM 2447 C CA . ASP B 1 80 ? 25.103 105.627 31.077 1.00 15.29 59 ASP B CA 1
ATOM 2448 C C . ASP B 1 80 ? 25.224 104.126 31.402 1.00 14.85 59 ASP B C 1
ATOM 2449 O O . ASP B 1 80 ? 26.146 103.702 32.086 1.00 14.81 59 ASP B O 1
ATOM 2454 N N . ASP B 1 81 ? 24.321 103.325 30.864 1.00 14.84 60 ASP B N 1
ATOM 2455 C CA . ASP B 1 81 ? 24.341 101.876 31.046 1.00 15.48 60 ASP B CA 1
ATOM 2456 C C . ASP B 1 81 ? 24.897 101.136 29.800 1.00 15.21 60 ASP B C 1
ATOM 2457 O O . ASP B 1 81 ? 24.253 101.060 28.775 1.00 13.96 60 ASP B O 1
ATOM 2462 N N . PRO B 1 82 ? 26.081 100.532 29.906 1.00 17.49 61 PRO B N 1
ATOM 2463 C CA . PRO B 1 82 ? 26.604 99.774 28.751 1.00 18.39 61 PRO B CA 1
ATOM 2464 C C . PRO B 1 82 ? 25.724 98.645 28.313 1.00 18.70 61 PRO B C 1
ATOM 2465 O O . PRO B 1 82 ? 25.625 98.375 27.115 1.00 19.76 61 PRO B O 1
ATOM 2469 N N . GLU B 1 83 ? 25.002 98.038 29.241 1.00 19.93 62 GLU B N 1
ATOM 2470 C CA . GLU B 1 83 ? 24.049 96.979 28.880 1.00 20.29 62 GLU B CA 1
ATOM 2471 C C . GLU B 1 83 ? 23.030 97.499 27.875 1.00 20.03 62 GLU B C 1
ATOM 2472 O O . GLU B 1 83 ? 22.619 96.812 26.978 1.00 20.70 62 GLU B O 1
ATOM 2478 N N . SER B 1 84 ? 22.561 98.715 28.063 1.00 20.24 63 SER B N 1
ATOM 2479 C CA . SER B 1 84 ? 21.586 99.260 27.137 1.00 19.88 63 SER B CA 1
ATOM 2480 C C . SER B 1 84 ? 22.285 99.741 25.826 1.00 18.97 63 SER B C 1
ATOM 2481 O O . SER B 1 84 ? 21.818 99.478 24.725 1.00 18.24 63 SER B O 1
ATOM 2484 N N . ALA B 1 85 ? 23.410 100.421 25.971 1.00 18.40 64 ALA B N 1
ATOM 2485 C CA . ALA B 1 85 ? 24.126 100.992 24.827 1.00 18.70 64 ALA B CA 1
ATOM 2486 C C . ALA B 1 85 ? 24.562 99.939 23.811 1.00 18.97 64 ALA B C 1
ATOM 2487 O O . ALA B 1 85 ? 24.555 100.170 22.610 1.00 18.48 64 ALA B O 1
ATOM 2489 N N . PHE B 1 86 ? 24.907 98.756 24.288 1.00 20.41 65 PHE B N 1
ATOM 2490 C CA . PHE B 1 86 ? 25.359 97.705 23.384 1.00 21.18 65 PHE B CA 1
ATOM 2491 C C . PHE B 1 86 ? 24.294 96.638 23.089 1.00 22.52 65 PHE B C 1
ATOM 2492 O O . PHE B 1 86 ? 24.601 95.622 22.482 1.00 23.70 65 PHE B O 1
ATOM 2500 N N . SER B 1 87 ? 23.048 96.854 23.492 1.00 23.56 66 SER B N 1
ATOM 2501 C CA . SER B 1 87 ? 22.037 95.777 23.400 1.00 24.44 66 SER B CA 1
ATOM 2502 C C . SER B 1 87 ? 21.627 95.490 21.992 1.00 25.28 66 SER B C 1
ATOM 2503 O O . SER B 1 87 ? 21.231 94.389 21.692 1.00 26.55 66 SER B O 1
ATOM 2506 N N . ASN B 1 88 ? 21.664 96.473 21.112 1.00 26.17 67 ASN B N 1
ATOM 2507 C CA . ASN B 1 88 ? 21.255 96.172 19.749 1.00 27.48 67 ASN B CA 1
ATOM 2508 C C . ASN B 1 88 ? 21.957 97.048 18.722 1.00 26.13 67 ASN B C 1
ATOM 2509 O O . ASN B 1 88 ? 21.346 97.912 18.102 1.00 28.17 67 ASN B O 1
ATOM 2514 N N . THR B 1 89 ? 23.260 96.823 18.595 1.00 24.57 68 THR B N 1
ATOM 2515 C CA . THR B 1 89 ? 24.162 97.623 17.770 1.00 23.04 68 THR B CA 1
ATOM 2516 C C . THR B 1 89 ? 25.074 96.703 16.974 1.00 22.13 68 THR B C 1
ATOM 2517 O O . THR B 1 89 ? 25.109 95.542 17.251 1.00 22.44 68 THR B O 1
ATOM 2521 N N . GLU B 1 90 ? 25.813 97.232 16.008 1.00 21.56 69 GLU B N 1
ATOM 2522 C CA . GLU B 1 90 ? 26.783 96.457 15.239 1.00 21.43 69 GLU B CA 1
ATOM 2523 C C . GLU B 1 90 ? 28.226 96.881 15.481 1.00 21.12 69 GLU B C 1
ATOM 2524 O O . GLU B 1 90 ? 29.143 96.113 15.219 1.00 19.76 69 GLU B O 1
ATOM 2530 N N . GLY B 1 91 ? 28.441 98.111 15.979 1.00 21.01 70 GLY B N 1
ATOM 2531 C CA . GLY B 1 91 ? 29.798 98.550 16.314 1.00 20.10 70 GLY B CA 1
ATOM 2532 C C . GLY B 1 91 ? 29.876 99.637 17.372 1.00 19.22 70 GLY B C 1
ATOM 2533 O O . GLY B 1 91 ? 28.911 100.366 17.628 1.00 18.97 70 GLY B O 1
ATOM 2534 N N . ILE B 1 92 ? 31.048 99.705 17.981 1.00 17.84 71 ILE B N 1
ATOM 2535 C CA . ILE B 1 92 ? 31.336 100.612 19.034 1.00 17.46 71 ILE B CA 1
ATOM 2536 C C . ILE B 1 92 ? 32.410 101.591 18.534 1.00 17.25 71 ILE B C 1
ATOM 2537 O O . ILE B 1 92 ? 33.495 101.153 18.130 1.00 17.00 71 ILE B O 1
ATOM 2542 N N . LEU B 1 93 ? 32.115 102.885 18.589 1.00 16.34 72 LEU B N 1
ATOM 2543 C CA . LEU B 1 93 ? 33.095 103.943 18.266 1.00 16.31 72 LEU B CA 1
ATOM 2544 C C . LEU B 1 93 ? 33.560 104.598 19.547 1.00 15.79 72 LEU B C 1
ATOM 2545 O O . LEU B 1 93 ? 32.774 105.199 20.262 1.00 15.32 72 LEU B O 1
ATOM 2550 N N . ASP B 1 94 ? 34.848 104.515 19.823 1.00 15.92 73 ASP B N 1
ATOM 2551 C CA . ASP B 1 94 ? 35.334 104.705 21.169 1.00 17.16 73 ASP B CA 1
ATOM 2552 C C . ASP B 1 94 ? 36.609 105.561 21.215 1.00 18.54 73 ASP B C 1
ATOM 2553 O O . ASP B 1 94 ? 37.706 105.077 20.860 1.00 18.63 73 ASP B O 1
ATOM 2558 N N . PHE B 1 95 ? 36.474 106.797 21.691 1.00 20.21 74 PHE B N 1
ATOM 2559 C CA . PHE B 1 95 ? 37.619 107.668 21.988 1.00 21.71 74 PHE B CA 1
ATOM 2560 C C . PHE B 1 95 ? 37.627 108.096 23.461 1.00 23.23 74 PHE B C 1
ATOM 2561 O O . PHE B 1 95 ? 37.941 109.253 23.767 1.00 26.40 74 PHE B O 1
ATOM 2569 N N . SER B 1 96 ? 37.384 107.170 24.380 1.00 23.29 75 SER B N 1
ATOM 2570 C CA . SER B 1 96 ? 37.164 107.496 25.778 1.00 22.58 75 SER B CA 1
ATOM 2571 C C . SER B 1 96 ? 38.443 107.277 26.625 1.00 23.16 75 SER B C 1
ATOM 2572 O O . SER B 1 96 ? 39.455 107.961 26.395 1.00 23.53 75 SER B O 1
ATOM 2575 N N . GLN B 1 97 ? 38.406 106.348 27.594 1.00 23.14 76 GLN B N 1
ATOM 2576 C CA . GLN B 1 97 ? 39.511 106.108 28.526 1.00 23.54 76 GLN B CA 1
ATOM 2577 C C . GLN B 1 97 ? 39.901 104.634 28.526 1.00 23.43 76 GLN B C 1
ATOM 2578 O O . GLN B 1 97 ? 39.051 103.775 28.401 1.00 22.93 76 GLN B O 1
ATOM 2584 N N . PRO B 1 98 ? 41.187 104.337 28.750 1.00 24.49 77 PRO B N 1
ATOM 2585 C CA . PRO B 1 98 ? 41.688 102.963 28.674 1.00 24.61 77 PRO B CA 1
ATOM 2586 C C . PRO B 1 98 ? 40.830 101.946 29.414 1.00 24.57 77 PRO B C 1
ATOM 2587 O O . PRO B 1 98 ? 40.527 100.875 28.881 1.00 23.73 77 PRO B O 1
ATOM 2591 N N . GLN B 1 99 ? 40.437 102.252 30.638 1.00 24.83 78 GLN B N 1
ATOM 2592 C CA . GLN B 1 99 ? 39.817 101.188 31.412 1.00 25.44 78 GLN B CA 1
ATOM 2593 C C . GLN B 1 99 ? 38.397 100.932 30.931 1.00 23.41 78 GLN B C 1
ATOM 2594 O O . GLN B 1 99 ? 37.967 99.798 30.931 1.00 23.08 78 GLN B O 1
ATOM 2600 N N . ALA B 1 100 ? 37.726 101.979 30.453 1.00 21.04 79 ALA B N 1
ATOM 2601 C CA . ALA B 1 100 ? 36.438 101.850 29.821 1.00 20.25 79 ALA B CA 1
ATOM 2602 C C . ALA B 1 100 ? 36.542 101.053 28.492 1.00 20.07 79 ALA B C 1
ATOM 2603 O O . ALA B 1 100 ? 35.678 100.205 28.188 1.00 19.53 79 ALA B O 1
ATOM 2605 N N . SER B 1 101 ? 37.603 101.323 27.721 1.00 18.69 80 SER B N 1
ATOM 2606 C CA . SER B 1 101 ? 37.787 100.683 26.429 1.00 18.14 80 SER B CA 1
ATOM 2607 C C . SER B 1 101 ? 38.053 99.176 26.570 1.00 17.18 80 SER B C 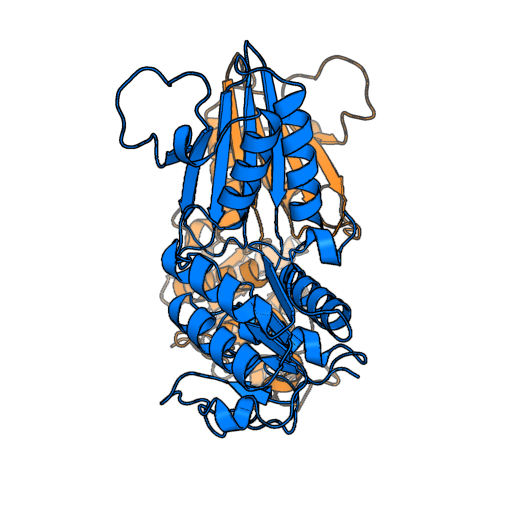1
ATOM 2608 O O . SER B 1 101 ? 37.631 98.427 25.725 1.00 15.77 80 SER B O 1
ATOM 2611 N N . VAL B 1 102 ? 38.745 98.744 27.622 1.00 16.69 81 VAL B N 1
ATOM 2612 C CA . VAL B 1 102 ? 38.940 97.313 27.836 1.00 17.10 81 VAL B CA 1
ATOM 2613 C C . VAL B 1 102 ? 37.585 96.640 28.118 1.00 17.33 81 VAL B C 1
ATOM 2614 O O . VAL B 1 102 ? 37.245 95.600 27.523 1.00 17.62 81 VAL B O 1
ATOM 2618 N N . LEU B 1 103 ? 36.785 97.287 28.971 1.00 16.37 82 LEU B N 1
ATOM 2619 C CA . LEU B 1 103 ? 35.451 96.822 29.264 1.00 15.63 82 LEU B CA 1
ATOM 2620 C C . LEU B 1 103 ? 34.634 96.706 27.988 1.00 14.89 82 LEU B C 1
ATOM 2621 O O . LEU B 1 103 ? 33.987 95.691 27.747 1.00 15.06 82 LEU B O 1
ATOM 2626 N N . TYR B 1 104 ? 34.643 97.744 27.168 1.00 14.95 83 TYR B N 1
ATOM 2627 C CA . TYR B 1 104 ? 33.833 97.754 25.944 1.00 14.21 83 TYR B CA 1
ATOM 2628 C C . TYR B 1 104 ? 34.337 96.724 24.931 1.00 14.21 83 TYR B C 1
ATOM 2629 O O . TYR B 1 104 ? 33.558 96.185 24.137 1.00 12.64 83 TYR B O 1
ATOM 2638 N N . ALA B 1 105 ? 35.625 96.438 24.972 1.00 13.52 84 ALA B N 1
ATOM 2639 C CA . ALA B 1 105 ? 36.174 95.431 24.079 1.00 16.10 84 ALA B CA 1
ATOM 2640 C C . ALA B 1 105 ? 35.660 94.038 24.495 1.00 16.66 84 ALA B C 1
ATOM 2641 O O . ALA B 1 105 ? 35.373 93.174 23.646 1.00 17.04 84 ALA B O 1
ATOM 2643 N N . ASN B 1 106 ? 35.511 93.846 25.799 1.00 17.58 85 ASN B N 1
ATOM 2644 C CA . ASN B 1 106 ? 34.859 92.634 26.312 1.00 17.79 85 ASN B CA 1
ATOM 2645 C C . ASN B 1 106 ? 33.418 92.546 25.858 1.00 17.56 85 ASN B C 1
ATOM 2646 O O . ASN B 1 106 ? 32.958 91.470 25.427 1.00 17.88 85 ASN B O 1
ATOM 2651 N N . TYR B 1 107 ? 32.684 93.649 25.923 1.00 16.10 86 TYR B N 1
ATOM 2652 C CA . TYR B 1 107 ? 31.345 93.600 25.356 1.00 15.95 86 TYR B CA 1
ATOM 2653 C C . TYR B 1 107 ? 31.380 93.243 23.856 1.00 16.25 86 TYR B C 1
ATOM 2654 O O . TYR B 1 107 ? 30.522 92.506 23.336 1.00 16.48 86 TYR B O 1
ATOM 2663 N N . ALA B 1 108 ? 32.346 93.793 23.147 1.00 15.92 87 ALA B N 1
ATOM 2664 C CA . ALA B 1 108 ? 32.441 93.541 21.710 1.00 15.86 87 ALA B CA 1
ATOM 2665 C C . ALA B 1 108 ? 32.773 92.067 21.439 1.00 14.97 87 ALA B C 1
ATOM 2666 O O . ALA B 1 108 ? 32.220 91.466 20.530 1.00 14.09 87 ALA B O 1
ATOM 2668 N N . ALA B 1 109 ? 33.657 91.494 22.225 1.00 15.89 88 ALA B N 1
ATOM 2669 C CA . ALA B 1 109 ? 33.910 90.044 22.130 1.00 17.37 88 ALA B CA 1
ATOM 2670 C C . ALA B 1 109 ? 32.628 89.226 22.469 1.00 18.46 88 ALA B C 1
ATOM 2671 O O . ALA B 1 109 ? 32.212 88.362 21.683 1.00 19.38 88 ALA B O 1
ATOM 2673 N N . GLN B 1 110 ? 31.985 89.513 23.604 1.00 18.42 89 GLN B N 1
ATOM 2674 C CA . GLN B 1 110 ? 30.784 88.739 23.992 1.00 18.49 89 GLN B CA 1
ATOM 2675 C C . GLN B 1 110 ? 29.664 88.839 22.985 1.00 19.33 89 GLN B C 1
ATOM 2676 O O . GLN B 1 110 ? 29.015 87.831 22.702 1.00 19.45 89 GLN B O 1
ATOM 2682 N N . LYS B 1 111 ? 29.449 90.035 22.407 1.00 19.74 90 LYS B N 1
ATOM 2683 C CA . LYS B 1 111 ? 28.295 90.272 21.544 1.00 20.31 90 LYS B CA 1
ATOM 2684 C C . LYS B 1 111 ? 28.606 90.300 20.038 1.00 20.28 90 LYS B C 1
ATOM 2685 O O . LYS B 1 111 ? 27.738 90.611 19.251 1.00 20.25 90 LYS B O 1
ATOM 2691 N N . SER B 1 112 ? 29.841 90.003 19.649 1.00 21.10 91 SER B N 1
ATOM 2692 C CA . SER B 1 112 ? 30.243 90.040 18.225 1.00 21.40 91 SER B CA 1
ATOM 2693 C C . SER B 1 112 ? 30.022 91.418 17.577 1.00 20.00 91 SER B C 1
ATOM 2694 O O . SER B 1 112 ? 29.408 91.537 16.529 1.00 18.74 91 SER B O 1
ATOM 2697 N N . LEU B 1 113 ? 30.562 92.447 18.212 1.00 19.52 92 LEU B N 1
ATOM 2698 C CA . LEU B 1 113 ? 30.418 93.806 17.720 1.00 18.90 92 LEU B CA 1
ATOM 2699 C C . LEU B 1 113 ? 31.793 94.246 17.275 1.00 18.28 92 LEU B C 1
ATOM 2700 O O . LEU B 1 113 ? 32.778 93.929 17.936 1.00 18.03 92 LEU B O 1
ATOM 2705 N N . ILE B 1 114 ? 31.882 95.039 16.223 1.00 17.62 93 ILE B N 1
ATOM 2706 C CA . ILE B 1 114 ? 33.179 95.605 15.911 1.00 17.45 93 ILE B CA 1
ATOM 2707 C C . ILE B 1 114 ? 33.453 96.753 16.895 1.00 17.10 93 ILE B C 1
ATOM 2708 O O . ILE B 1 114 ? 32.521 97.378 17.447 1.00 16.78 93 ILE B O 1
ATOM 2713 N N . HIS B 1 115 ? 34.736 96.998 17.130 1.00 15.76 94 HIS B N 1
ATOM 2714 C CA . HIS B 1 115 ? 35.175 97.982 18.066 1.00 16.31 94 HIS B CA 1
ATOM 2715 C C . HIS B 1 115 ? 36.282 98.857 17.423 1.00 16.42 94 HIS B C 1
ATOM 2716 O O . HIS B 1 115 ? 37.362 98.367 17.101 1.00 17.83 94 HIS B O 1
ATOM 2723 N N . ILE B 1 116 ? 35.997 100.144 17.228 1.00 16.50 95 ILE B N 1
ATOM 2724 C CA . ILE B 1 116 ? 36.972 101.126 16.735 1.00 15.74 95 ILE B CA 1
ATOM 2725 C C . ILE B 1 116 ? 37.540 101.874 17.941 1.00 15.60 95 ILE B C 1
ATOM 2726 O O . ILE B 1 116 ? 36.844 102.607 18.628 1.00 15.89 95 ILE B O 1
ATOM 2731 N N . ILE B 1 117 ? 38.805 101.652 18.245 1.00 15.82 96 ILE B N 1
ATOM 2732 C CA . ILE B 1 117 ? 39.387 102.172 19.459 1.00 15.86 96 ILE B CA 1
ATOM 2733 C C . ILE B 1 117 ? 40.362 103.298 19.120 1.00 17.47 96 ILE B C 1
ATOM 2734 O O . ILE B 1 117 ? 41.456 103.036 18.607 1.00 18.50 96 ILE B O 1
ATOM 2739 N N . GLY B 1 118 ? 39.974 104.548 19.411 1.00 18.22 97 GLY B N 1
ATOM 2740 C CA . GLY B 1 118 ? 40.866 105.714 19.290 1.00 18.29 97 GLY B CA 1
ATOM 2741 C C . GLY B 1 118 ? 41.436 106.171 20.594 1.00 19.09 97 GLY B C 1
ATOM 2742 O O . GLY B 1 118 ? 42.160 107.148 20.660 1.00 20.67 97 GLY B O 1
ATOM 2743 N N . THR B 1 119 ? 41.113 105.454 21.659 1.00 19.75 98 THR B N 1
ATOM 2744 C CA . THR B 1 119 ? 41.599 105.724 23.012 1.00 18.85 98 THR B CA 1
ATOM 2745 C C . THR B 1 119 ? 43.110 105.571 23.046 1.00 20.12 98 THR B C 1
ATOM 2746 O O . THR B 1 119 ? 43.659 104.766 22.306 1.00 19.81 98 THR B O 1
ATOM 2750 N N . THR B 1 120 ? 43.798 106.339 23.898 1.00 21.46 99 THR B N 1
ATOM 2751 C CA . THR B 1 120 ? 45.242 106.167 24.079 1.00 22.98 99 THR B CA 1
ATOM 2752 C C . THR B 1 120 ? 45.541 106.027 25.549 1.00 23.66 99 THR B C 1
ATOM 2753 O O . THR B 1 120 ? 44.702 106.350 26.377 1.00 23.47 99 THR B O 1
ATOM 2757 N N . GLY B 1 121 ? 46.741 105.542 25.865 1.00 24.44 100 GLY B N 1
ATOM 2758 C CA . GLY B 1 121 ? 47.199 105.471 27.265 1.00 25.11 100 GLY B CA 1
ATOM 2759 C C . GLY B 1 121 ? 47.092 104.095 27.891 1.00 25.13 100 GLY B C 1
ATOM 2760 O O . GLY B 1 121 ? 47.106 103.955 29.121 1.00 26.42 100 GLY B O 1
ATOM 2761 N N . PHE B 1 122 ? 46.988 103.069 27.068 1.00 24.86 101 PHE B N 1
ATOM 2762 C CA . PHE B 1 122 ? 46.776 101.737 27.595 1.00 25.09 101 PHE B CA 1
ATOM 2763 C C . PHE B 1 122 ? 48.047 101.196 28.277 1.00 26.01 101 PHE B C 1
ATOM 2764 O O . PHE B 1 122 ? 49.152 101.407 27.798 1.00 26.00 101 PHE B O 1
ATOM 2772 N N . SER B 1 123 ? 47.869 100.478 29.379 1.00 27.31 102 SER B N 1
ATOM 2773 C CA . SER B 1 123 ? 48.953 99.720 30.008 1.00 27.88 102 SER B CA 1
ATOM 2774 C C . SER B 1 123 ? 49.265 98.478 29.171 1.00 27.90 102 SER B C 1
ATOM 2775 O O . SER B 1 123 ? 48.528 98.162 28.253 1.00 27.64 102 SER B O 1
ATOM 2778 N N . LYS B 1 124 ? 50.368 97.801 29.484 1.00 28.24 103 LYS B N 1
ATOM 2779 C CA . LYS B 1 124 ? 50.750 96.549 28.817 1.00 28.24 103 LYS B CA 1
ATOM 2780 C C . LYS B 1 124 ? 49.675 95.474 29.069 1.00 27.61 103 LYS B C 1
ATOM 2781 O O . LYS B 1 124 ? 49.248 94.797 28.137 1.00 28.18 103 LYS B O 1
ATOM 2783 N N . THR B 1 125 ? 49.219 95.335 30.305 1.00 27.01 104 THR B N 1
ATOM 2784 C CA . THR B 1 125 ? 48.119 94.400 30.619 1.00 27.74 104 THR B CA 1
ATOM 2785 C C . THR B 1 125 ? 46.848 94.684 29.800 1.00 26.57 104 THR B C 1
ATOM 2786 O O . THR B 1 125 ? 46.264 93.761 29.229 1.00 26.44 104 THR B O 1
ATOM 2790 N N . GLU B 1 126 ? 46.447 95.952 29.724 1.00 25.28 105 GLU B N 1
ATOM 2791 C CA . GLU B 1 126 ? 45.262 96.325 28.958 1.00 25.15 105 GLU B CA 1
ATOM 2792 C C . GLU B 1 126 ? 45.429 95.977 27.489 1.00 24.98 105 GLU B C 1
ATOM 2793 O O . GLU B 1 126 ? 44.483 95.497 26.831 1.00 23.80 105 GLU B O 1
ATOM 2799 N N . GLU B 1 127 ? 46.638 96.179 26.964 1.00 25.40 106 GLU B N 1
ATOM 2800 C CA . GLU B 1 127 ? 46.896 95.809 25.584 1.00 26.43 106 GLU B CA 1
ATOM 2801 C C . GLU B 1 127 ? 46.841 94.295 25.388 1.00 24.92 106 GLU B C 1
ATOM 2802 O O . GLU B 1 127 ? 46.351 93.832 24.365 1.00 24.37 106 GLU B O 1
ATOM 2808 N N . ALA B 1 128 ? 47.315 93.525 26.365 1.00 23.48 107 ALA B N 1
ATOM 2809 C CA . ALA B 1 128 ? 47.185 92.057 26.279 1.00 23.07 107 ALA B CA 1
ATOM 2810 C C . ALA B 1 128 ? 45.707 91.642 26.288 1.00 22.06 107 ALA B C 1
ATOM 2811 O O . ALA B 1 128 ? 45.310 90.776 25.533 1.00 22.74 107 ALA B O 1
ATOM 2813 N N . GLN B 1 129 ? 44.870 92.282 27.098 1.00 21.34 108 GLN B N 1
ATOM 2814 C CA . GLN B 1 129 ? 43.448 91.896 27.116 1.00 21.05 108 GLN B CA 1
ATOM 2815 C C . GLN B 1 129 ? 42.798 92.209 25.805 1.00 20.45 108 GLN B C 1
ATOM 2816 O O . GLN B 1 129 ? 42.003 91.433 25.315 1.00 20.49 108 GLN B O 1
ATOM 2822 N N . ILE B 1 130 ? 43.127 93.355 25.213 1.00 20.51 109 ILE B N 1
ATOM 2823 C CA . ILE B 1 130 ? 42.527 93.729 23.940 1.00 19.60 109 ILE B CA 1
ATOM 2824 C C . ILE B 1 130 ? 42.924 92.713 22.868 1.00 19.83 109 ILE B C 1
ATOM 2825 O O . ILE B 1 130 ? 42.084 92.295 22.060 1.00 19.05 109 ILE B O 1
ATOM 2830 N N . ALA B 1 131 ? 44.188 92.295 22.888 1.00 20.36 110 ALA B N 1
ATOM 2831 C CA . ALA B 1 131 ? 44.658 91.194 22.017 1.00 21.77 110 ALA B CA 1
ATOM 2832 C C . ALA B 1 131 ? 43.807 89.917 22.223 1.00 22.42 110 ALA B C 1
ATOM 2833 O O . ALA B 1 131 ? 43.414 89.287 21.226 1.00 22.53 110 ALA B O 1
ATOM 2835 N N . ASP B 1 132 ? 43.479 89.572 23.486 1.00 22.03 111 ASP B N 1
ATOM 2836 C CA . ASP B 1 132 ? 42.540 88.432 23.741 1.00 21.96 111 ASP B CA 1
ATOM 2837 C C . ASP B 1 132 ? 41.198 88.635 23.061 1.00 21.21 111 ASP B C 1
ATOM 2838 O O . ASP B 1 132 ? 40.650 87.715 22.406 1.00 20.84 111 ASP B O 1
ATOM 2843 N N . PHE B 1 133 ? 40.624 89.830 23.228 1.00 20.52 112 PHE B N 1
ATOM 2844 C CA . PHE B 1 133 ? 39.289 90.045 22.718 1.00 19.52 112 PHE B CA 1
ATOM 2845 C C . PHE B 1 133 ? 39.281 90.018 21.208 1.00 20.33 112 PHE B C 1
ATOM 2846 O O . PHE B 1 133 ? 38.260 89.689 20.601 1.00 20.80 112 PHE B O 1
ATOM 2854 N N . ALA B 1 134 ? 40.407 90.379 20.574 1.00 20.61 113 ALA B N 1
ATOM 2855 C CA . ALA B 1 134 ? 40.507 90.305 19.115 1.00 20.96 113 ALA B CA 1
ATOM 2856 C C . ALA B 1 134 ? 40.457 88.867 18.590 1.00 21.34 113 ALA B C 1
ATOM 2857 O O . ALA B 1 134 ? 40.304 88.673 17.391 1.00 21.16 113 ALA B O 1
ATOM 2859 N N . LYS B 1 135 ? 40.547 87.846 19.445 1.00 21.87 114 LYS B N 1
ATOM 2860 C CA . LYS B 1 135 ? 40.333 86.459 18.930 1.00 22.31 114 LYS B CA 1
ATOM 2861 C C . LYS B 1 135 ? 38.874 86.230 18.602 1.00 21.52 114 LYS B C 1
ATOM 2862 O O . LYS B 1 135 ? 38.555 85.400 17.755 1.00 23.45 114 LYS B O 1
ATOM 2868 N N . TYR B 1 136 ? 37.975 87.024 19.166 1.00 20.42 115 TYR B N 1
ATOM 2869 C CA . TYR B 1 136 ? 36.526 86.755 19.028 1.00 19.73 115 TYR B CA 1
ATOM 2870 C C . TYR B 1 136 ? 35.750 87.744 18.196 1.00 19.54 115 TYR B C 1
ATOM 2871 O O . TYR B 1 136 ? 34.569 87.507 17.872 1.00 19.66 115 TYR B O 1
ATOM 2880 N N . THR B 1 137 ? 36.377 88.871 17.863 1.00 19.14 116 THR B N 1
ATOM 2881 C CA . THR B 1 137 ? 35.705 89.917 17.068 1.00 19.01 116 THR B CA 1
ATOM 2882 C C . THR B 1 137 ? 36.752 90.740 16.306 1.00 19.54 116 THR B C 1
ATOM 2883 O O . THR B 1 137 ? 37.959 90.450 16.415 1.00 19.24 116 THR B O 1
ATOM 2887 N N . THR B 1 138 ? 36.309 91.743 15.540 1.00 19.70 117 THR B N 1
ATOM 2888 C CA . THR B 1 138 ? 37.223 92.589 14.749 1.00 19.58 117 THR B CA 1
ATOM 2889 C C . THR B 1 138 ? 37.396 93.957 15.428 1.00 19.33 117 THR B C 1
ATOM 2890 O O . THR B 1 138 ? 36.419 94.692 15.615 1.00 18.59 117 THR B O 1
ATOM 2894 N N . ILE B 1 139 ? 38.632 94.257 15.818 1.00 18.71 118 ILE B N 1
ATOM 2895 C CA . ILE B 1 139 ? 38.964 95.477 16.507 1.00 18.76 118 ILE B CA 1
ATOM 2896 C C . ILE B 1 139 ? 39.948 96.272 15.639 1.00 18.95 118 ILE B C 1
ATOM 2897 O O . ILE B 1 139 ? 40.910 95.696 15.140 1.00 18.86 118 ILE B O 1
ATOM 2902 N N . VAL B 1 140 ? 39.707 97.567 15.464 1.00 18.54 119 VAL B N 1
ATOM 2903 C CA . VAL B 1 140 ? 40.670 98.449 14.770 1.00 18.16 119 VAL B CA 1
ATOM 2904 C C . VAL B 1 140 ? 41.095 99.443 15.785 1.00 18.09 119 VAL B C 1
ATOM 2905 O O . VAL B 1 140 ? 40.258 100.187 16.287 1.00 18.85 119 VAL B O 1
ATOM 2909 N N . LYS B 1 141 ? 42.384 99.437 16.113 1.00 18.22 120 LYS B N 1
ATOM 2910 C CA . LYS B 1 141 ? 42.949 100.273 17.151 1.00 18.41 120 LYS B CA 1
ATOM 2911 C C . LYS B 1 141 ? 44.082 101.148 16.609 1.00 20.00 120 LYS B C 1
ATOM 2912 O O . LYS B 1 141 ? 45.094 100.631 16.140 1.00 21.12 120 LYS B O 1
ATOM 2918 N N . SER B 1 142 ? 43.909 102.471 16.677 1.00 21.51 121 SER B N 1
ATOM 2919 C CA . SER B 1 142 ? 44.916 103.448 16.262 1.00 21.73 121 SER B CA 1
ATOM 2920 C C . SER B 1 142 ? 44.723 104.708 17.070 1.00 20.86 121 SER B C 1
ATOM 2921 O O . SER B 1 142 ? 43.604 105.249 17.183 1.00 20.30 121 SER B O 1
ATOM 2924 N N . GLY B 1 143 ? 45.834 105.202 17.574 1.00 20.15 122 GLY B N 1
ATOM 2925 C CA . GLY B 1 143 ? 45.893 106.459 18.293 1.00 20.39 122 GLY B CA 1
ATOM 2926 C C . GLY B 1 143 ? 45.485 107.688 17.505 1.00 20.03 122 GLY B C 1
ATOM 2927 O O . GLY B 1 143 ? 45.134 108.703 18.098 1.00 21.30 122 GLY B O 1
ATOM 2928 N N . ASN B 1 144 ? 45.588 107.625 16.187 1.00 19.05 123 ASN B N 1
ATOM 2929 C CA . ASN B 1 144 ? 45.162 108.714 15.300 1.00 18.49 123 ASN B CA 1
ATOM 2930 C C . ASN B 1 144 ? 44.329 108.053 14.238 1.00 18.00 123 ASN B C 1
ATOM 2931 O O . ASN B 1 144 ? 44.783 107.097 13.626 1.00 18.60 123 ASN B O 1
ATOM 2936 N N . MET B 1 145 ? 43.122 108.540 14.026 1.00 17.74 124 MET B N 1
ATOM 2937 C CA . MET B 1 145 ? 42.199 107.891 13.107 1.00 18.59 124 MET B CA 1
ATOM 2938 C C . MET B 1 145 ? 42.036 108.584 11.745 1.00 18.13 124 MET B C 1
ATOM 2939 O O . MET B 1 145 ? 41.138 108.220 10.975 1.00 19.78 124 MET B O 1
ATOM 2944 N N . SER B 1 146 ? 42.831 109.598 11.447 1.00 16.96 125 SER B N 1
ATOM 2945 C CA . SER B 1 146 ? 42.753 110.269 10.120 1.00 16.25 125 SER B CA 1
ATOM 2946 C C . SER B 1 146 ? 43.285 109.345 9.027 1.00 15.55 125 SER B C 1
ATOM 2947 O O . SER B 1 146 ? 44.376 108.796 9.154 1.00 14.92 125 SER B O 1
ATOM 2950 N N . LEU B 1 147 ? 42.535 109.174 7.956 1.00 15.30 126 LEU B N 1
ATOM 2951 C CA . LEU B 1 147 ? 43.012 108.377 6.838 1.00 15.51 126 LEU B CA 1
ATOM 2952 C C . LEU B 1 147 ? 44.366 108.947 6.293 1.00 15.39 126 LEU B C 1
ATOM 2953 O O . LEU B 1 147 ? 45.324 108.204 6.062 1.00 14.94 126 LEU B O 1
ATOM 2958 N N . GLY B 1 148 ? 44.422 110.267 6.115 1.00 15.23 127 GLY B N 1
ATOM 2959 C CA . GLY B 1 148 ? 45.578 110.956 5.559 1.00 15.50 127 GLY B CA 1
ATOM 2960 C C . GLY B 1 148 ? 46.805 110.905 6.445 1.00 15.87 127 GLY B C 1
ATOM 2961 O O . GLY B 1 148 ? 47.927 110.722 5.956 1.00 16.86 127 GLY B O 1
ATOM 2962 N N . VAL B 1 149 ? 46.620 111.047 7.754 1.00 14.93 128 VAL B N 1
ATOM 2963 C CA . VAL B 1 149 ? 47.762 110.964 8.657 1.00 14.16 128 VAL B CA 1
ATOM 2964 C C . VAL B 1 149 ? 48.367 109.583 8.664 1.00 15.04 128 VAL B C 1
ATOM 2965 O O . VAL B 1 149 ? 49.602 109.459 8.656 1.00 14.46 128 VAL B O 1
ATOM 2969 N N . ASN B 1 150 ? 47.530 108.541 8.727 1.00 15.41 129 ASN B N 1
ATOM 2970 C CA . ASN B 1 150 ? 48.080 107.179 8.707 1.00 16.28 129 ASN B CA 1
ATOM 2971 C C . ASN B 1 150 ? 48.760 106.834 7.335 1.00 16.60 129 ASN B C 1
ATOM 2972 O O . ASN B 1 150 ? 49.797 106.197 7.318 1.00 17.01 129 ASN B O 1
ATOM 2977 N N . LEU B 1 151 ? 48.149 107.213 6.217 1.00 16.55 130 LEU B N 1
ATOM 2978 C CA . LEU B 1 151 ? 48.795 107.082 4.928 1.00 16.55 130 LEU B CA 1
ATOM 2979 C C . LEU B 1 151 ? 50.179 107.736 4.954 1.00 16.66 130 LEU B C 1
ATOM 2980 O O . LEU B 1 151 ? 51.163 107.106 4.615 1.00 15.91 130 LEU B O 1
ATOM 2985 N N . LEU B 1 152 ? 50.233 108.993 5.402 1.00 16.92 131 LEU B N 1
ATOM 2986 C CA . LEU B 1 152 ? 51.457 109.780 5.394 1.00 16.85 131 LEU B CA 1
ATOM 2987 C C . LEU B 1 152 ? 52.532 109.071 6.205 1.00 17.48 131 LEU B C 1
ATOM 2988 O O . LEU B 1 152 ? 53.670 108.968 5.760 1.00 17.24 131 LEU B O 1
ATOM 2993 N N . ALA B 1 153 ? 52.167 108.590 7.391 1.00 17.05 132 ALA B N 1
ATOM 2994 C CA . ALA B 1 153 ? 53.095 107.844 8.229 1.00 17.16 132 ALA B CA 1
ATOM 2995 C C . ALA B 1 153 ? 53.710 106.645 7.473 1.00 17.37 132 ALA B C 1
ATOM 2996 O O . ALA B 1 153 ? 54.920 106.411 7.507 1.00 17.19 132 ALA B O 1
ATOM 2998 N N . ASN B 1 154 ? 52.868 105.893 6.800 1.00 17.23 133 ASN B N 1
ATOM 2999 C CA . ASN B 1 154 ? 53.335 104.766 6.039 1.00 17.58 133 ASN B CA 1
ATOM 3000 C C . ASN B 1 154 ? 54.288 105.200 4.911 1.00 17.03 133 ASN B C 1
ATOM 3001 O O . ASN B 1 154 ? 55.309 104.568 4.699 1.00 17.14 133 ASN B O 1
ATOM 3006 N N . LEU B 1 155 ? 53.981 106.300 4.220 1.00 16.04 134 LEU B N 1
ATOM 3007 C CA . LEU B 1 155 ? 54.812 106.752 3.130 1.00 15.24 134 LEU B CA 1
ATOM 3008 C C . LEU B 1 155 ? 56.146 107.273 3.641 1.00 15.15 134 LEU B C 1
ATOM 3009 O O . LEU B 1 155 ? 57.189 107.017 3.043 1.00 15.64 134 LEU B O 1
ATOM 3014 N N . VAL B 1 156 ? 56.119 107.950 4.778 1.00 14.67 135 VAL B N 1
ATOM 3015 C CA . VAL B 1 156 ? 57.314 108.391 5.463 1.00 14.29 135 VAL B CA 1
ATOM 3016 C C . VAL B 1 156 ? 58.268 107.228 5.818 1.00 16.02 135 VAL B C 1
ATOM 3017 O O . VAL B 1 156 ? 59.487 107.326 5.629 1.00 14.77 135 VAL B O 1
ATOM 3021 N N . LYS B 1 157 ? 57.713 106.143 6.345 1.00 18.41 136 LYS B N 1
ATOM 3022 C CA . LYS B 1 157 ? 58.497 104.965 6.768 1.00 19.92 136 LYS B CA 1
ATOM 3023 C C . LYS B 1 157 ? 59.117 104.307 5.531 1.00 19.94 136 LYS B C 1
ATOM 3024 O O . LYS B 1 157 ? 60.261 103.926 5.537 1.00 19.35 136 LYS B O 1
ATOM 3030 N N . ARG B 1 158 ? 58.332 104.185 4.484 1.00 20.48 137 ARG B N 1
ATOM 3031 C CA . ARG B 1 158 ? 58.811 103.671 3.208 1.00 21.53 137 A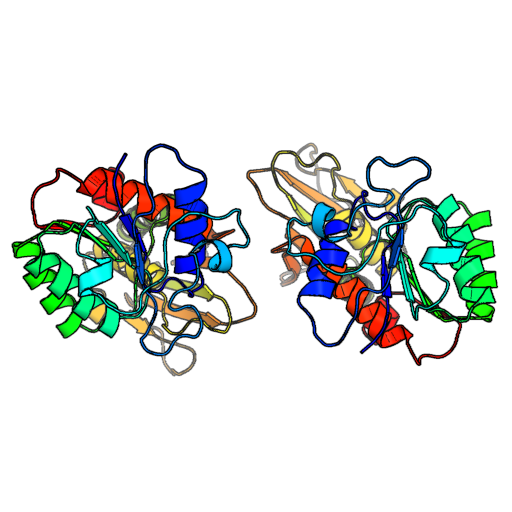RG B CA 1
ATOM 3032 C C . ARG B 1 158 ? 59.963 104.519 2.636 1.00 21.28 137 ARG B C 1
ATOM 3033 O O . ARG B 1 158 ? 60.982 103.982 2.209 1.00 20.82 137 ARG B O 1
ATOM 3041 N N . ALA B 1 159 ? 59.796 105.845 2.662 1.00 20.35 138 ALA B N 1
ATOM 3042 C CA . ALA B 1 159 ? 60.817 106.757 2.169 1.00 19.84 138 ALA B CA 1
ATOM 3043 C C . ALA B 1 159 ? 62.062 106.679 3.031 1.00 19.65 138 ALA B C 1
ATOM 3044 O O . ALA B 1 159 ? 63.171 106.794 2.508 1.00 18.34 138 ALA B O 1
ATOM 3046 N N . ALA B 1 160 ? 61.882 106.546 4.352 1.00 19.62 139 ALA B N 1
ATOM 3047 C CA . ALA B 1 160 ? 63.022 106.519 5.271 1.00 19.74 139 ALA B CA 1
ATOM 3048 C C . ALA B 1 160 ? 63.831 105.227 5.062 1.00 20.50 139 ALA B C 1
ATOM 3049 O O . ALA B 1 160 ? 65.025 105.209 5.304 1.00 19.54 139 ALA B O 1
ATOM 3051 N N . LYS B 1 161 ? 63.163 104.154 4.664 1.00 21.64 140 LYS B N 1
ATOM 3052 C CA . LYS B 1 161 ? 63.860 102.894 4.384 1.00 23.96 140 LYS B CA 1
ATOM 3053 C C . LYS B 1 161 ? 64.554 102.930 3.001 1.00 23.03 140 LYS B C 1
ATOM 3054 O O . LYS B 1 161 ? 65.644 102.404 2.849 1.00 23.36 140 LYS B O 1
ATOM 3060 N N . ALA B 1 162 ? 63.891 103.530 2.018 1.00 22.41 141 ALA B N 1
ATOM 3061 C CA . ALA B 1 162 ? 64.372 103.556 0.651 1.00 22.32 141 ALA B CA 1
ATOM 3062 C C . ALA B 1 162 ? 65.580 104.486 0.519 1.00 23.00 141 ALA B C 1
ATOM 3063 O O . ALA B 1 162 ? 66.569 104.111 -0.074 1.00 23.02 141 ALA B O 1
ATOM 3065 N N . LEU B 1 163 ? 65.516 105.674 1.115 1.00 23.86 142 LEU B N 1
ATOM 3066 C CA . LEU B 1 163 ? 66.633 106.630 1.096 1.00 24.44 142 LEU B CA 1
ATOM 3067 C C . LEU B 1 163 ? 67.659 106.420 2.219 1.00 25.73 142 LEU B C 1
ATOM 3068 O O . LEU B 1 163 ? 67.308 106.411 3.399 1.00 25.80 142 LEU B O 1
ATOM 3073 N N . ASP B 1 164 ? 68.934 106.287 1.844 1.00 27.54 143 ASP B N 1
ATOM 3074 C CA . ASP B 1 164 ? 70.041 106.211 2.828 1.00 29.43 143 ASP B CA 1
ATOM 3075 C C . ASP B 1 164 ? 70.068 107.480 3.674 1.00 29.13 143 ASP B C 1
ATOM 3076 O O . ASP B 1 164 ? 69.471 108.529 3.303 1.00 27.61 143 ASP B O 1
ATOM 3081 N N . ASP B 1 165 ? 70.841 107.439 4.755 1.00 28.81 144 ASP B N 1
ATOM 3082 C CA . ASP B 1 165 ? 70.908 108.615 5.600 1.00 29.25 144 ASP B CA 1
ATOM 3083 C C . ASP B 1 165 ? 71.804 109.739 5.054 1.00 27.36 144 ASP B C 1
ATOM 3084 O O . ASP B 1 165 ? 72.080 110.670 5.765 1.00 27.58 144 ASP B O 1
ATOM 3089 N N . ASP B 1 166 ? 72.216 109.690 3.792 1.00 26.53 145 ASP B N 1
ATOM 3090 C CA . ASP B 1 166 ? 72.646 110.932 3.161 1.00 26.17 145 ASP B CA 1
ATOM 3091 C C . ASP B 1 166 ? 71.468 111.815 2.721 1.00 23.96 145 ASP B C 1
ATOM 3092 O O . ASP B 1 166 ? 71.667 112.898 2.214 1.00 25.46 145 ASP B O 1
ATOM 3097 N N . PHE B 1 167 ? 70.246 111.345 2.943 1.00 21.52 146 PHE B N 1
ATOM 3098 C CA . PHE B 1 167 ? 69.050 112.186 2.933 1.00 19.12 146 PHE B CA 1
ATOM 3099 C C . PHE B 1 167 ? 68.722 112.523 4.384 1.00 18.41 146 PHE B C 1
ATOM 3100 O O . PHE B 1 167 ? 68.389 111.631 5.157 1.00 16.87 146 PHE B O 1
ATOM 3108 N N . ASP B 1 168 ? 68.815 113.806 4.740 1.00 17.27 147 ASP B N 1
ATOM 3109 C CA . ASP B 1 168 ? 68.456 114.266 6.054 1.00 16.71 147 ASP B CA 1
ATOM 3110 C C . ASP B 1 168 ? 66.905 114.377 6.220 1.00 16.98 147 ASP B C 1
ATOM 3111 O O . ASP B 1 168 ? 66.203 114.875 5.353 1.00 16.27 147 ASP B O 1
ATOM 3116 N N . ILE B 1 169 ? 66.395 113.893 7.342 1.00 16.77 148 ILE B N 1
ATOM 3117 C CA . ILE B 1 169 ? 64.966 113.952 7.653 1.00 17.00 148 ILE B CA 1
ATOM 3118 C C . ILE B 1 169 ? 64.694 115.135 8.591 1.00 16.50 148 ILE B C 1
ATOM 3119 O O . ILE B 1 169 ? 65.245 115.203 9.688 1.00 17.95 148 ILE B O 1
ATOM 3124 N N . GLU B 1 170 ? 63.890 116.085 8.128 1.00 15.38 149 GLU B N 1
ATOM 3125 C CA . GLU B 1 170 ? 63.446 117.223 8.929 1.00 13.98 149 GLU B CA 1
ATOM 3126 C C . GLU B 1 170 ? 61.922 117.272 8.905 1.00 13.79 149 GLU B C 1
ATOM 3127 O O . GLU B 1 170 ? 61.301 117.077 7.844 1.00 13.38 149 GLU B O 1
ATOM 3133 N N . ILE B 1 171 ? 61.331 117.501 10.088 1.00 13.64 150 ILE B N 1
ATOM 3134 C CA . ILE B 1 171 ? 59.911 117.453 10.280 1.00 13.66 150 ILE B CA 1
ATOM 3135 C C . ILE B 1 171 ? 59.461 118.812 10.739 1.00 14.01 150 ILE B C 1
ATOM 3136 O O . ILE B 1 171 ? 60.028 119.372 11.675 1.00 14.95 150 ILE B O 1
ATOM 3141 N N . TYR B 1 172 ? 58.477 119.369 10.038 1.00 14.43 151 TYR B N 1
ATOM 3142 C CA . TYR B 1 172 ? 57.908 120.660 10.364 1.00 14.76 151 TYR B CA 1
ATOM 3143 C C . TYR B 1 172 ? 56.435 120.543 10.594 1.00 15.21 151 TYR B C 1
ATOM 3144 O O . TYR B 1 172 ? 55.748 119.779 9.927 1.00 15.88 151 TYR B O 1
ATOM 3153 N N . GLU B 1 173 ? 55.929 121.318 11.536 1.00 16.00 152 GLU B N 1
ATOM 3154 C CA . GLU B 1 173 ? 54.480 121.407 11.742 1.00 16.03 152 GLU B CA 1
ATOM 3155 C C . GLU B 1 173 ? 54.083 122.809 12.150 1.00 15.71 152 GLU B C 1
ATOM 3156 O O . GLU B 1 173 ? 54.906 123.574 12.715 1.00 14.68 152 GLU B O 1
ATOM 3162 N N . MET B 1 174 ? 52.852 123.183 11.780 1.00 14.58 153 MET B N 1
ATOM 3163 C CA . MET B 1 174 ? 52.292 124.432 12.250 1.00 13.85 153 MET B CA 1
ATOM 3164 C C . MET B 1 174 ? 50.908 124.210 12.829 1.00 13.76 153 MET B C 1
ATOM 3165 O O . MET B 1 174 ? 50.108 123.499 12.237 1.00 13.75 153 MET B O 1
ATOM 3170 N N . HIS B 1 175 ? 50.636 124.838 13.966 1.00 13.13 154 HIS B N 1
ATOM 3171 C CA . HIS B 1 175 ? 49.309 124.797 14.598 1.00 13.69 154 HIS B CA 1
ATOM 3172 C C . HIS B 1 175 ? 48.932 126.157 15.147 1.00 14.44 154 HIS B C 1
ATOM 3173 O O . HIS B 1 175 ? 49.767 127.056 15.281 1.00 14.56 154 HIS B O 1
ATOM 3180 N N . HIS B 1 176 ? 47.650 126.290 15.457 1.00 15.99 155 HIS B N 1
ATOM 3181 C CA . HIS B 1 176 ? 47.075 127.494 16.064 1.00 17.23 155 HIS B CA 1
ATOM 3182 C C . HIS B 1 176 ? 47.819 127.948 17.327 1.00 18.50 155 HIS B C 1
ATOM 3183 O O . HIS B 1 176 ? 48.517 127.165 17.956 1.00 17.02 155 HIS B O 1
ATOM 3190 N N . ALA B 1 177 ? 47.630 129.220 17.681 1.00 20.45 156 ALA B N 1
ATOM 3191 C CA . ALA B 1 177 ? 48.384 129.863 18.760 1.00 22.98 156 ALA B CA 1
ATOM 3192 C C . ALA B 1 177 ? 48.254 129.171 20.090 1.00 24.85 156 ALA B C 1
ATOM 3193 O O . ALA B 1 177 ? 49.200 129.145 20.841 1.00 26.63 156 ALA B O 1
ATOM 3195 N N . ASN B 1 178 ? 47.107 128.587 20.374 1.00 27.59 157 ASN B N 1
ATOM 3196 C CA . ASN B 1 178 ? 46.844 128.051 21.706 1.00 29.98 157 ASN B CA 1
ATOM 3197 C C . ASN B 1 178 ? 47.286 126.596 21.878 1.00 29.68 157 ASN B C 1
ATOM 3198 O O . ASN B 1 178 ? 47.044 126.023 22.938 1.00 30.07 157 ASN B O 1
ATOM 3203 N N . LYS B 1 179 ? 47.855 125.965 20.854 1.00 29.03 158 LYS B N 1
ATOM 3204 C CA . LYS B 1 179 ? 48.195 124.551 20.997 1.00 29.30 158 LYS B CA 1
ATOM 3205 C C . LYS B 1 179 ? 49.219 124.296 22.144 1.00 30.06 158 LYS B C 1
ATOM 3206 O O . LYS B 1 179 ? 50.208 124.994 22.294 1.00 29.80 158 LYS B O 1
ATOM 3212 N N . VAL B 1 180 ? 48.947 123.270 22.938 1.00 31.88 159 VAL B N 1
ATOM 3213 C CA . VAL B 1 180 ? 49.716 122.975 24.146 1.00 32.99 159 VAL B CA 1
ATOM 3214 C C . VAL B 1 180 ? 50.940 122.108 23.823 1.00 33.24 159 VAL B C 1
ATOM 3215 O O . VAL B 1 180 ? 52.063 122.502 24.132 1.00 34.04 159 VAL B O 1
ATOM 3219 N N . ASP B 1 181 ? 50.704 120.934 23.225 1.00 33.24 160 ASP B N 1
ATOM 3220 C CA . ASP B 1 181 ? 51.764 119.987 22.909 1.00 33.62 160 ASP B CA 1
ATOM 3221 C C . ASP B 1 181 ? 52.706 120.554 21.847 1.00 32.51 160 ASP B C 1
ATOM 3222 O O . ASP B 1 181 ? 52.265 121.086 20.813 1.00 32.18 160 ASP B O 1
ATOM 3227 N N . SER B 1 182 ? 53.989 120.316 22.040 1.00 30.78 161 SER B N 1
ATOM 3228 C CA . SER B 1 182 ? 54.971 120.737 21.095 1.00 29.79 161 SER B CA 1
ATOM 3229 C C . SER B 1 182 ? 56.244 119.917 21.240 1.00 28.52 161 SER B C 1
ATOM 3230 O O . SER B 1 182 ? 56.838 119.923 22.317 1.00 28.98 161 SER B O 1
ATOM 3233 N N . PRO B 1 183 ? 56.665 119.188 20.170 1.00 26.14 162 PRO B N 1
ATOM 3234 C CA . PRO B 1 183 ? 55.954 118.989 18.888 1.00 24.76 162 PRO B CA 1
ATOM 3235 C C . PRO B 1 183 ? 54.608 118.318 19.063 1.00 22.92 162 PRO B C 1
ATOM 3236 O O . PRO B 1 183 ? 54.410 117.592 20.017 1.00 23.23 162 PRO B O 1
ATOM 3240 N N . SER B 1 184 ? 53.703 118.534 18.124 1.00 21.56 163 SER B N 1
ATOM 3241 C CA . SER B 1 184 ? 52.420 117.845 18.121 1.00 19.77 163 SER B CA 1
ATOM 3242 C C . SER B 1 184 ? 52.579 116.335 18.211 1.00 19.60 163 SER B C 1
ATOM 3243 O O . SER B 1 184 ? 53.582 115.756 17.768 1.00 18.87 163 SER B O 1
ATOM 3246 N N . GLY B 1 185 ? 51.553 115.683 18.738 1.00 19.25 164 GLY B N 1
ATOM 3247 C CA . GLY B 1 185 ? 51.470 114.234 18.681 1.00 19.03 164 GLY B CA 1
ATOM 3248 C C . GLY B 1 185 ? 51.614 113.643 17.289 1.00 19.05 164 GLY B C 1
ATOM 3249 O O . GLY B 1 185 ? 52.263 112.604 17.124 1.00 19.37 164 GLY B O 1
ATOM 3250 N N . THR B 1 186 ? 51.008 114.281 16.287 1.00 18.23 165 THR B N 1
ATOM 3251 C CA . THR B 1 186 ? 51.157 113.806 14.914 1.00 17.83 165 THR B CA 1
ATOM 3252 C C . THR B 1 186 ? 52.625 113.926 14.442 1.00 17.19 165 THR B C 1
ATOM 3253 O O . THR B 1 186 ? 53.152 113.002 13.851 1.00 17.54 165 THR B O 1
ATOM 3257 N N . ALA B 1 187 ? 53.298 115.030 14.741 1.00 16.63 166 ALA B N 1
ATOM 3258 C CA . ALA B 1 187 ? 54.716 115.137 14.440 1.00 16.90 166 ALA B CA 1
ATOM 3259 C C . ALA B 1 187 ? 55.512 113.970 15.022 1.00 17.07 166 ALA B C 1
ATOM 3260 O O . ALA B 1 187 ? 56.350 113.394 14.347 1.00 16.91 166 ALA B O 1
ATOM 3262 N N . LEU B 1 188 ? 55.233 113.615 16.270 1.00 18.01 167 LEU B N 1
ATOM 3263 C CA . LEU B 1 188 ? 55.924 112.518 16.952 1.00 18.36 167 LEU B CA 1
ATOM 3264 C C . LEU B 1 188 ? 55.637 111.183 16.294 1.00 18.50 167 LEU B C 1
ATOM 3265 O O . LEU B 1 188 ? 56.546 110.388 16.095 1.00 19.06 167 LEU B O 1
ATOM 3270 N N . LEU B 1 189 ? 54.385 110.940 15.957 1.00 18.40 168 LEU B N 1
ATOM 3271 C CA . LEU B 1 189 ? 53.986 109.757 15.182 1.00 19.72 168 LEU B CA 1
ATOM 3272 C C . LEU B 1 189 ? 54.764 109.643 13.847 1.00 19.45 168 LEU B C 1
ATOM 3273 O O . LEU B 1 189 ? 55.205 108.555 13.448 1.00 18.89 168 LEU B O 1
ATOM 3278 N N . LEU B 1 190 ? 54.909 110.779 13.161 1.00 18.31 169 LEU B N 1
ATOM 3279 C CA . LEU B 1 190 ? 55.601 110.808 11.888 1.00 18.10 169 LEU B CA 1
ATOM 3280 C C . LEU B 1 190 ? 57.089 110.564 12.132 1.00 17.79 169 LEU B C 1
ATOM 3281 O O . LEU B 1 190 ? 57.758 109.848 11.354 1.00 17.03 169 LEU B O 1
ATOM 3286 N N . GLY B 1 191 ? 57.603 111.162 13.200 1.00 17.66 170 GLY B N 1
ATOM 3287 C CA . GLY B 1 191 ? 59.013 110.947 13.580 1.00 18.67 170 GLY B CA 1
ATOM 3288 C C . GLY B 1 191 ? 59.306 109.472 13.863 1.00 19.87 170 GLY B C 1
ATOM 3289 O O . GLY B 1 191 ? 60.340 108.939 13.463 1.00 19.04 170 GLY B O 1
ATOM 3290 N N . GLN B 1 192 ? 58.373 108.802 14.536 1.00 20.75 171 GLN B N 1
ATOM 3291 C CA . GLN B 1 192 ? 58.539 107.408 14.867 1.00 22.06 171 GLN B CA 1
ATOM 3292 C C . GLN B 1 192 ? 58.449 106.547 13.589 1.00 21.60 171 GLN B C 1
ATOM 3293 O O . GLN B 1 192 ? 59.155 105.561 13.445 1.00 22.52 171 GLN B O 1
ATOM 3299 N N . ALA B 1 193 ? 57.625 106.939 12.632 1.00 20.66 172 ALA B N 1
ATOM 3300 C CA . ALA B 1 193 ? 57.620 106.272 11.345 1.00 19.92 172 ALA B CA 1
ATOM 3301 C C . ALA B 1 193 ? 59.006 106.375 10.688 1.00 19.48 172 ALA B C 1
ATOM 3302 O O . ALA B 1 193 ? 59.541 105.387 10.181 1.00 19.52 172 ALA B O 1
ATOM 3304 N N . ALA B 1 194 ? 59.599 107.557 10.715 1.00 18.89 173 ALA B N 1
ATOM 3305 C CA . ALA B 1 194 ? 60.900 107.743 10.081 1.00 18.94 173 ALA B CA 1
ATOM 3306 C C . ALA B 1 194 ? 61.937 106.892 10.789 1.00 19.00 173 ALA B C 1
ATOM 3307 O O . ALA B 1 194 ? 62.755 106.273 10.121 1.00 18.40 173 ALA B O 1
ATOM 3309 N N . ALA B 1 195 ? 61.921 106.897 12.124 1.00 19.06 174 ALA B N 1
ATOM 3310 C CA . ALA B 1 195 ? 62.918 106.157 12.910 1.00 20.39 174 ALA B CA 1
ATOM 3311 C C . ALA B 1 195 ? 62.834 104.659 12.585 1.00 21.81 174 ALA B C 1
ATOM 3312 O O . ALA B 1 195 ? 63.847 104.035 12.325 1.00 20.38 174 ALA B O 1
ATOM 3314 N N . GLU B 1 196 ? 61.612 104.137 12.544 1.00 23.25 175 GLU B N 1
ATOM 3315 C CA . GLU B 1 196 ? 61.378 102.751 12.175 1.00 25.70 175 GLU B CA 1
ATOM 3316 C C . GLU B 1 196 ? 61.941 102.443 10.801 1.00 25.53 175 GLU B C 1
ATOM 3317 O O . GLU B 1 196 ? 62.555 101.422 10.620 1.00 26.19 175 GLU B O 1
ATOM 3323 N N . GLY B 1 197 ? 61.699 103.317 9.830 1.00 25.40 176 GLY B N 1
ATOM 3324 C CA . GLY B 1 197 ? 62.213 103.104 8.484 1.00 24.81 176 GLY B CA 1
ATOM 3325 C C . GLY B 1 197 ? 63.731 103.071 8.489 1.00 24.76 176 GLY B C 1
ATOM 3326 O O . GLY B 1 197 ? 64.315 102.304 7.776 1.00 25.12 176 GLY B O 1
ATOM 3327 N N . ARG B 1 198 ? 64.360 103.900 9.303 1.00 24.72 177 ARG B N 1
ATOM 3328 C CA . ARG B 1 198 ? 65.794 103.958 9.353 1.00 25.96 177 ARG B CA 1
ATOM 3329 C C . ARG B 1 198 ? 66.389 102.926 10.315 1.00 27.49 177 ARG B C 1
ATOM 3330 O O . ARG B 1 198 ? 67.602 102.896 10.490 1.00 27.84 177 ARG B O 1
ATOM 3338 N N . ASN B 1 199 ? 65.557 102.094 10.942 1.00 29.07 178 ASN B N 1
ATOM 3339 C CA . ASN B 1 199 ? 66.030 101.189 12.002 1.00 30.85 178 ASN B CA 1
ATOM 3340 C C . ASN B 1 199 ? 66.819 101.834 13.120 1.00 30.29 178 ASN B C 1
ATOM 3341 O O . ASN B 1 199 ? 67.904 101.371 13.497 1.00 30.57 178 ASN B O 1
ATOM 3346 N N . ILE B 1 200 ? 66.272 102.917 13.647 1.00 29.97 179 ILE B N 1
ATOM 3347 C CA . ILE B 1 200 ? 66.885 103.616 14.766 1.00 29.82 179 ILE B CA 1
ATOM 3348 C C . ILE B 1 200 ? 65.799 104.005 15.777 1.00 30.04 179 ILE B C 1
ATOM 3349 O O . ILE B 1 200 ? 64.606 103.803 15.526 1.00 28.65 179 ILE B O 1
ATOM 3354 N N . MET B 1 201 ? 66.223 104.558 16.915 1.00 30.78 180 MET B N 1
ATOM 3355 C CA . MET B 1 201 ? 65.303 104.911 17.995 1.00 31.71 180 MET B CA 1
ATOM 3356 C C . MET B 1 201 ? 65.100 106.413 18.014 1.00 30.03 180 MET B C 1
ATOM 3357 O O . MET B 1 201 ? 66.052 107.171 18.201 1.00 29.42 180 MET B O 1
ATOM 3362 N N . LEU B 1 202 ? 63.853 106.845 17.880 1.00 29.10 181 LEU B N 1
ATOM 3363 C CA . LEU B 1 202 ? 63.571 108.267 17.816 1.00 28.74 181 LEU B CA 1
ATOM 3364 C C . LEU B 1 202 ? 64.230 108.980 18.942 1.00 29.29 181 LEU B C 1
ATOM 3365 O O . LEU B 1 202 ? 64.869 110.024 18.727 1.00 28.47 181 LEU B O 1
ATOM 3370 N N . LYS B 1 203 ? 64.115 108.410 20.141 1.00 29.98 182 LYS B N 1
ATOM 3371 C CA . LYS B 1 203 ? 64.627 109.085 21.332 1.00 32.00 182 LYS B CA 1
ATOM 3372 C C . LYS B 1 203 ? 66.138 109.347 21.284 1.00 31.74 182 LYS B C 1
ATOM 3373 O O . LYS B 1 203 ? 66.614 110.307 21.887 1.00 32.91 182 LYS B O 1
ATOM 3379 N N . ASN B 1 204 ? 66.905 108.536 20.560 1.00 31.45 183 ASN B N 1
ATOM 3380 C CA . ASN B 1 204 ? 68.349 108.794 20.436 1.00 31.67 183 ASN B CA 1
ATOM 3381 C C . ASN B 1 204 ? 68.768 109.782 19.335 1.00 31.10 183 ASN B C 1
ATOM 3382 O O . ASN B 1 204 ? 69.898 110.281 19.364 1.00 31.61 183 ASN B O 1
ATOM 3387 N N . VAL B 1 205 ? 67.885 110.031 18.358 1.00 29.67 184 VAL B N 1
ATOM 3388 C CA . VAL B 1 205 ? 68.248 110.789 17.145 1.00 28.54 184 VAL B CA 1
ATOM 3389 C C . VAL B 1 205 ? 67.485 112.123 16.963 1.00 27.76 184 VAL B C 1
ATOM 3390 O O . VAL B 1 205 ? 67.807 112.937 16.102 1.00 26.79 184 VAL B O 1
ATOM 3394 N N . SER B 1 206 ? 66.504 112.364 17.814 1.00 27.49 185 SER B N 1
ATOM 3395 C CA . SER B 1 206 ? 65.645 113.520 17.669 1.00 26.86 185 SER B CA 1
ATOM 3396 C C . SER B 1 206 ? 66.331 114.779 18.124 1.00 26.54 185 SER B C 1
ATOM 3397 O O . SER B 1 206 ? 67.032 114.770 19.121 1.00 25.94 185 SER B O 1
ATOM 3400 N N . VAL B 1 207 ? 66.142 115.867 17.373 1.00 26.91 186 VAL B N 1
ATOM 3401 C CA . VAL B 1 207 ? 66.605 117.194 17.798 1.00 26.97 186 VAL B CA 1
ATOM 3402 C C . VAL B 1 207 ? 65.472 118.206 17.663 1.00 28.10 186 VAL B C 1
ATOM 3403 O O . VAL B 1 207 ? 64.965 118.442 16.553 1.00 27.98 186 VAL B O 1
ATOM 3407 N N . ASN B 1 208 ? 65.068 118.778 18.791 1.00 28.96 187 ASN B N 1
ATOM 3408 C CA . ASN B 1 208 ? 64.009 119.784 18.854 1.00 30.21 187 ASN B CA 1
ATOM 3409 C C . ASN B 1 208 ? 64.580 121.175 18.738 1.00 30.11 187 ASN B C 1
ATOM 3410 O O . ASN B 1 208 ? 65.540 121.521 19.434 1.00 31.05 187 ASN B O 1
ATOM 3415 N N . GLY B 1 209 ? 64.008 121.971 17.854 1.00 29.55 188 GLY B N 1
ATOM 3416 C CA . GLY B 1 209 ? 64.418 123.349 17.700 1.00 29.71 188 GLY B CA 1
ATOM 3417 C C . GLY B 1 209 ? 65.896 123.606 17.423 1.00 29.93 188 GLY B C 1
ATOM 3418 O O . GLY B 1 209 ? 66.603 124.152 18.264 1.00 30.85 188 GLY B O 1
ATOM 3419 N N . ARG B 1 210 ? 66.346 123.280 16.217 1.00 29.37 189 ARG B N 1
ATOM 3420 C CA . ARG B 1 210 ? 67.683 123.649 15.745 1.00 28.80 189 ARG B CA 1
ATOM 3421 C C . ARG B 1 210 ? 67.918 125.168 15.776 1.00 30.42 189 ARG B C 1
ATOM 3422 O O . ARG B 1 210 ? 69.055 125.664 15.702 1.00 30.08 189 ARG B O 1
ATOM 3430 N N . SER B 1 211 ? 66.824 125.907 15.831 1.00 32.85 190 SER B N 1
ATOM 3431 C CA . SER B 1 211 ? 66.855 127.348 16.050 1.00 35.16 190 SER B CA 1
ATOM 3432 C C . SER B 1 211 ? 67.715 127.743 17.259 1.00 37.04 190 SER B C 1
ATOM 3433 O O . SER B 1 211 ? 68.538 128.650 17.176 1.00 36.89 190 SER B O 1
ATOM 3436 N N . GLY B 1 212 ? 67.507 127.037 18.373 1.00 40.22 191 GLY B N 1
ATOM 3437 C CA . GLY B 1 212 ? 68.240 127.272 19.635 1.00 42.90 191 GLY B CA 1
ATOM 3438 C C . GLY B 1 212 ? 69.598 126.559 19.790 1.00 45.03 191 GLY B C 1
ATOM 3439 O O . GLY B 1 212 ? 70.030 126.303 20.933 1.00 46.06 191 GLY B O 1
ATOM 3440 N N . HIS B 1 213 ? 70.265 126.250 18.663 1.00 46.53 192 HIS B N 1
ATOM 3441 C CA . HIS B 1 213 ? 71.552 125.543 18.645 1.00 47.55 192 HIS B CA 1
ATOM 3442 C C . HIS B 1 213 ? 72.535 126.276 17.701 1.00 48.01 192 HIS B C 1
ATOM 3443 O O . HIS B 1 213 ? 72.135 127.204 16.964 1.00 48.14 192 HIS B O 1
ATOM 3450 N N . THR B 1 214 ? 73.819 125.864 17.776 1.00 48.77 193 THR B N 1
ATOM 3451 C CA . THR B 1 214 ? 74.920 126.279 16.866 1.00 48.87 193 THR B CA 1
ATOM 3452 C C . THR B 1 214 ? 75.723 125.035 16.479 1.00 48.51 193 THR B C 1
ATOM 3453 O O . THR B 1 214 ? 75.701 124.035 17.210 1.00 49.19 193 THR B O 1
ATOM 3457 N N . GLY B 1 215 ? 76.393 125.084 15.322 1.00 47.37 194 GLY B N 1
ATOM 3458 C CA . GLY B 1 215 ? 77.137 123.936 14.792 1.00 46.50 194 GLY B CA 1
ATOM 3459 C C . GLY B 1 215 ? 76.467 123.218 13.618 1.00 45.82 194 GLY B C 1
ATOM 3460 O O . GLY B 1 215 ? 75.266 123.333 13.395 1.00 45.62 194 GLY B O 1
ATOM 3461 N N . LYS B 1 216 ? 77.281 122.499 12.856 1.00 44.82 195 LYS B N 1
ATOM 3462 C CA . LYS B 1 216 ? 76.826 121.555 11.846 1.00 44.18 195 LYS B CA 1
ATOM 3463 C C . LYS B 1 216 ? 75.770 120.574 12.388 1.00 42.71 195 LYS B C 1
ATOM 3464 O O . LYS B 1 216 ? 75.816 120.172 13.558 1.00 42.26 195 LYS B O 1
ATOM 3470 N N . ARG B 1 217 ? 74.843 120.190 11.505 1.00 40.36 196 ARG B N 1
ATOM 3471 C CA . ARG B 1 217 ? 73.876 119.122 11.752 1.00 38.57 196 ARG B CA 1
ATOM 3472 C C . ARG B 1 217 ? 74.582 117.777 11.949 1.00 38.02 196 ARG B C 1
ATOM 3473 O O . ARG B 1 217 ? 75.491 117.448 11.207 1.00 38.23 196 ARG B O 1
ATOM 3481 N N . GLU B 1 218 ? 74.130 116.983 12.910 1.00 37.27 197 GLU B N 1
ATOM 3482 C CA . GLU B 1 218 ? 74.683 115.651 13.133 1.00 37.06 197 GLU B CA 1
ATOM 3483 C C . GLU B 1 218 ? 73.976 114.604 12.269 1.00 35.82 197 GLU B C 1
ATOM 3484 O O . GLU B 1 218 ? 72.746 114.490 12.283 1.00 34.19 197 GLU B O 1
ATOM 3490 N N . LYS B 1 219 ? 74.775 113.808 11.560 1.00 34.38 198 LYS B N 1
ATOM 3491 C CA . LYS B 1 219 ? 74.259 112.800 10.648 1.00 33.95 198 LYS B CA 1
ATOM 3492 C C . LYS B 1 219 ? 73.291 111.804 11.299 1.00 32.00 198 LYS B C 1
ATOM 3493 O O . LYS B 1 219 ? 73.486 111.381 12.419 1.00 31.82 198 LYS B O 1
ATOM 3499 N N . GLY B 1 220 ? 72.221 111.471 10.575 1.00 29.57 199 GLY B N 1
ATOM 3500 C CA . GLY B 1 220 ? 71.220 110.548 11.035 1.00 27.25 199 GLY B CA 1
ATOM 3501 C C . GLY B 1 220 ? 70.199 111.103 12.005 1.00 25.46 199 GLY B C 1
ATOM 3502 O O . GLY B 1 220 ? 69.200 110.446 12.258 1.00 25.07 199 GLY B O 1
ATOM 3503 N N . THR B 1 221 ? 70.422 112.286 12.567 1.00 23.70 200 THR B N 1
ATOM 3504 C CA . THR B 1 221 ? 69.375 112.892 13.361 1.00 22.59 200 THR B CA 1
ATOM 3505 C C . THR B 1 221 ? 68.106 113.234 12.534 1.00 21.79 200 THR B C 1
ATOM 3506 O O . THR B 1 221 ? 68.137 113.302 11.286 1.00 19.99 200 THR B O 1
ATOM 3510 N N . ILE B 1 222 ? 66.992 113.337 13.278 1.00 20.59 201 ILE B N 1
ATOM 3511 C CA . ILE B 1 222 ? 65.672 113.778 12.796 1.00 19.15 201 ILE B CA 1
ATOM 3512 C C . ILE B 1 222 ? 65.318 115.066 13.529 1.00 18.88 201 ILE B C 1
ATOM 3513 O O . ILE B 1 222 ? 65.165 115.062 14.754 1.00 19.75 201 ILE B O 1
ATOM 3518 N N . GLY B 1 223 ? 65.217 116.172 12.802 1.00 18.30 202 GLY B N 1
ATOM 3519 C CA . GLY B 1 223 ? 64.922 117.488 13.392 1.00 16.83 202 GLY B CA 1
ATOM 3520 C C . GLY B 1 223 ? 63.405 117.741 13.418 1.00 17.03 202 GLY B C 1
ATOM 3521 O O . GLY B 1 223 ? 62.653 117.215 12.589 1.00 15.82 202 GLY B O 1
ATOM 3522 N N . PHE B 1 224 ? 62.974 118.565 14.380 1.00 16.28 203 PHE B N 1
ATOM 3523 C CA . PHE B 1 224 ? 61.585 118.943 14.563 1.00 15.39 203 PHE B CA 1
ATOM 3524 C C . PHE B 1 224 ? 61.582 120.435 14.674 1.00 15.86 203 PHE B C 1
ATOM 3525 O O . PHE B 1 224 ? 62.301 120.992 15.496 1.00 16.12 203 PHE B O 1
ATOM 3533 N N . ALA B 1 225 ? 60.835 121.089 13.796 1.00 15.78 204 ALA B N 1
ATOM 3534 C CA . ALA B 1 225 ? 60.634 122.507 13.891 1.00 15.47 204 ALA B CA 1
ATOM 3535 C C . ALA B 1 225 ? 59.114 122.741 14.028 1.00 16.48 204 ALA B C 1
ATOM 3536 O O . ALA B 1 225 ? 58.298 122.098 13.357 1.00 15.81 204 ALA B O 1
ATOM 3538 N N . CYS B 1 226 ? 58.730 123.637 14.918 1.00 18.23 205 CYS B N 1
ATOM 3539 C CA . CYS B 1 226 ? 57.309 123.842 15.219 1.00 20.15 205 CYS B CA 1
ATOM 3540 C C . CYS B 1 226 ? 57.011 125.312 15.168 1.00 19.57 205 CYS B C 1
ATOM 3541 O O . CYS B 1 226 ? 57.769 126.136 15.705 1.00 21.60 205 CYS B O 1
ATOM 3544 N N . SER B 1 227 ? 55.915 125.623 14.505 1.00 18.11 206 SER B N 1
ATOM 3545 C CA . SER B 1 227 ? 55.437 126.953 14.400 1.00 17.60 206 SER B CA 1
ATOM 3546 C C . SER B 1 227 ? 54.066 127.054 15.091 1.00 16.06 206 SER B C 1
ATOM 3547 O O . SER B 1 227 ? 53.255 126.126 15.057 1.00 13.24 206 SER B O 1
ATOM 3550 N N . ARG B 1 228 ? 53.838 128.182 15.762 1.00 14.88 207 ARG B N 1
ATOM 3551 C CA . ARG B 1 228 ? 52.568 128.406 16.438 1.00 13.72 207 ARG B CA 1
ATOM 3552 C C . ARG B 1 228 ? 52.060 129.755 16.048 1.00 13.61 207 ARG B C 1
ATOM 3553 O O . ARG B 1 228 ? 52.770 130.746 16.212 1.00 12.88 207 ARG B O 1
ATOM 3561 N N . GLY B 1 229 ? 50.818 129.801 15.546 1.00 13.90 208 GLY B N 1
ATOM 3562 C CA . GLY B 1 229 ? 50.229 131.086 15.161 1.00 13.83 208 GLY B CA 1
ATOM 3563 C C . GLY B 1 229 ? 48.785 130.965 14.692 1.00 13.40 208 GLY B C 1
ATOM 3564 O O . GLY B 1 229 ? 48.405 129.960 14.113 1.00 12.81 208 GLY B O 1
ATOM 3565 N N . GLY B 1 230 ? 47.974 131.990 14.986 1.00 13.60 209 GLY B N 1
ATOM 3566 C CA . GLY B 1 230 ? 46.643 132.125 14.392 1.00 13.02 209 GLY B CA 1
ATOM 3567 C C . GLY B 1 230 ? 45.762 130.958 14.747 1.00 12.75 209 GLY B C 1
ATOM 3568 O O . GLY B 1 230 ? 45.801 130.494 15.890 1.00 13.48 209 GLY B O 1
ATOM 3569 N N . THR B 1 231 ? 45.004 130.463 13.765 1.00 12.62 210 THR B N 1
ATOM 3570 C CA . THR B 1 231 ? 43.988 129.446 13.994 1.00 12.02 210 THR B CA 1
ATOM 3571 C C . THR B 1 231 ? 44.202 128.144 13.230 1.00 12.04 210 THR B C 1
ATOM 3572 O O . THR B 1 231 ? 43.298 127.329 13.129 1.00 11.11 210 THR B O 1
ATOM 3576 N N . VAL B 1 232 ? 45.414 127.942 12.736 1.00 12.14 211 VAL B N 1
ATOM 3577 C CA . VAL B 1 232 ? 45.761 126.811 11.878 1.00 12.26 211 VAL B CA 1
ATOM 3578 C C . VAL B 1 232 ? 45.388 125.485 12.541 1.00 13.66 211 VAL B C 1
ATOM 3579 O O . VAL B 1 232 ? 45.770 125.255 13.665 1.00 14.60 211 VAL B O 1
ATOM 3583 N N . ILE B 1 233 ? 44.608 124.648 11.865 1.00 14.09 212 ILE B N 1
ATOM 3584 C CA . ILE B 1 233 ? 44.151 123.379 12.405 1.00 14.69 212 ILE B CA 1
ATOM 3585 C C . ILE B 1 233 ? 45.274 122.348 12.530 1.00 15.53 212 ILE B C 1
ATOM 3586 O O . ILE B 1 233 ? 45.356 121.629 13.514 1.00 15.70 212 ILE B O 1
ATOM 3591 N N . GLY B 1 234 ? 46.127 122.247 11.508 1.00 15.86 213 GLY B N 1
ATOM 3592 C CA . GLY B 1 234 ? 47.367 121.439 11.630 1.00 14.71 213 GLY B CA 1
ATOM 3593 C C . GLY B 1 234 ? 47.999 121.090 10.296 1.00 13.92 213 GLY B C 1
ATOM 3594 O O . GLY B 1 234 ? 47.397 120.353 9.519 1.00 13.73 213 GLY B O 1
ATOM 3595 N N . ASP B 1 235 ? 49.189 121.637 10.045 1.00 13.67 214 ASP B N 1
ATOM 3596 C CA . ASP B 1 235 ? 50.038 121.297 8.883 1.00 14.40 214 ASP B CA 1
ATOM 3597 C C . ASP B 1 235 ? 51.243 120.466 9.339 1.00 14.09 214 ASP B C 1
ATOM 3598 O O . ASP B 1 235 ? 51.907 120.837 10.285 1.00 13.64 214 ASP B O 1
ATOM 3603 N N . HIS B 1 236 ? 51.549 119.381 8.639 1.00 13.99 215 HIS B N 1
ATOM 3604 C CA . HIS B 1 236 ? 52.734 118.618 8.905 1.00 14.32 215 HIS B CA 1
ATOM 3605 C C . HIS B 1 236 ? 53.418 118.331 7.599 1.00 14.91 215 HIS B C 1
ATOM 3606 O O . HIS B 1 236 ? 52.752 117.956 6.640 1.00 15.07 215 HIS B O 1
ATOM 3613 N N . SER B 1 237 ? 54.745 118.476 7.590 1.00 15.25 216 SER B N 1
ATOM 3614 C CA . SER B 1 237 ? 55.605 118.237 6.411 1.00 15.93 216 SER B CA 1
ATOM 3615 C C . SER B 1 237 ? 56.899 117.558 6.810 1.00 15.53 216 SER B C 1
ATOM 3616 O O . SER B 1 237 ? 57.592 118.062 7.697 1.00 15.89 216 SER B O 1
ATOM 3619 N N . ILE B 1 238 ? 57.229 116.475 6.120 1.00 14.46 217 ILE B N 1
ATOM 3620 C CA . ILE B 1 238 ? 58.470 115.784 6.301 1.00 14.31 217 ILE B CA 1
ATOM 3621 C C . ILE B 1 238 ? 59.302 115.993 5.047 1.00 13.84 217 ILE B C 1
ATOM 3622 O O . ILE B 1 238 ? 58.883 115.612 3.953 1.00 13.77 217 ILE B O 1
ATOM 3627 N N . THR B 1 239 ? 60.482 116.585 5.220 1.00 13.45 218 THR B N 1
ATOM 3628 C CA . THR B 1 239 ? 61.458 116.758 4.157 1.00 12.36 218 THR B CA 1
ATOM 3629 C C . THR B 1 239 ? 62.587 115.711 4.276 1.00 12.91 218 THR B C 1
ATOM 3630 O O . THR B 1 239 ? 63.098 115.452 5.346 1.00 12.27 218 THR B O 1
ATOM 3634 N N . PHE B 1 240 ? 62.905 115.072 3.162 1.00 13.48 219 PHE B N 1
ATOM 3635 C CA . PHE B 1 240 ? 64.069 114.224 3.025 1.00 13.68 219 PHE B CA 1
ATOM 3636 C C . PHE B 1 240 ? 64.975 114.983 2.112 1.00 13.03 219 PHE B C 1
ATOM 3637 O O . PHE B 1 240 ? 64.641 115.144 0.960 1.00 12.65 219 PHE B O 1
ATOM 3645 N N . ALA B 1 241 ? 66.085 115.496 2.633 1.00 12.11 220 ALA B N 1
ATOM 3646 C CA . ALA B 1 241 ? 66.895 116.455 1.900 1.00 12.62 220 ALA B CA 1
ATOM 3647 C C . ALA B 1 241 ? 68.230 115.798 1.637 1.00 13.32 220 ALA B C 1
ATOM 3648 O O . ALA B 1 241 ? 69.010 115.589 2.556 1.00 14.24 220 ALA B O 1
ATOM 3650 N N . GLY B 1 242 ? 68.476 115.460 0.386 1.00 14.08 221 GLY B N 1
ATOM 3651 C CA . GLY B 1 242 ? 69.703 114.761 -0.011 1.00 14.46 221 GLY B CA 1
ATOM 3652 C C . GLY B 1 242 ? 70.563 115.630 -0.905 1.00 15.16 221 GLY B C 1
ATOM 3653 O O . GLY B 1 242 ? 70.432 116.847 -0.964 1.00 15.98 221 GLY B O 1
ATOM 3654 N N . GLU B 1 243 ? 71.485 114.994 -1.582 1.00 16.51 222 GLU B N 1
ATOM 3655 C CA . GLU B 1 243 ? 72.380 115.695 -2.462 1.00 17.83 222 GLU B CA 1
ATOM 3656 C C . GLU B 1 243 ? 71.642 116.249 -3.691 1.00 16.02 222 GLU B C 1
ATOM 3657 O O . GLU B 1 243 ? 71.316 115.538 -4.596 1.00 15.02 222 GLU B O 1
ATOM 3663 N N . ASN B 1 244 ? 71.360 117.538 -3.653 1.00 16.32 223 ASN B N 1
ATOM 3664 C CA . ASN B 1 244 ? 70.746 118.272 -4.741 1.00 16.58 223 ASN B CA 1
ATOM 3665 C C . ASN B 1 244 ? 69.319 117.869 -5.109 1.00 15.94 223 ASN B C 1
ATOM 3666 O O . ASN B 1 244 ? 68.886 118.139 -6.202 1.00 15.97 223 ASN B O 1
ATOM 3671 N N . GLU B 1 245 ? 68.611 117.230 -4.190 1.00 16.15 224 GLU B N 1
ATOM 3672 C CA . GLU B 1 245 ? 67.185 116.992 -4.305 1.00 16.29 224 GLU B CA 1
ATOM 3673 C C . GLU B 1 245 ? 66.531 116.799 -2.926 1.00 15.90 224 GLU B C 1
ATOM 3674 O O . GLU B 1 245 ? 67.179 116.392 -1.968 1.00 15.12 224 GLU B O 1
ATOM 3680 N N . ARG B 1 246 ? 65.239 117.085 -2.872 1.00 16.33 225 ARG B N 1
ATOM 3681 C CA . ARG B 1 246 ? 64.422 116.924 -1.691 1.00 16.63 225 ARG B CA 1
ATOM 3682 C C . ARG B 1 246 ? 63.129 116.272 -2.083 1.00 17.01 225 ARG B C 1
ATOM 3683 O O . ARG B 1 246 ? 62.577 116.595 -3.135 1.00 17.12 225 ARG B O 1
ATOM 3691 N N . ILE B 1 247 ? 62.628 115.416 -1.196 1.00 17.39 226 ILE B N 1
ATOM 3692 C CA . ILE B 1 247 ? 61.306 114.865 -1.240 1.00 18.19 226 ILE B CA 1
ATOM 3693 C C . ILE B 1 247 ? 60.583 115.441 -0.046 1.00 17.52 226 ILE B C 1
ATOM 3694 O O . ILE B 1 247 ? 61.138 115.446 1.057 1.00 19.23 226 ILE B O 1
ATOM 3699 N N . VAL B 1 248 ? 59.365 115.920 -0.239 1.00 15.75 227 VAL B N 1
ATOM 3700 C CA . VAL B 1 248 ? 58.599 116.566 0.818 1.00 14.72 227 VAL B CA 1
ATOM 3701 C C . VAL B 1 248 ? 57.230 115.914 0.875 1.00 14.90 227 VAL B C 1
ATOM 3702 O O . VAL B 1 248 ? 56.528 115.877 -0.134 1.00 15.67 227 VAL B O 1
ATOM 3706 N N . LEU B 1 249 ? 56.874 115.356 2.039 1.00 14.56 228 LEU B N 1
ATOM 3707 C CA . LEU B 1 249 ? 55.604 114.640 2.224 1.00 14.15 228 LEU B CA 1
ATOM 3708 C C . LEU B 1 249 ? 54.786 115.383 3.295 1.00 14.36 228 LEU B C 1
ATOM 3709 O O . LEU B 1 249 ? 55.280 115.592 4.378 1.00 14.77 228 LEU B O 1
ATOM 3714 N N . SER B 1 250 ? 53.559 115.810 2.968 1.00 14.33 229 SER B N 1
ATOM 3715 C CA . SER B 1 250 ? 52.770 116.668 3.837 1.00 14.43 229 SER B CA 1
ATOM 3716 C C . SER B 1 250 ? 51.350 116.208 4.020 1.00 14.18 229 SER B C 1
ATOM 3717 O O . SER B 1 250 ? 50.768 115.638 3.094 1.00 14.08 229 SER B O 1
ATOM 3720 N N . HIS B 1 251 ? 50.794 116.555 5.188 1.00 13.62 230 HIS B N 1
ATOM 3721 C CA . HIS B 1 251 ? 49.368 116.455 5.504 1.00 13.14 230 HIS B CA 1
ATOM 3722 C C . HIS B 1 251 ? 48.880 117.827 5.935 1.00 13.76 230 HIS B C 1
ATOM 3723 O O . HIS B 1 251 ? 49.507 118.485 6.779 1.00 13.44 230 HIS B O 1
ATOM 3730 N N . ILE B 1 252 ? 47.753 118.251 5.353 1.00 13.91 231 ILE B N 1
ATOM 3731 C CA . ILE B 1 252 ? 47.107 119.493 5.713 1.00 14.57 231 ILE B CA 1
ATOM 3732 C C . ILE B 1 252 ? 45.691 119.182 6.191 1.00 14.63 231 ILE B C 1
ATOM 3733 O O . ILE B 1 252 ? 44.879 118.691 5.423 1.00 14.86 231 ILE B O 1
ATOM 3738 N N . ALA B 1 253 ? 45.430 119.409 7.479 1.00 14.46 232 ALA B N 1
ATOM 3739 C CA . ALA B 1 253 ? 44.090 119.254 8.041 1.00 14.61 232 ALA B CA 1
ATOM 3740 C C . ALA B 1 253 ? 43.271 120.544 7.836 1.00 15.05 232 ALA B C 1
ATOM 3741 O O . ALA B 1 253 ? 43.731 121.649 8.129 1.00 15.07 232 ALA B O 1
ATOM 3743 N N . GLN B 1 254 ? 42.064 120.385 7.309 1.00 16.04 233 GLN B N 1
ATOM 3744 C CA . GLN B 1 254 ? 41.098 121.494 7.140 1.00 17.21 233 GLN B CA 1
ATOM 3745 C C . GLN B 1 254 ? 40.121 121.600 8.327 1.00 18.36 233 GLN B C 1
ATOM 3746 O O . GLN B 1 254 ? 39.829 122.688 8.770 1.00 18.93 233 GLN B O 1
ATOM 3752 N N . GLU B 1 255 ? 39.600 120.458 8.788 1.00 19.90 234 GLU B N 1
ATOM 3753 C CA A GLU B 1 255 ? 38.602 120.351 9.869 0.50 20.44 234 GLU B CA 1
ATOM 3754 C CA B GLU B 1 255 ? 38.706 120.445 9.941 0.50 20.71 234 GLU B CA 1
ATOM 3755 C C . GLU B 1 255 ? 38.934 119.160 10.741 1.00 21.16 234 GLU B C 1
ATOM 3756 O O . GLU B 1 255 ? 39.474 118.136 10.237 1.00 20.80 234 GLU B O 1
ATOM 3767 N N . ARG B 1 256 ? 38.524 119.235 11.998 1.00 21.82 235 ARG B N 1
ATOM 3768 C CA . ARG B 1 256 ? 38.716 118.152 12.953 1.00 23.53 235 ARG B CA 1
ATOM 3769 C C . ARG B 1 256 ? 37.802 116.936 12.671 1.00 22.16 235 ARG B C 1
ATOM 3770 O O . ARG B 1 256 ? 38.040 115.860 13.147 1.00 23.14 235 ARG B O 1
ATOM 3778 N N . SER B 1 257 ? 36.827 117.083 11.791 1.00 20.90 236 SER B N 1
ATOM 3779 C CA . SER B 1 257 ? 35.964 116.007 11.436 1.00 19.72 236 SER B CA 1
ATOM 3780 C C . SER B 1 257 ? 36.672 114.835 10.737 1.00 19.56 236 SER B C 1
ATOM 3781 O O . SER B 1 257 ? 36.076 113.744 10.591 1.00 19.16 236 SER B O 1
ATOM 3784 N N . ILE B 1 258 ? 37.929 115.040 10.306 1.00 18.56 237 ILE B N 1
ATOM 3785 C CA . ILE B 1 258 ? 38.654 113.989 9.590 1.00 16.91 237 ILE B CA 1
ATOM 3786 C C . ILE B 1 258 ? 38.833 112.724 10.453 1.00 16.42 237 ILE B C 1
ATOM 3787 O O . ILE B 1 258 ? 38.861 111.628 9.936 1.00 15.43 237 ILE B O 1
ATOM 3792 N N . PHE B 1 259 ? 38.919 112.882 11.768 1.00 16.21 238 PHE B N 1
ATOM 3793 C CA . PHE B 1 259 ? 39.121 111.758 12.666 1.00 16.09 238 PHE B CA 1
ATOM 3794 C C . PHE B 1 259 ? 37.832 110.927 12.767 1.00 16.87 238 PHE B C 1
ATOM 3795 O O . PHE B 1 259 ? 37.870 109.704 12.738 1.00 17.36 238 PHE B O 1
ATOM 3803 N N . ALA B 1 260 ? 36.692 111.579 12.810 1.00 17.42 239 ALA B N 1
ATOM 3804 C CA . ALA B 1 260 ? 35.425 110.866 12.707 1.00 18.26 239 ALA B CA 1
ATOM 3805 C C . ALA B 1 260 ? 35.259 110.167 11.334 1.00 19.30 239 ALA B C 1
ATOM 3806 O O . ALA B 1 260 ? 34.766 109.044 11.270 1.00 18.57 239 ALA B O 1
ATOM 3808 N N . ASN B 1 261 ? 35.719 110.791 10.244 1.00 19.58 240 ASN B N 1
ATOM 3809 C CA . ASN B 1 261 ? 35.578 110.166 8.936 1.00 19.85 240 ASN B CA 1
ATOM 3810 C C . ASN B 1 261 ? 36.367 108.867 8.873 1.00 19.13 240 ASN B C 1
ATOM 3811 O O . ASN B 1 261 ? 35.917 107.876 8.356 1.00 19.01 240 ASN B O 1
ATOM 3816 N N . GLY B 1 262 ? 37.580 108.903 9.363 1.00 18.30 241 GLY B N 1
ATOM 3817 C CA . GLY B 1 262 ? 38.383 107.722 9.404 1.00 17.95 241 GLY B CA 1
ATOM 3818 C C . GLY B 1 262 ? 37.798 106.638 10.300 1.00 17.31 241 GLY B C 1
ATOM 3819 O O . GLY B 1 262 ? 37.786 105.482 9.925 1.00 16.91 241 GLY B O 1
ATOM 3820 N N . ALA B 1 263 ? 37.336 107.019 11.492 1.00 16.52 242 ALA B N 1
ATOM 3821 C CA . ALA B 1 263 ? 36.723 106.072 12.407 1.00 16.44 242 ALA B CA 1
ATOM 3822 C C . ALA B 1 263 ? 35.557 105.368 11.707 1.00 16.56 242 ALA B C 1
ATOM 3823 O O . ALA B 1 263 ? 35.414 104.172 11.834 1.00 16.51 242 ALA B O 1
ATOM 3825 N N . LEU B 1 264 ? 34.754 106.108 10.944 1.00 16.58 243 LEU B N 1
ATOM 3826 C CA . LEU B 1 264 ? 33.645 105.508 10.225 1.00 17.54 243 LEU B CA 1
ATOM 3827 C C . LEU B 1 264 ? 34.088 104.582 9.084 1.00 18.73 243 LEU B C 1
ATOM 3828 O O . LEU B 1 264 ? 33.515 103.484 8.893 1.00 17.87 243 LEU B O 1
ATOM 3833 N N . LYS B 1 265 ? 35.106 104.996 8.329 1.00 19.72 244 LYS B N 1
ATOM 3834 C CA . LYS B 1 265 ? 35.697 104.090 7.346 1.00 20.73 244 LYS B CA 1
ATOM 3835 C C . LYS B 1 265 ? 36.095 102.798 8.022 1.00 19.68 244 LYS B C 1
ATOM 3836 O O . LYS B 1 265 ? 35.831 101.731 7.498 1.00 19.65 244 LYS B O 1
ATOM 3842 N N . ALA B 1 266 ? 36.801 102.917 9.138 1.00 18.62 245 ALA B N 1
ATOM 3843 C CA . ALA B 1 266 ? 37.259 101.732 9.852 1.00 19.54 245 ALA B CA 1
ATOM 3844 C C . ALA B 1 266 ? 36.075 100.828 10.260 1.00 19.42 245 ALA B C 1
ATOM 3845 O O . ALA B 1 266 ? 36.162 99.596 10.135 1.00 18.76 245 ALA B O 1
ATOM 3847 N N . ALA B 1 267 ? 34.993 101.446 10.728 1.00 19.43 246 ALA B N 1
ATOM 3848 C CA . ALA B 1 267 ? 33.788 100.693 11.129 1.00 20.10 246 ALA B CA 1
ATOM 3849 C C . ALA B 1 267 ? 33.217 99.946 9.941 1.00 20.51 246 ALA B C 1
ATOM 3850 O O . ALA B 1 267 ? 32.901 98.786 10.040 1.00 20.36 246 ALA B O 1
ATOM 3852 N N . LEU B 1 268 ? 33.060 100.633 8.815 1.00 21.78 247 LEU B N 1
ATOM 3853 C CA . LEU B 1 268 ? 32.511 100.003 7.598 1.00 22.26 247 LEU B CA 1
ATOM 3854 C C . LEU B 1 268 ? 33.392 98.860 7.036 1.00 22.33 247 LEU B C 1
ATOM 3855 O O . LEU B 1 268 ? 32.886 97.839 6.559 1.00 22.08 247 LEU B O 1
ATOM 3860 N N . TRP B 1 269 ? 34.697 99.035 7.145 1.00 22.00 248 TRP B N 1
ATOM 3861 C CA . TRP B 1 269 ? 35.669 98.037 6.735 1.00 22.45 248 TRP B CA 1
ATOM 3862 C C . TRP B 1 269 ? 35.655 96.834 7.703 1.00 23.32 248 TRP B C 1
ATOM 3863 O O . TRP B 1 269 ? 35.785 95.669 7.286 1.00 22.75 248 TRP B O 1
ATOM 3874 N N . ALA B 1 270 ? 35.524 97.129 8.996 1.00 23.67 249 ALA B N 1
ATOM 3875 C CA . ALA B 1 270 ? 35.509 96.098 10.029 1.00 24.56 249 ALA B CA 1
ATOM 3876 C C . ALA B 1 270 ? 34.260 95.190 9.963 1.00 25.20 249 ALA B C 1
ATOM 3877 O O . ALA B 1 270 ? 34.350 94.015 10.295 1.00 24.49 249 ALA B O 1
ATOM 3879 N N . LYS B 1 271 ? 33.137 95.727 9.504 1.00 26.71 250 LYS B N 1
ATOM 3880 C CA . LYS B 1 271 ? 31.829 95.070 9.627 1.00 29.31 250 LYS B CA 1
ATOM 3881 C C . LYS B 1 271 ? 31.775 93.593 9.281 1.00 31.07 250 LYS B C 1
ATOM 3882 O O . LYS B 1 271 ? 31.294 92.789 10.085 1.00 31.97 250 LYS B O 1
ATOM 3888 N N . ASN B 1 272 ? 32.197 93.233 8.071 1.00 32.55 251 ASN B N 1
ATOM 3889 C CA . ASN B 1 272 ? 32.201 91.813 7.683 1.00 33.20 251 ASN B CA 1
ATOM 3890 C C . ASN B 1 272 ? 33.602 91.275 7.518 1.00 33.03 251 ASN B C 1
ATOM 3891 O O . ASN B 1 272 ? 33.777 90.281 6.835 1.00 34.92 251 ASN B O 1
ATOM 3896 N N . HIS B 1 273 ? 34.596 91.897 8.146 1.00 31.89 252 HIS B N 1
ATOM 3897 C CA . HIS B 1 273 ? 35.978 91.429 8.044 1.00 30.89 252 HIS B CA 1
ATOM 3898 C C . HIS B 1 273 ? 36.167 90.309 9.055 1.00 30.58 252 HIS B C 1
ATOM 3899 O O . HIS B 1 273 ? 35.415 90.198 10.009 1.00 29.54 252 HIS B O 1
ATOM 3906 N N . GLU B 1 274 ? 37.189 89.490 8.873 1.00 29.85 253 GLU B N 1
ATOM 3907 C CA . GLU B 1 274 ? 37.411 88.411 9.825 1.00 29.81 253 GLU B CA 1
ATOM 3908 C C . GLU B 1 274 ? 37.911 88.944 11.161 1.00 28.07 253 GLU B C 1
ATOM 3909 O O . GLU B 1 274 ? 38.294 90.111 11.262 1.00 27.67 253 GLU B O 1
ATOM 3915 N N . ASN B 1 275 ? 37.851 88.117 12.202 1.00 26.12 254 ASN B N 1
ATOM 3916 C CA . ASN B 1 275 ? 38.268 88.562 13.521 1.00 24.84 254 ASN B CA 1
ATOM 3917 C C . ASN B 1 275 ? 39.736 88.991 13.482 1.00 24.05 254 ASN B C 1
ATOM 3918 O O . ASN B 1 275 ? 40.457 88.621 12.562 1.00 23.95 254 ASN B O 1
ATOM 3923 N N . GLY B 1 276 ? 40.157 89.764 14.487 1.00 22.87 255 GLY B N 1
ATOM 3924 C CA . GLY B 1 276 ? 41.549 90.150 14.687 1.00 22.43 255 GLY B CA 1
ATOM 3925 C C . GLY B 1 276 ? 41.705 91.592 15.204 1.00 22.86 255 GLY B C 1
ATOM 3926 O O . GLY B 1 276 ? 40.718 92.325 15.338 1.00 22.47 255 GLY B O 1
ATOM 3927 N N . LEU B 1 277 ? 42.956 91.953 15.496 1.00 22.29 256 LEU B N 1
ATOM 3928 C CA . LEU B 1 277 ? 43.382 93.260 15.936 1.00 23.36 256 LEU B CA 1
ATOM 3929 C C . LEU B 1 277 ? 44.090 93.974 14.764 1.00 24.27 256 LEU B C 1
ATOM 3930 O O . LEU B 1 277 ? 45.193 93.562 14.353 1.00 25.94 256 LEU B O 1
ATOM 3935 N N . TYR B 1 278 ? 43.463 95.033 14.256 1.00 23.51 257 TYR B N 1
ATOM 3936 C CA . TYR B 1 278 ? 43.871 95.710 13.052 1.00 22.89 257 TYR B CA 1
ATOM 3937 C C . TYR B 1 278 ? 44.210 97.178 13.363 1.00 22.78 257 TYR B C 1
ATOM 3938 O O . TYR B 1 278 ? 43.939 97.656 14.479 1.00 22.28 257 TYR B O 1
ATOM 3947 N N . SER B 1 279 ? 44.874 97.857 12.407 1.00 22.05 258 SER B N 1
ATOM 3948 C CA . SER B 1 279 ? 45.166 99.302 12.465 1.00 21.32 258 SER B CA 1
ATOM 3949 C C . SER B 1 279 ? 44.539 100.004 11.276 1.00 21.11 258 SER B C 1
ATOM 3950 O O . SER B 1 279 ? 43.936 99.362 10.419 1.00 21.27 258 SER B O 1
ATOM 3953 N N . MET B 1 280 ? 44.675 101.332 11.201 1.00 21.36 259 MET B N 1
ATOM 3954 C CA . MET B 1 280 ? 44.239 102.054 10.023 1.00 21.47 259 MET B CA 1
ATOM 3955 C C . MET B 1 280 ? 45.076 101.675 8.772 1.00 21.28 259 MET B C 1
ATOM 3956 O O . MET B 1 280 ? 44.595 101.792 7.644 1.00 19.31 259 MET B O 1
ATOM 3961 N N . LEU B 1 281 ? 46.299 101.182 8.955 1.00 21.93 260 LEU B N 1
ATOM 3962 C CA . LEU B 1 281 ? 47.023 100.651 7.787 1.00 23.30 260 LEU B CA 1
ATOM 3963 C C . LEU B 1 281 ? 46.229 99.534 7.130 1.00 23.53 260 LEU B C 1
ATOM 3964 O O . LEU B 1 281 ? 46.119 99.508 5.898 1.00 23.79 260 LEU B O 1
ATOM 3969 N N . ASP B 1 282 ? 45.653 98.631 7.942 1.00 22.99 261 ASP B N 1
ATOM 3970 C CA . ASP B 1 282 ? 44.781 97.575 7.401 1.00 22.45 261 ASP B CA 1
ATOM 3971 C C . ASP B 1 282 ? 43.561 98.161 6.711 1.00 21.59 261 ASP B C 1
ATOM 3972 O O . ASP B 1 282 ? 43.202 97.738 5.622 1.00 21.82 261 ASP B O 1
ATOM 3977 N N . VAL B 1 283 ? 42.912 99.149 7.322 1.00 21.74 262 VAL B N 1
ATOM 3978 C CA . VAL B 1 283 ? 41.712 99.768 6.683 1.00 20.80 262 VAL B CA 1
ATOM 3979 C C . VAL B 1 283 ? 42.090 100.379 5.324 1.00 22.21 262 VAL B C 1
ATOM 3980 O O . VAL B 1 283 ? 41.293 100.387 4.391 1.00 22.12 262 VAL B O 1
ATOM 3984 N N . LEU B 1 284 ? 43.308 100.909 5.233 1.00 24.10 263 LEU B N 1
ATOM 3985 C CA . LEU B 1 284 ? 43.800 101.541 4.003 1.00 26.15 263 LEU B CA 1
ATOM 3986 C C . LEU B 1 284 ? 44.355 100.531 2.956 1.00 28.40 263 LEU B C 1
ATOM 3987 O O . LEU B 1 284 ? 44.604 100.929 1.826 1.00 28.52 263 LEU B O 1
ATOM 3992 N N . GLY B 1 285 ? 44.588 99.272 3.332 1.00 30.25 264 GLY B N 1
ATOM 3993 C CA . GLY B 1 285 ? 45.048 98.254 2.385 1.00 32.60 264 GLY B CA 1
ATOM 3994 C C . GLY B 1 285 ? 46.566 98.206 2.256 1.00 35.11 264 GLY B C 1
ATOM 3995 O O . GLY B 1 285 ? 47.068 97.719 1.267 1.00 36.28 264 GLY B O 1
ATOM 3996 N N . LEU B 1 286 ? 47.285 98.668 3.274 1.00 37.70 265 LEU B N 1
ATOM 3997 C CA . LEU B 1 286 ? 48.726 98.903 3.214 1.00 40.09 265 LEU B CA 1
ATOM 3998 C C . LEU B 1 286 ? 49.625 97.878 3.962 1.00 43.47 265 LEU B C 1
ATOM 3999 O O . LEU B 1 286 ? 50.618 98.294 4.569 1.00 43.88 265 LEU B O 1
ATOM 4004 N N . ASN B 1 287 ? 49.339 96.568 3.886 1.00 47.22 266 ASN B N 1
ATOM 4005 C CA . ASN B 1 287 ? 50.229 95.528 4.505 1.00 49.40 266 ASN B CA 1
ATOM 4006 C C . ASN B 1 287 ? 50.811 94.462 3.548 1.00 50.52 266 ASN B C 1
ATOM 4007 O O . ASN B 1 287 ? 50.097 93.858 2.723 1.00 52.24 266 ASN B O 1
#

Sequence (533 aa):
SMRRLTVVGANGRMGRELITAIQRRKDVELCAVLVRKGSSFVDKDASILIGSDFLGVRITDDPESAFSNTEGILDFSQPQASVLYANYAAQKSLIHIIGTTGFSKTEEAQIADFAKYTTIVKSGNMMSLGVNLLANLVKRAAKALDDDFDIEIYEMHHANKVDSPSGTALLLGQAAAEGRNIMLKNVSVNGRSGHTGKREKGTIGFACSRGGTVIGDHSITFAGENERIVLSHIAQERSIFANGALKAALWAKNHENGLYSMLDVLGLSMRRLTVVGANGRMGRELITAIQRRKDVELCAVLVRKGSSFVDKDASILIGSDFLGVRITDDPESAFSNTEGILDFSQPQASVLYANYAAQKSLIHIIGTTGFSKTEEAQIADFAKYTTIVKSGNMSLGVNLLANLVKRAAKALDDDFDIEIYEMHHANKVDSPSGTALLLGQAAAEGRNIMLKNVSVNGRSGHTGKREKGTIGFACSRGGTVIGDHSITFAGENERIVLSHIAQEERSIFANGALKAALWAKNHENGLYSMLDVLGLN

CATH classification: 3.40.50.720 (+1 more: 3.30.360.10)

Organism: Bartonella henselae (strain ATCC 49882 / DSM 28221 / CCUG 30454 / Houston 1) (NCBI:txid283166)

Foldseek 3Di:
DFEEEEEPLLDPLNLLLVVVQVVDDPYAYAAYEDAPPDPQAQPASCVSHVDPGRPYGYHNDVCVRVVDGAAYEDAHELVVLLVVLVVCQVVQHEYEACYDDDDPVSVVSSQVSLVRHAYAHAPFLFPVLVVLLQVLLCVLQVDAQLFAKEKEKEAEQPDDDPPGRSSVSSLCSSCNSHVHHLVVAEDEPCVPDDDDRDTPHYYYYYYYHHHAHMKMWIWGHHDPDIDIGIDGDPDPNSRSVSSVLVSVQRRPDDGGYHYSCVSPVD/DFEEEEECLLDDCNLLLVVVQVPDDVYAHAEYAHAPPDPQAQPASCVSHVDPGRPYGYHNDPCVRLVDGAEYEDQHELVVLLVVLVVCLVVQHEYEYLYDDHDPVSVVSSQVSLVRYAYAYDVFQFLQLVVLLQVLLVVLQVDDQLFAKEKEKEAEQPDDDPPDPSSVSSLCSNCNSPVHDLVVAEDEPPVPDDDDDDTPHYYYYYYYHHHAHMKMWIWGHHDPDIDIGIDGDDDPSSNSVRSVLVNVQRRPDDGGYHYSCVSVVND